Protein AF-0000000086881994 (afdb_homodimer)

InterPro domains:
  IPR004619 Type III pantothenate kinase [MF_01274] (1-253)
  IPR004619 Type III pantothenate kinase [PF03309] (3-204)
  IPR004619 Type III pantothenate kinase [PTHR34265] (1-251)
  IPR004619 Type III pantothenate kinase [TIGR00671] (3-245)
  IPR043129 ATPase, nucleotide binding domain [SSF53067] (1-122)
  IPR043129 ATPase, nucleotide binding domain [SSF53067] (123-250)

Solvent-accessible surface area (backbone atoms only — not comparable to full-atom values): 26462 Å² total; per-residue (Å²): 76,37,38,36,36,43,35,40,71,65,40,24,40,37,34,41,36,53,96,90,41,76,47,76,50,79,41,56,34,83,73,58,80,39,33,66,54,46,46,54,57,47,49,55,53,27,56,76,67,71,48,61,71,86,56,44,66,41,40,24,32,22,54,54,37,73,92,50,47,62,34,54,53,49,31,37,51,72,73,55,71,41,69,77,42,70,53,58,66,83,62,71,52,93,76,36,46,64,63,36,79,50,47,82,73,55,50,18,53,59,53,15,35,50,51,26,41,38,76,76,70,38,37,34,32,36,40,35,35,36,43,73,46,25,36,39,39,35,29,51,84,44,20,38,49,31,22,28,34,24,60,6,64,68,44,40,43,49,35,40,29,74,64,34,81,76,50,71,80,70,75,95,57,78,63,96,63,68,59,17,39,43,73,63,46,10,36,24,34,24,48,46,47,22,43,53,42,2,50,54,47,44,53,51,46,42,28,60,76,64,71,46,82,59,49,47,38,26,18,44,84,54,26,68,79,39,34,83,77,36,82,69,35,57,42,63,39,85,51,37,46,60,47,8,34,49,53,48,46,53,48,52,54,54,67,74,97,76,37,37,35,35,44,33,38,68,65,41,24,38,38,33,40,36,52,97,90,40,75,50,76,50,80,41,55,35,83,73,57,81,40,31,67,54,47,44,54,57,48,50,56,53,28,55,75,68,71,47,62,72,84,56,44,64,40,40,26,34,22,54,52,38,72,92,50,48,64,35,54,52,50,31,37,53,72,73,54,72,42,68,76,42,70,53,58,64,84,62,69,54,95,77,36,44,66,64,36,79,51,48,81,71,54,50,16,53,59,52,16,34,49,50,26,42,39,76,77,70,38,36,33,30,38,40,34,35,36,43,73,47,24,35,39,38,35,28,52,85,43,22,39,48,30,21,29,35,22,60,6,65,66,44,41,44,49,34,41,29,75,64,34,79,79,50,72,80,70,76,96,56,76,65,96,63,68,59,17,39,43,71,62,45,10,36,26,34,24,49,46,46,22,43,53,43,4,50,54,47,44,52,52,45,42,29,60,76,65,72,46,79,61,51,44,38,26,18,43,86,54,26,68,77,38,34,83,76,36,82,70,34,59,41,61,39,85,51,37,47,60,48,8,36,50,54,48,47,52,48,53,53,54,67,74,96

Sequence (514 aa):
MELLFDVGNTHTVVGYCNNNDFKIWRIGTKNIESEDELFSKLYNIFKFNKINMEEIKDVGISSVVPSKNFIFQNFVRKYFNTELCFVNAQTKVLKIQYLVDYPNEVGADRISNIIASKKEYGNNVIAIDFGTAITIDVLKEGNFIGGSIIPGFKTSMLALFSNTAKLPQVELKVPKYSIGKNTIDNIQIGVLKTTLFGIERIIEEIKRETNTDYKIVTTGGMGKSLKKFSKSFENYDSNLTLKGILYYLKEIKRGEKMELLFDVGNTHTVVGYCNNNDFKIWRIGTKNIESEDELFSKLYNIFKFNKINMEEIKDVGISSVVPSKNFIFQNFVRKYFNTELCFVNAQTKVLKIQYLVDYPNEVGADRISNIIASKKEYGNNVIAIDFGTAITIDVLKEGNFIGGSIIPGFKTSMLALFSNTAKLPQVELKVPKYSIGKNTIDNIQIGVLKTTLFGIERIIEEIKRETNTDYKIVTTGGMGKSLKKFSKSFENYDSNLTLKGILYYLKEIKRGEK

Nearest PDB structures (foldseek):
  3bex-assembly2_C  TM=9.573E-01  e=3.706E-30  unclassified
  3djc-assembly2_D  TM=9.205E-01  e=1.983E-23  Legionella pneumophila subsp. pneumophila str. Philadelphia 1
  3djc-assembly2_E  TM=9.229E-01  e=3.262E-23  Legionella pneumophila subsp. pneumophila str. Philadelphia 1
  3djc-assembly1_K  TM=9.237E-01  e=8.295E-23  Legionella pneumophila subsp. pneumophila str. Philadelphia 1
  3djc-assembly1_L  TM=9.247E-01  e=6.075E-22  Legionella pneumophila subsp. pneumophila str. Philadelphia 1

Foldseek 3Di:
DEWEWEADQQWIKIWDDDPNDTDIDIDGNVPLDALVVVCVVVVVVCVVVVHDLQPHAAYFYFHPPVVCVVRVCCNCCPRVVHDYHYQAQPDDFPNAAAQDDDRRPDGSLLLLLLQLCCVPPHQFAWEWEQECWIWTWTGHRNYTNGTDIGGHLQRQQVVCVVVDDDADREDQDADPDQDDDDRRNVSNNVRPVVVVVVVVVVQVVVCVVVVDDHQYEYEYDCLVVCCVVDVSSVHYDHCSSVNSRVSVRVRVVVVVD/DEWEWEADQQWIKIWDDDPNDTDIDIDGNVPQDALVVVCVVVVVVCVVVVHDLQPHAAYFYFHPPVVCVVRVVCNCCPRVVHDYHYQAQPDDFPNAAAQDDDRRPDGSLLLLLLQLCCVPPHQFAWEWEQECWIWTWTGHRNYTNGTDIGGHLQRQQVVCVVVDDDADREDQDADPDQDDDDRRNVSNNVRPVVVVVVVVVVQVVVCVVVVDDHQYEYEYDCLVVCCVVDVSSVHYDHCSSVNSRVSVRVRVVVVVD

pLDDT: mean 94.74, std 5.48, range [52.56, 98.94]

Secondary structure (DSSP, 8-state):
-EEEEEE-SSEEEEEEEETTEEEEEEEEGGG---HHHHHHHHHHHHHHTT--GGG--EEEEEES-HHHHHHHHHHHHHHT-S-EEE--SSS--TT--B-SS-GGGS-HHHHHHHHHHHHHH-SSEEEEEESSEEEEEEEETTEEEEEEEEE-HHHHHHHHHHH-SSPPP------S-SSBSSHHHHHHIIIIIHHHHHHHHHHHHHHHHHT---EEEEEETTGGGGTTT-GGG--B-TTHHHHHHHHHHHHHHHHH-/-EEEEEE-SSEEEEEEEETTEEEEEEEEGGG---HHHHHHHHHHHHHHTT--GGG--EEEEEES-HHHHHHHHHHHHHHT-S-EEE--SSS--TT--B-SS-GGGS-HHHHHHHHHHHHHH-SSEEEEEESSEEEEEEEETTEEEEEEEEE-HHHHHHHHHHH-SSPPP------S-SSBSSHHHHHHIIIIIHHHHHHHHHHHHHHHHHT---EEEEEETTTGGGTTT-GGG--B-TTHHHHHHHHHHHHHHHHH-

Organism: NCBI:txid2108365

Radius of gyration: 26.7 Å; Cα contacts (8 Å, |Δi|>4): 1095; chains: 2; bounding box: 47×86×58 Å

Structure (mmCIF, N/CA/C/O backbone):
data_AF-0000000086881994-model_v1
#
loop_
_entity.id
_entity.type
_entity.pdbx_description
1 polymer 'Type III pantothenate kinase'
#
loop_
_atom_site.group_PDB
_atom_site.id
_atom_site.type_symbol
_atom_site.label_atom_id
_atom_site.label_alt_id
_atom_site.label_comp_id
_atom_site.label_asym_id
_atom_site.label_entity_id
_atom_site.label_seq_id
_atom_site.pdbx_PDB_ins_code
_atom_site.Cartn_x
_atom_site.Cartn_y
_atom_site.Cartn_z
_atom_site.occupancy
_atom_site.B_iso_or_equiv
_atom_site.auth_seq_id
_atom_site.auth_comp_id
_atom_site.auth_asym_id
_atom_site.auth_atom_id
_atom_site.pdbx_PDB_model_num
ATOM 1 N N . MET A 1 1 ? -10.672 35.188 16.938 1 91.19 1 MET A N 1
ATOM 2 C CA . MET A 1 1 ? -11.188 33.938 16.453 1 91.19 1 MET A CA 1
ATOM 3 C C . MET A 1 1 ? -10.57 33.562 15.102 1 91.19 1 MET A C 1
ATOM 5 O O . MET A 1 1 ? -10.289 34.469 14.297 1 91.19 1 MET A O 1
ATOM 9 N N . GLU A 1 2 ? -10.188 32.344 14.914 1 94.56 2 GLU A N 1
ATOM 10 C CA . GLU A 1 2 ? -9.461 31.938 13.711 1 94.56 2 GLU A CA 1
ATOM 11 C C . GLU A 1 2 ? -10.234 30.875 12.922 1 94.56 2 GLU A C 1
ATOM 13 O O . GLU A 1 2 ? -10.914 30.031 13.5 1 94.56 2 GLU A O 1
ATOM 18 N N . LEU A 1 3 ? -10.203 30.984 11.656 1 96.25 3 LEU A N 1
ATOM 19 C CA . LEU A 1 3 ? -10.711 29.969 10.734 1 96.25 3 LEU A CA 1
ATOM 20 C C . LEU A 1 3 ? -9.562 29.25 10.039 1 96.25 3 LEU A C 1
ATOM 22 O O . LEU A 1 3 ? -8.68 29.875 9.469 1 96.25 3 LEU A O 1
ATOM 26 N N . LEU A 1 4 ? -9.562 27.969 10.188 1 97.44 4 LEU A N 1
ATOM 27 C CA . LEU A 1 4 ? -8.445 27.156 9.711 1 97.44 4 LEU A CA 1
ATOM 28 C C . LEU A 1 4 ? -8.922 26.141 8.672 1 97.44 4 LEU A C 1
ATOM 30 O O . LEU A 1 4 ? -10 25.578 8.805 1 97.44 4 LEU A O 1
ATOM 34 N N . PHE A 1 5 ? -8.117 25.938 7.617 1 98.06 5 PHE A N 1
ATOM 35 C CA . PHE A 1 5 ? -8.43 24.953 6.578 1 98.06 5 PHE A CA 1
ATOM 36 C C . PHE A 1 5 ? -7.258 24 6.375 1 98.06 5 PHE A C 1
ATOM 38 O O . PHE A 1 5 ? -6.133 24.438 6.117 1 98.06 5 PHE A O 1
ATOM 45 N N . ASP A 1 6 ? -7.473 22.766 6.539 1 98.31 6 ASP A N 1
ATOM 46 C CA . ASP A 1 6 ? -6.578 21.703 6.074 1 98.31 6 ASP A CA 1
ATOM 47 C C . ASP A 1 6 ? -7.098 21.078 4.785 1 98.31 6 ASP A C 1
ATOM 49 O O . ASP A 1 6 ? -7.914 20.156 4.82 1 98.31 6 ASP A O 1
ATOM 53 N N . VAL A 1 7 ? -6.613 21.547 3.658 1 98.06 7 VAL A N 1
ATOM 54 C CA . VAL A 1 7 ? -7.078 21.141 2.336 1 98.06 7 VAL A CA 1
ATOM 55 C C . VAL A 1 7 ? -6.293 19.922 1.855 1 98.06 7 VAL A C 1
ATOM 57 O O . VAL A 1 7 ? -5.195 20.062 1.307 1 98.06 7 VAL A O 1
ATOM 60 N N . GLY A 1 8 ? -6.887 18.812 2.004 1 96.75 8 GLY A N 1
ATOM 61 C CA . GLY A 1 8 ? -6.277 17.562 1.569 1 96.75 8 GLY A CA 1
ATOM 62 C C . GLY A 1 8 ? -6.836 17.047 0.257 1 96.75 8 GLY A C 1
ATOM 63 O O . GLY A 1 8 ? -7.73 17.672 -0.327 1 96.75 8 GLY A O 1
ATOM 64 N N . ASN A 1 9 ? -6.379 15.922 -0.242 1 94.75 9 ASN A N 1
ATOM 65 C CA . ASN A 1 9 ? -6.762 15.359 -1.532 1 94.75 9 ASN A CA 1
ATOM 66 C C . ASN A 1 9 ? -8.195 14.836 -1.514 1 94.75 9 ASN A C 1
ATOM 68 O O . ASN A 1 9 ? -8.93 14.984 -2.494 1 94.75 9 ASN A O 1
ATOM 72 N N . THR A 1 10 ? -8.57 14.266 -0.449 1 93.81 10 THR A N 1
ATOM 73 C CA . THR A 1 10 ? -9.891 13.648 -0.349 1 93.81 10 THR A CA 1
ATOM 74 C C . THR A 1 10 ? -10.867 14.586 0.362 1 93.81 10 THR A C 1
ATOM 76 O O . THR A 1 10 ? -11.969 14.828 -0.131 1 93.81 10 THR A O 1
ATOM 79 N N . HIS A 1 11 ? -10.344 15.148 1.484 1 95.19 11 HIS A N 1
ATOM 80 C CA . HIS A 1 11 ? -11.211 15.992 2.301 1 95.19 11 HIS A CA 1
ATOM 81 C C . HIS A 1 11 ? -10.508 17.297 2.684 1 95.19 11 HIS A C 1
ATOM 83 O O . HIS A 1 11 ? -9.281 17.344 2.754 1 95.19 11 HIS A O 1
ATOM 89 N N . THR A 1 12 ? -11.32 18.25 2.895 1 97.38 12 THR A N 1
ATOM 90 C CA . THR A 1 12 ? -10.898 19.5 3.523 1 97.38 12 THR A CA 1
ATOM 91 C C . THR A 1 12 ? -11.469 19.609 4.934 1 97.38 12 THR A C 1
ATOM 93 O O . THR A 1 12 ? -12.688 19.562 5.121 1 97.38 12 THR A O 1
ATOM 96 N N . VAL A 1 13 ? -10.586 19.688 5.863 1 97.75 13 VAL A N 1
ATOM 97 C CA . VAL A 1 13 ? -11.008 19.859 7.25 1 97.75 13 VAL A CA 1
ATOM 98 C C . VAL A 1 13 ? -11.055 21.344 7.602 1 97.75 13 VAL A C 1
ATOM 100 O O . VAL A 1 13 ? -10.086 22.078 7.379 1 97.75 13 VAL A O 1
ATOM 103 N N . VAL A 1 14 ? -12.211 21.766 8.102 1 97.25 14 VAL A N 1
ATOM 104 C CA . VAL A 1 14 ? -12.43 23.156 8.5 1 97.25 14 VAL A CA 1
ATOM 105 C C . VAL A 1 14 ? -12.477 23.25 10.023 1 97.25 14 VAL A C 1
ATOM 107 O O . VAL A 1 14 ? -13.227 22.516 10.672 1 97.25 14 VAL A O 1
ATOM 110 N N . GLY A 1 15 ? -11.625 24.141 10.539 1 97.06 15 GLY A N 1
ATOM 111 C CA . GLY A 1 15 ? -11.617 24.359 11.977 1 97.06 15 GLY A CA 1
ATOM 112 C C . GLY A 1 15 ? -11.891 25.797 12.367 1 97.06 15 GLY A C 1
ATOM 113 O O . GLY A 1 15 ? -11.32 26.719 11.781 1 97.06 15 GLY A O 1
ATOM 114 N N . TYR A 1 16 ? -12.828 25.969 13.227 1 95.88 16 TYR A N 1
ATOM 115 C CA . TYR A 1 16 ? -13.062 27.234 13.898 1 95.88 16 TYR A CA 1
ATOM 116 C C . TYR A 1 16 ? -12.5 27.203 15.32 1 95.88 16 TYR A C 1
ATOM 118 O O . TYR A 1 16 ? -12.836 26.328 16.109 1 95.88 16 TYR A O 1
ATOM 126 N N . CYS A 1 17 ? -11.586 28.094 15.539 1 95.06 17 CYS A N 1
ATOM 127 C CA . CYS A 1 17 ? -10.922 28.094 16.844 1 95.06 17 CYS A CA 1
ATOM 128 C C . CYS A 1 17 ? -11.281 29.344 17.625 1 95.06 17 CYS A C 1
ATOM 130 O O . CYS A 1 17 ? -11.133 30.469 17.141 1 95.06 17 CYS A O 1
ATOM 132 N N . ASN A 1 18 ? -11.82 29.125 18.844 1 91.56 18 ASN A N 1
ATOM 133 C CA . ASN A 1 18 ? -12.102 30.172 19.828 1 91.56 18 ASN A CA 1
ATOM 134 C C . ASN A 1 18 ? -11.531 29.828 21.188 1 91.56 18 ASN A C 1
ATOM 136 O O . ASN A 1 18 ? -12 28.906 21.859 1 91.56 18 ASN A O 1
ATOM 140 N N . ASN A 1 19 ? -10.586 30.578 21.703 1 85.94 19 ASN A N 1
ATOM 141 C CA . ASN A 1 19 ? -9.938 30.344 22.984 1 85.94 19 ASN A CA 1
ATOM 142 C C . ASN A 1 19 ? -9.477 28.891 23.125 1 85.94 19 ASN A C 1
ATOM 144 O O . ASN A 1 19 ? -9.812 28.234 24.109 1 85.94 19 ASN A O 1
ATOM 148 N N . ASN A 1 20 ? -8.875 28.312 22.078 1 82.25 20 ASN A N 1
ATOM 149 C CA . ASN A 1 20 ? -8.25 27 22.031 1 82.25 20 ASN A CA 1
ATOM 150 C C . ASN A 1 20 ? -9.297 25.891 21.938 1 82.25 20 ASN A C 1
ATOM 152 O O . ASN A 1 20 ? -8.984 24.719 22.125 1 82.25 20 ASN A O 1
ATOM 156 N N . ASP A 1 21 ? -10.531 26.266 21.781 1 90.75 21 ASP A N 1
ATOM 157 C CA . ASP A 1 21 ? -11.594 25.312 21.516 1 90.75 21 ASP A CA 1
ATOM 158 C C . ASP A 1 21 ? -11.867 25.188 20.016 1 90.75 21 ASP A C 1
ATOM 160 O O . ASP A 1 21 ? -12.023 26.203 19.328 1 90.75 21 ASP A O 1
ATOM 164 N N . PHE A 1 22 ? -11.883 23.922 19.562 1 94.19 22 PHE A N 1
ATOM 165 C CA . PHE A 1 22 ? -12.031 23.703 18.141 1 94.19 22 PHE A CA 1
ATOM 166 C C . PHE A 1 22 ? -13.422 23.172 17.812 1 94.19 22 PHE A C 1
ATOM 168 O O . PHE A 1 22 ? -13.914 22.25 18.484 1 94.19 22 PHE A O 1
ATOM 175 N N . LYS A 1 23 ? -14.125 23.781 16.922 1 95.94 23 LYS A N 1
ATOM 176 C CA . LYS A 1 23 ? -15.211 23.172 16.172 1 95.94 23 LYS A CA 1
ATOM 177 C C . LYS A 1 23 ? -14.758 22.766 14.773 1 95.94 23 LYS A C 1
ATOM 179 O O . LYS A 1 23 ? -14.133 23.562 14.062 1 95.94 23 LYS A O 1
ATOM 184 N N . ILE A 1 24 ? -15.047 21.547 14.438 1 96.88 24 ILE A N 1
ATOM 185 C CA . ILE A 1 24 ? -14.406 21 13.242 1 96.88 24 ILE A CA 1
ATOM 186 C C . ILE A 1 24 ? -15.469 20.438 12.305 1 96.88 24 ILE A C 1
ATOM 188 O O . ILE A 1 24 ? -16.422 19.797 12.75 1 96.88 24 ILE A O 1
ATOM 192 N N . TRP A 1 25 ? -15.32 20.609 11.031 1 96.75 25 TRP A N 1
ATOM 193 C CA . TRP A 1 25 ? -16.156 20.047 9.977 1 96.75 25 TRP A CA 1
ATOM 194 C C . TRP A 1 25 ? -15.305 19.484 8.844 1 96.75 25 TRP A C 1
ATOM 196 O O . TRP A 1 25 ? -14.125 19.812 8.727 1 96.75 25 TRP A O 1
ATOM 206 N N . ARG A 1 26 ? -15.906 18.625 8.047 1 95.31 26 ARG A N 1
ATOM 207 C CA . ARG A 1 26 ? -15.242 18.031 6.898 1 95.31 26 ARG A CA 1
ATOM 208 C C . ARG A 1 26 ? -16.078 18.203 5.629 1 95.31 26 ARG A C 1
ATOM 210 O O . ARG A 1 26 ? -17.281 18 5.645 1 95.31 26 ARG A O 1
ATOM 217 N N . ILE A 1 27 ? -15.352 18.625 4.586 1 95.88 27 ILE A N 1
ATOM 218 C CA . ILE A 1 27 ? -15.953 18.797 3.266 1 95.88 27 ILE A CA 1
ATOM 219 C C . ILE A 1 27 ? -15.141 18.016 2.227 1 95.88 27 ILE A C 1
ATOM 221 O O . ILE A 1 27 ? -13.914 18.016 2.266 1 95.88 27 ILE A O 1
ATOM 225 N N . GLY A 1 28 ? -15.859 17.297 1.262 1 96.06 28 GLY A N 1
ATOM 226 C CA . GLY A 1 28 ? -15.133 16.703 0.155 1 96.06 28 GLY A CA 1
ATOM 227 C C . GLY A 1 28 ? -14.391 17.719 -0.687 1 96.06 28 GLY A C 1
ATOM 228 O O . GLY A 1 28 ? -14.977 18.703 -1.15 1 96.06 28 GLY A O 1
ATOM 229 N N . THR A 1 29 ? -13.164 17.531 -0.84 1 95.25 29 THR A N 1
ATOM 230 C CA . THR A 1 29 ? -12.344 18.516 -1.541 1 95.25 29 THR A CA 1
ATOM 231 C C . THR A 1 29 ? -12.836 18.703 -2.973 1 95.25 29 THR A C 1
ATOM 233 O O . THR A 1 29 ? -12.859 19.828 -3.482 1 95.25 29 THR A O 1
ATOM 236 N N . LYS A 1 30 ? -13.258 17.609 -3.582 1 92.12 30 LYS A N 1
ATOM 237 C CA . LYS A 1 30 ? -13.758 17.672 -4.953 1 92.12 30 LYS A CA 1
ATOM 238 C C . LYS A 1 30 ? -15.008 18.531 -5.051 1 92.12 30 LYS A C 1
ATOM 240 O O . LYS A 1 30 ? -15.32 19.062 -6.121 1 92.12 30 LYS A O 1
ATOM 245 N N . ASN A 1 31 ? -15.688 18.75 -3.969 1 91.38 31 ASN A N 1
ATOM 246 C CA . ASN A 1 31 ? -16.953 19.484 -3.947 1 91.38 31 ASN A CA 1
ATOM 247 C C . ASN A 1 31 ? -16.734 20.984 -3.797 1 91.38 31 ASN A C 1
ATOM 249 O O . ASN A 1 31 ? -17.688 21.766 -3.795 1 91.38 31 ASN A O 1
ATOM 253 N N . ILE A 1 32 ? -15.562 21.406 -3.619 1 94 32 ILE A N 1
ATOM 254 C CA . ILE A 1 32 ? -15.227 22.828 -3.539 1 94 32 ILE A CA 1
ATOM 255 C C . ILE A 1 32 ? -14.898 23.359 -4.934 1 94 32 ILE A C 1
ATOM 257 O O . ILE A 1 32 ? -13.758 23.266 -5.387 1 94 32 ILE A O 1
ATOM 261 N N . GLU A 1 33 ? -15.867 24.016 -5.543 1 93.31 33 GLU A N 1
ATOM 262 C CA . GLU A 1 33 ? -15.719 24.359 -6.953 1 93.31 33 GLU A CA 1
ATOM 263 C C . GLU A 1 33 ? -15.555 25.859 -7.133 1 93.31 33 GLU A C 1
ATOM 265 O O . GLU A 1 33 ? -15.062 26.328 -8.164 1 93.31 33 GLU A O 1
ATOM 270 N N . SER A 1 34 ? -16.062 26.625 -6.191 1 95.88 34 SER A N 1
ATOM 271 C CA . SER A 1 34 ? -15.906 28.062 -6.238 1 95.88 34 SER A CA 1
ATOM 272 C C . SER A 1 34 ? -15.914 28.672 -4.836 1 95.88 34 SER A C 1
ATOM 274 O O . SER A 1 34 ? -16.344 28.016 -3.879 1 95.88 34 SER A O 1
ATOM 276 N N . GLU A 1 35 ? -15.406 29.906 -4.758 1 96.19 35 GLU A N 1
ATOM 277 C CA . GLU A 1 35 ? -15.375 30.609 -3.473 1 96.19 35 GLU A CA 1
ATOM 278 C C . GLU A 1 35 ? -16.781 30.844 -2.938 1 96.19 35 GLU A C 1
ATOM 280 O O . GLU A 1 35 ? -17 30.812 -1.725 1 96.19 35 GLU A O 1
ATOM 285 N N . ASP A 1 36 ? -17.75 31.094 -3.812 1 96.44 36 ASP A N 1
ATOM 286 C CA . ASP A 1 36 ? -19.125 31.359 -3.406 1 96.44 36 ASP A CA 1
ATOM 287 C C . ASP A 1 36 ? -19.797 30.094 -2.875 1 96.44 36 ASP A C 1
ATOM 289 O O . ASP A 1 36 ? -20.578 30.156 -1.92 1 96.44 36 ASP A O 1
ATOM 293 N N . GLU A 1 37 ? -19.484 29.031 -3.49 1 95.75 37 GLU A N 1
ATOM 294 C CA . GLU A 1 37 ? -20.031 27.766 -3.004 1 95.75 37 GLU A CA 1
ATOM 295 C C . GLU A 1 37 ? -19.453 27.406 -1.636 1 95.75 37 GLU A C 1
ATOM 297 O O . GLU A 1 37 ? -20.172 26.938 -0.756 1 95.75 37 GLU A O 1
ATOM 302 N N . LEU A 1 38 ? -18.141 27.531 -1.572 1 96.06 38 LEU A N 1
ATOM 303 C CA . LEU A 1 38 ? -17.5 27.297 -0.284 1 96.06 38 LEU A CA 1
ATOM 304 C C . LEU A 1 38 ? -18.141 28.156 0.802 1 96.06 38 LEU A C 1
ATOM 306 O O . LEU A 1 38 ? -18.453 27.656 1.889 1 96.06 38 LEU A O 1
ATOM 310 N N . PHE A 1 39 ? -18.359 29.422 0.492 1 95.5 39 PHE A N 1
ATOM 311 C CA . PHE A 1 39 ? -18.984 30.344 1.431 1 95.5 39 PHE A CA 1
ATOM 312 C C . PHE A 1 39 ? -20.391 29.859 1.808 1 95.5 39 PHE A C 1
ATOM 314 O O . PHE A 1 39 ? -20.734 29.844 2.988 1 95.5 39 PHE A O 1
ATOM 321 N N . SER A 1 40 ? -21.141 29.531 0.815 1 95.12 40 SER A N 1
ATOM 322 C CA . SER A 1 40 ? -22.516 29.094 1.049 1 95.12 40 SER A CA 1
ATOM 323 C C . SER A 1 40 ? -22.547 27.906 1.997 1 95.12 40 SER A C 1
ATOM 325 O O . SER A 1 40 ? -23.359 27.875 2.928 1 95.12 40 SER A O 1
ATOM 327 N N . LYS A 1 41 ? -21.672 26.953 1.77 1 94.38 41 LYS A N 1
ATOM 328 C CA . LYS A 1 41 ? -21.594 25.766 2.613 1 94.38 41 LYS A CA 1
ATOM 329 C C . LYS A 1 41 ? -21.219 26.141 4.047 1 94.38 41 LYS A C 1
ATOM 331 O O . LYS A 1 41 ? -21.844 25.672 4.996 1 94.38 41 LYS A O 1
ATOM 336 N N . LEU A 1 42 ? -20.266 26.984 4.191 1 95.19 42 LEU A N 1
ATOM 337 C CA . LEU A 1 42 ? -19.75 27.328 5.516 1 95.19 42 LEU A CA 1
ATOM 338 C C . LEU A 1 42 ? -20.734 28.234 6.254 1 95.19 42 LEU A C 1
ATOM 340 O O . LEU A 1 42 ? -20.875 28.125 7.477 1 95.19 42 LEU A O 1
ATOM 344 N N . TYR A 1 43 ? -21.344 29.125 5.492 1 94.56 43 TYR A N 1
ATOM 345 C CA . TYR A 1 43 ? -22.297 30.047 6.098 1 94.56 43 TYR A CA 1
ATOM 346 C C . TYR A 1 43 ? -23.406 29.297 6.82 1 94.56 43 TYR A C 1
ATOM 348 O O . TYR A 1 43 ? -23.75 29.625 7.949 1 94.56 43 TYR A O 1
ATOM 356 N N . ASN A 1 44 ? -23.938 28.281 6.176 1 94.38 44 ASN A N 1
ATOM 357 C CA . ASN A 1 44 ? -25 27.469 6.762 1 94.38 44 ASN A CA 1
ATOM 358 C C . ASN A 1 44 ? -24.531 26.75 8.016 1 94.38 44 ASN A C 1
ATOM 360 O O . ASN A 1 44 ? -25.25 26.688 9.016 1 94.38 44 ASN A O 1
ATOM 364 N N . ILE A 1 45 ? -23.344 26.266 7.918 1 95.25 45 ILE A N 1
ATOM 365 C CA . ILE A 1 45 ? -22.766 25.547 9.039 1 95.25 45 ILE A CA 1
ATOM 366 C C . ILE A 1 45 ? -22.547 26.5 10.219 1 95.25 45 ILE A C 1
ATOM 368 O O . ILE A 1 45 ? -22.891 26.172 11.359 1 95.25 45 ILE A O 1
ATOM 372 N N . PHE A 1 46 ? -22.047 27.641 9.945 1 94.56 46 PHE A N 1
ATOM 373 C CA . PHE A 1 46 ? -21.75 28.625 10.977 1 94.56 46 PHE A CA 1
ATOM 374 C C . PHE A 1 46 ? -23.031 29.156 11.609 1 94.56 46 PHE A C 1
ATOM 376 O O . PHE A 1 46 ? -23.125 29.266 12.828 1 94.56 46 PHE A O 1
ATOM 383 N N . LYS A 1 47 ? -23.969 29.469 10.781 1 94.19 47 LYS A N 1
ATOM 384 C CA . LYS A 1 47 ? -25.25 29.969 11.273 1 94.19 47 LYS A CA 1
ATOM 385 C C . LYS A 1 47 ? -25.891 28.969 12.227 1 94.19 47 LYS A C 1
ATOM 387 O O . LYS A 1 47 ? -26.359 29.344 13.305 1 94.19 47 LYS A O 1
ATOM 392 N N . PHE A 1 48 ? -25.891 27.75 11.836 1 95.12 48 PHE A N 1
ATOM 393 C CA . PHE A 1 48 ? -26.484 26.703 12.648 1 95.12 48 PHE A CA 1
ATOM 394 C C . PHE A 1 48 ? -25.766 26.578 13.984 1 95.12 48 PHE A C 1
ATOM 396 O O . PHE A 1 48 ? -26.391 26.328 15.016 1 95.12 48 PHE A O 1
ATOM 403 N N . ASN A 1 49 ? -24.484 26.828 13.969 1 94.62 49 ASN A N 1
ATOM 404 C CA . ASN A 1 49 ? -23.672 26.656 15.164 1 94.62 49 ASN A CA 1
ATOM 405 C C . ASN A 1 49 ? -23.469 27.969 15.898 1 94.62 49 ASN A C 1
ATOM 407 O O . ASN A 1 49 ? -22.641 28.062 16.812 1 94.62 49 ASN A O 1
ATOM 411 N N . LYS A 1 50 ? -24.109 29.031 15.461 1 94.06 50 LYS A N 1
ATOM 412 C CA . LYS A 1 50 ? -24.109 30.344 16.109 1 94.06 50 LYS A CA 1
ATOM 413 C C . LYS A 1 50 ? -22.703 30.953 16.125 1 94.06 50 LYS A C 1
ATOM 415 O O . LYS A 1 50 ? -22.281 31.516 17.125 1 94.06 50 LYS A O 1
ATOM 420 N N . ILE A 1 51 ? -22.016 30.672 15.055 1 93 51 ILE A N 1
ATOM 421 C CA . ILE A 1 51 ? -20.719 31.297 14.852 1 93 51 ILE A CA 1
ATOM 422 C C . ILE A 1 51 ? -20.875 32.562 14 1 93 51 ILE A C 1
ATOM 424 O O . ILE A 1 51 ? -21.453 32.5 12.914 1 93 51 ILE A O 1
ATOM 428 N N . ASN A 1 52 ? -20.484 33.625 14.539 1 89.56 52 ASN A N 1
ATOM 429 C CA . ASN A 1 52 ? -20.5 34.906 13.812 1 89.56 52 ASN A CA 1
ATOM 430 C C . ASN A 1 52 ? -19.281 35.062 12.922 1 89.56 52 ASN A C 1
ATOM 432 O O . ASN A 1 52 ? -18.172 35.25 13.422 1 89.56 52 ASN A O 1
ATOM 436 N N . MET A 1 53 ? -19.484 35.094 11.688 1 87.06 53 MET A N 1
ATOM 437 C CA . MET A 1 53 ? -18.391 35.156 10.711 1 87.06 53 MET A CA 1
ATOM 438 C C . MET A 1 53 ? -17.625 36.469 10.867 1 87.06 53 MET A C 1
ATOM 440 O O . MET A 1 53 ? -16.422 36.531 10.586 1 87.06 53 MET A O 1
ATOM 444 N N . GLU A 1 54 ? -18.297 37.5 11.336 1 87.25 54 GLU A N 1
ATOM 445 C CA . GLU A 1 54 ? -17.672 38.812 11.484 1 87.25 54 GLU A CA 1
ATOM 446 C C . GLU A 1 54 ? -16.594 38.781 12.57 1 87.25 54 GLU A C 1
ATOM 448 O O . GLU A 1 54 ? -15.711 39.625 12.602 1 87.25 54 GLU A O 1
ATOM 453 N N . GLU A 1 55 ? -16.672 37.781 13.383 1 89 55 GLU A N 1
ATOM 454 C CA . GLU A 1 55 ? -15.727 37.656 14.492 1 89 55 GLU A CA 1
ATOM 455 C C . GLU A 1 55 ? -14.438 37 14.039 1 89 55 GLU A C 1
ATOM 457 O O . GLU A 1 55 ? -13.422 37.062 14.734 1 89 55 GLU A O 1
ATOM 462 N N . ILE A 1 56 ? -14.461 36.469 12.898 1 90.69 56 ILE A N 1
ATOM 463 C CA . ILE A 1 56 ? -13.273 35.812 12.367 1 90.69 56 ILE A CA 1
ATOM 464 C C . ILE A 1 56 ? -12.297 36.844 11.844 1 90.69 56 ILE A C 1
ATOM 466 O O . ILE A 1 56 ? -12.625 37.625 10.938 1 90.69 56 ILE A O 1
ATOM 470 N N . LYS A 1 57 ? -11.086 36.875 12.398 1 86.12 57 LYS A N 1
ATOM 471 C CA . LYS A 1 57 ? -10.125 37.906 12.055 1 86.12 57 LYS A CA 1
ATOM 472 C C . LYS A 1 57 ? -8.945 37.344 11.281 1 86.12 57 LYS A C 1
ATOM 474 O O . LYS A 1 57 ? -8.25 38.062 10.57 1 86.12 57 LYS A O 1
ATOM 479 N N . ASP A 1 58 ? -8.727 36.062 11.492 1 92.31 58 ASP A N 1
ATOM 480 C CA . ASP A 1 58 ? -7.559 35.438 10.875 1 92.31 58 ASP A CA 1
ATOM 481 C C . ASP A 1 58 ? -7.926 34.094 10.227 1 92.31 58 ASP A C 1
ATOM 483 O O . ASP A 1 58 ? -8.734 33.344 10.758 1 92.31 58 ASP A O 1
ATOM 487 N N . VAL A 1 59 ? -7.367 33.875 9.055 1 95.69 59 VAL A N 1
ATOM 488 C CA . VAL A 1 59 ? -7.613 32.656 8.32 1 95.69 59 VAL A CA 1
ATOM 489 C C . VAL A 1 59 ? -6.285 31.969 7.996 1 95.69 59 VAL A C 1
ATOM 491 O O . VAL A 1 59 ? -5.391 32.594 7.414 1 95.69 59 VAL A O 1
ATOM 494 N N . GLY A 1 60 ? -6.078 30.781 8.477 1 96.94 60 GLY A N 1
ATOM 495 C CA . GLY A 1 60 ? -4.922 29.953 8.156 1 96.94 60 GLY A CA 1
ATOM 496 C C . GLY A 1 60 ? -5.258 28.766 7.281 1 96.94 60 GLY A C 1
ATOM 497 O O . GLY A 1 60 ? -6.305 28.141 7.457 1 96.94 60 GLY A O 1
ATOM 498 N N . ILE A 1 61 ? -4.383 28.453 6.293 1 97.94 61 ILE A N 1
ATOM 499 C CA . ILE A 1 61 ? -4.676 27.375 5.344 1 97.94 61 ILE A CA 1
ATOM 500 C C . ILE A 1 61 ? -3.441 26.5 5.168 1 97.94 61 ILE A C 1
ATOM 502 O O . ILE A 1 61 ? -2.344 27 4.914 1 97.94 61 ILE A O 1
ATOM 506 N N . SER A 1 62 ? -3.568 25.281 5.379 1 98.19 62 SER A N 1
ATOM 507 C CA . SER A 1 62 ? -2.662 24.234 4.91 1 98.19 62 SER A CA 1
ATOM 508 C C . SER A 1 62 ? -3.236 23.516 3.699 1 98.19 62 SER A C 1
ATOM 510 O O . SER A 1 62 ? -4.316 22.922 3.777 1 98.19 62 SER A O 1
ATOM 512 N N . SER A 1 63 ? -2.535 23.578 2.541 1 97.94 63 SER A N 1
ATOM 513 C CA . SER A 1 63 ? -3.105 22.984 1.335 1 97.94 63 SER A CA 1
ATOM 514 C C . SER A 1 63 ? -2.076 22.141 0.596 1 97.94 63 SER A C 1
ATOM 516 O O . SER A 1 63 ? -0.949 22.578 0.366 1 97.94 63 SER A O 1
ATOM 518 N N . VAL A 1 64 ? -2.482 20.969 0.273 1 96.81 64 VAL A N 1
ATOM 519 C CA . VAL A 1 64 ? -1.652 20.125 -0.583 1 96.81 64 VAL A CA 1
ATOM 520 C C . VAL A 1 64 ? -2.348 19.906 -1.925 1 96.81 64 VAL A C 1
ATOM 522 O O . VAL A 1 64 ? -2.01 18.969 -2.662 1 96.81 64 VAL A O 1
ATOM 525 N N . VAL A 1 65 ? -3.361 20.688 -2.229 1 96.44 65 VAL A N 1
ATOM 526 C CA . VAL A 1 65 ? -4.09 20.672 -3.494 1 96.44 65 VAL A CA 1
ATOM 527 C C . VAL A 1 65 ? -3.992 22.031 -4.164 1 96.44 65 VAL A C 1
ATOM 529 O O . VAL A 1 65 ? -4.973 22.781 -4.207 1 96.44 65 VAL A O 1
ATOM 532 N N . PRO A 1 66 ? -2.967 22.25 -4.824 1 94.5 66 PRO A N 1
ATOM 533 C CA . PRO A 1 66 ? -2.703 23.594 -5.375 1 94.5 66 PRO A CA 1
ATOM 534 C C . PRO A 1 66 ? -3.824 24.078 -6.285 1 94.5 66 PRO A C 1
ATOM 536 O O . PRO A 1 66 ? -4.105 25.281 -6.328 1 94.5 66 PRO A O 1
ATOM 539 N N . SER A 1 67 ? -4.492 23.234 -6.973 1 94.75 67 SER A N 1
ATOM 540 C CA . SER A 1 67 ? -5.52 23.609 -7.938 1 94.75 67 SER A CA 1
ATOM 541 C C . SER A 1 67 ? -6.707 24.266 -7.246 1 94.75 67 SER A C 1
ATOM 543 O O . SER A 1 67 ? -7.547 24.891 -7.902 1 94.75 67 SER A O 1
ATOM 545 N N . LYS A 1 68 ? -6.773 24.172 -5.926 1 96.5 68 LYS A N 1
ATOM 546 C CA . LYS A 1 68 ? -7.902 24.734 -5.191 1 96.5 68 LYS A CA 1
ATOM 547 C C . LYS A 1 68 ? -7.508 26.016 -4.457 1 96.5 68 LYS A C 1
ATOM 549 O O . LYS A 1 68 ? -8.367 26.719 -3.926 1 96.5 68 LYS A O 1
ATOM 554 N N . ASN A 1 69 ? -6.234 26.344 -4.465 1 96.69 69 ASN A N 1
ATOM 555 C CA . ASN A 1 69 ? -5.73 27.453 -3.66 1 96.69 69 ASN A CA 1
ATOM 556 C C . ASN A 1 69 ? -6.402 28.766 -4.035 1 96.69 69 ASN A C 1
ATOM 558 O O . ASN A 1 69 ? -6.691 29.594 -3.164 1 96.69 69 ASN A O 1
ATOM 562 N N . PHE A 1 70 ? -6.637 28.906 -5.324 1 96.19 70 PHE A N 1
ATOM 563 C CA . PHE A 1 70 ? -7.227 30.156 -5.789 1 96.19 70 PHE A CA 1
ATOM 564 C C . PHE A 1 70 ? -8.633 30.344 -5.23 1 96.19 70 PHE A C 1
ATOM 566 O O . PHE A 1 70 ? -9.055 31.453 -4.945 1 96.19 70 PHE A O 1
ATOM 573 N N . ILE A 1 71 ? -9.336 29.281 -5.035 1 97.06 71 ILE A N 1
ATOM 574 C CA . ILE A 1 71 ? -10.695 29.344 -4.5 1 97.06 71 ILE A CA 1
ATOM 575 C C . ILE A 1 71 ? -10.664 29.859 -3.064 1 97.06 71 ILE A C 1
ATOM 577 O O . ILE A 1 71 ? -11.453 30.719 -2.689 1 97.06 71 ILE A O 1
ATOM 581 N N . PHE A 1 72 ? -9.727 29.375 -2.314 1 96.81 72 PHE A N 1
ATOM 582 C CA . PHE A 1 72 ? -9.609 29.781 -0.92 1 96.81 72 PHE A CA 1
ATOM 583 C C . PHE A 1 72 ? -9.125 31.219 -0.816 1 96.81 72 PHE A C 1
ATOM 585 O O . PHE A 1 72 ? -9.562 31.969 0.055 1 96.81 72 PHE A O 1
ATOM 592 N N . GLN A 1 73 ? -8.195 31.562 -1.658 1 95.56 73 GLN A N 1
ATOM 593 C CA . GLN A 1 73 ? -7.734 32.938 -1.707 1 95.56 73 GLN A CA 1
ATOM 594 C C . GLN A 1 73 ? -8.891 33.906 -1.978 1 95.56 73 GLN A C 1
ATOM 596 O O . GLN A 1 73 ? -9.047 34.906 -1.285 1 95.56 73 GLN A O 1
ATOM 601 N N . ASN A 1 74 ? -9.688 33.594 -2.977 1 95.5 74 ASN A N 1
ATOM 602 C CA . ASN A 1 74 ? -10.836 34.438 -3.33 1 95.5 74 ASN A CA 1
ATOM 603 C C . ASN A 1 74 ? -11.891 34.438 -2.229 1 95.5 74 ASN A C 1
ATOM 605 O O . ASN A 1 74 ? -12.539 35.438 -1.978 1 95.5 74 ASN A O 1
ATOM 609 N N . PHE A 1 75 ? -12.047 33.281 -1.629 1 95.69 75 PHE A N 1
ATOM 610 C CA . PHE A 1 75 ? -13 33.125 -0.531 1 95.69 75 PHE A CA 1
ATOM 611 C C . PHE A 1 75 ? -12.672 34.125 0.597 1 95.69 75 PHE A C 1
ATOM 613 O O . PHE A 1 75 ? -13.539 34.844 1.07 1 95.69 75 PHE A O 1
ATOM 620 N N . VAL A 1 76 ? -11.438 34.156 0.995 1 94.31 76 VAL A N 1
ATOM 621 C CA . VAL A 1 76 ? -11.008 35 2.104 1 94.31 76 VAL A CA 1
ATOM 622 C C . VAL A 1 76 ? -11.086 36.469 1.693 1 94.31 76 VAL A C 1
ATOM 624 O O . VAL A 1 76 ? -11.539 37.312 2.469 1 94.31 76 VAL A O 1
ATOM 627 N N . ARG A 1 77 ? -10.633 36.781 0.551 1 92.5 77 ARG A N 1
ATOM 628 C CA . ARG A 1 77 ? -10.648 38.156 0.048 1 92.5 77 ARG A CA 1
ATOM 629 C C . ARG A 1 77 ? -12.078 38.688 -0.016 1 92.5 77 ARG A C 1
ATOM 631 O O . ARG A 1 77 ? -12.336 39.812 0.403 1 92.5 77 ARG A O 1
ATOM 638 N N . LYS A 1 78 ? -12.93 37.938 -0.469 1 93.56 78 LYS A N 1
ATOM 639 C CA . LYS A 1 78 ? -14.289 38.375 -0.758 1 93.56 78 LYS A CA 1
ATOM 640 C C . LYS A 1 78 ? -15.125 38.469 0.52 1 93.56 78 LYS A C 1
ATOM 642 O O . LYS A 1 78 ? -15.953 39.375 0.665 1 93.56 78 LYS A O 1
ATOM 647 N N . TYR A 1 79 ? -14.891 37.562 1.432 1 93.12 79 TYR A N 1
ATOM 648 C CA . TYR A 1 79 ? -15.875 37.438 2.508 1 93.12 79 TYR A CA 1
ATOM 649 C C . TYR A 1 79 ? -15.258 37.812 3.852 1 93.12 79 TYR A C 1
ATOM 651 O O . TYR A 1 79 ? -15.969 38.031 4.828 1 93.12 79 TYR A O 1
ATOM 659 N N . PHE A 1 80 ? -14.016 37.906 4.062 1 88.56 80 PHE A N 1
ATOM 660 C CA . PHE A 1 80 ? -13.398 38.219 5.344 1 88.56 80 PHE A CA 1
ATOM 661 C C . PHE A 1 80 ? -12.5 39.438 5.211 1 88.56 80 PHE A C 1
ATOM 663 O O . PHE A 1 80 ? -12.18 40.094 6.203 1 88.56 80 PHE A O 1
ATOM 670 N N . ASN A 1 81 ? -12.25 39.875 4.168 1 79.38 81 ASN A N 1
ATOM 671 C CA . ASN A 1 81 ? -11.375 41.031 3.918 1 79.38 81 ASN A CA 1
ATOM 672 C C . ASN A 1 81 ? -10.133 40.969 4.801 1 79.38 81 ASN A C 1
ATOM 674 O O . ASN A 1 81 ? -9.797 41.969 5.453 1 79.38 81 ASN A O 1
ATOM 678 N N . THR A 1 82 ? -9.586 39.875 5.125 1 80.31 82 THR A N 1
ATOM 679 C CA . THR A 1 82 ? -8.375 39.688 5.91 1 80.31 82 THR A CA 1
ATOM 680 C C . THR A 1 82 ? -7.293 39 5.086 1 80.31 82 THR A C 1
ATOM 682 O O . THR A 1 82 ? -7.551 38.562 3.959 1 80.31 82 THR A O 1
ATOM 685 N N . GLU A 1 83 ? -6.137 39.031 5.609 1 80.12 83 GLU A N 1
ATOM 686 C CA . GLU A 1 83 ? -5.035 38.375 4.914 1 80.12 83 GLU A CA 1
ATOM 687 C C . GLU A 1 83 ? -5.051 36.875 5.156 1 80.12 83 GLU A C 1
A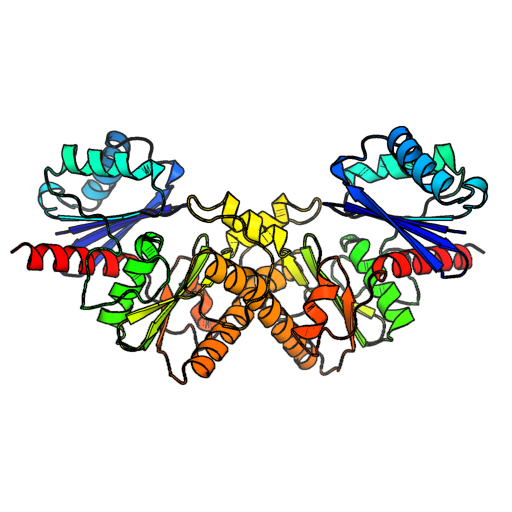TOM 689 O O . GLU A 1 83 ? -5.344 36.438 6.262 1 80.12 83 GLU A O 1
ATOM 694 N N . LEU A 1 84 ? -4.879 36.219 4.129 1 87.44 84 LEU A N 1
ATOM 695 C CA . LEU A 1 84 ? -4.801 34.781 4.137 1 87.44 84 LEU A CA 1
ATOM 696 C C . LEU A 1 84 ? -3.369 34.312 4.387 1 87.44 84 LEU A C 1
ATOM 698 O O . LEU A 1 84 ? -2.418 34.906 3.873 1 87.44 84 LEU A O 1
ATOM 702 N N . CYS A 1 85 ? -3.229 33.344 5.289 1 92.75 85 CYS A N 1
ATOM 703 C CA . CYS A 1 85 ? -1.912 32.781 5.574 1 92.75 85 CYS A CA 1
ATOM 704 C C . CYS A 1 85 ? -1.838 31.328 5.164 1 92.75 85 CYS A C 1
ATOM 706 O O . CYS A 1 85 ? -2.523 30.484 5.738 1 92.75 85 CYS A O 1
ATOM 708 N N . PHE A 1 86 ? -1.04 31.047 4.129 1 96.12 86 PHE A N 1
ATOM 709 C CA . PHE A 1 86 ? -0.77 29.672 3.738 1 96.12 86 PHE A CA 1
ATOM 710 C C . PHE A 1 86 ? 0.428 29.125 4.5 1 96.12 86 PHE A C 1
ATOM 712 O O . PHE A 1 86 ? 1.487 29.75 4.543 1 96.12 86 PHE A O 1
ATOM 719 N N . VAL A 1 87 ? 0.251 28 5.09 1 97.31 87 VAL A N 1
ATOM 720 C CA . VAL A 1 87 ? 1.36 27.328 5.762 1 97.31 87 VAL A CA 1
ATOM 721 C C . VAL A 1 87 ? 2.418 26.922 4.734 1 97.31 87 VAL A C 1
ATOM 723 O O . VAL A 1 87 ? 2.09 26.375 3.68 1 97.31 87 VAL A O 1
ATOM 726 N N . ASN A 1 88 ? 3.609 27.219 5.008 1 95.38 88 ASN A N 1
ATOM 727 C CA . ASN A 1 88 ? 4.73 26.828 4.164 1 95.38 88 ASN A CA 1
ATOM 728 C C . ASN A 1 88 ? 6.027 26.719 4.961 1 95.38 88 ASN A C 1
ATOM 730 O O . ASN A 1 88 ? 6.066 27.078 6.141 1 95.38 88 ASN A O 1
ATOM 734 N N . ALA A 1 89 ? 7.059 26.234 4.344 1 94.44 89 ALA A N 1
ATOM 735 C CA . ALA A 1 89 ? 8.32 25.984 5.035 1 94.44 89 ALA A CA 1
ATOM 736 C C . ALA A 1 89 ? 9.234 27.203 4.965 1 94.44 89 ALA A C 1
ATOM 738 O O . ALA A 1 89 ? 10.328 27.203 5.547 1 94.44 89 ALA A O 1
ATOM 739 N N . GLN A 1 90 ? 8.859 28.219 4.293 1 91 90 GLN A N 1
ATOM 740 C CA . GLN A 1 90 ? 9.695 29.422 4.152 1 91 90 GLN A CA 1
ATOM 741 C C . GLN A 1 90 ? 9.711 30.234 5.441 1 91 90 GLN A C 1
ATOM 743 O O . GLN A 1 90 ? 10.734 30.812 5.793 1 91 90 GLN A O 1
ATOM 748 N N . THR A 1 91 ? 8.641 30.266 6.09 1 86.56 91 THR A N 1
ATOM 749 C CA . THR A 1 91 ? 8.547 30.984 7.355 1 86.56 91 THR A CA 1
ATOM 750 C C . THR A 1 91 ? 8.906 30.078 8.523 1 86.56 91 THR A C 1
ATOM 752 O O . THR A 1 91 ? 8.266 29.031 8.727 1 86.56 91 THR A O 1
ATOM 755 N N . LYS A 1 92 ? 9.93 30.469 9.211 1 85.94 92 LYS A N 1
ATOM 756 C CA . LYS A 1 92 ? 10.352 29.625 10.336 1 85.94 92 LYS A CA 1
ATOM 757 C C . LYS A 1 92 ? 9.508 29.922 11.578 1 85.94 92 LYS A C 1
ATOM 759 O O . LYS A 1 92 ? 9.422 31.062 12.023 1 85.94 92 LYS A O 1
ATOM 764 N N . VAL A 1 93 ? 8.867 28.922 12 1 91.5 93 VAL A N 1
ATOM 765 C CA . VAL A 1 93 ? 8.016 28.969 13.18 1 91.5 93 VAL A CA 1
ATOM 766 C C . VAL A 1 93 ? 8.625 28.109 14.297 1 91.5 93 VAL A C 1
ATOM 768 O O . VAL A 1 93 ? 9.148 27.031 14.031 1 91.5 93 VAL A O 1
ATOM 771 N N . LEU A 1 94 ? 8.633 28.641 15.531 1 95.06 94 LEU A N 1
ATOM 772 C CA . LEU A 1 94 ? 9.109 27.922 16.719 1 95.06 94 LEU A CA 1
ATOM 773 C C . LEU A 1 94 ? 10.57 27.531 16.562 1 95.06 94 LEU A C 1
ATOM 775 O O . LEU A 1 94 ? 11 26.5 17.109 1 95.06 94 LEU A O 1
ATOM 779 N N . LYS A 1 95 ? 11.266 28.25 15.648 1 95.25 95 LYS A N 1
ATOM 780 C CA . LYS A 1 95 ? 12.688 28.016 15.398 1 95.25 95 LYS A CA 1
ATOM 781 C C . LYS A 1 95 ? 12.922 26.641 14.797 1 95.25 95 LYS A C 1
ATOM 783 O O . LYS A 1 95 ? 13.977 26.031 15.016 1 95.25 95 LYS A O 1
ATOM 788 N N . ILE A 1 96 ? 11.977 26.141 14.156 1 97.69 96 ILE A N 1
ATOM 789 C CA . ILE A 1 96 ? 12.109 24.859 13.484 1 97.69 96 ILE A CA 1
ATOM 790 C C . ILE A 1 96 ? 12.914 25.031 12.195 1 97.69 96 ILE A C 1
ATOM 792 O O . ILE A 1 96 ? 12.539 25.828 11.328 1 97.69 96 ILE A O 1
ATOM 796 N N . GLN A 1 97 ? 13.977 24.297 12.141 1 97.81 97 GLN A N 1
ATOM 797 C CA . GLN A 1 97 ? 14.672 24.172 10.859 1 97.81 97 GLN A CA 1
ATOM 798 C C . GLN A 1 97 ? 14.172 22.953 10.078 1 97.81 97 GLN A C 1
ATOM 800 O O . GLN A 1 97 ? 13.883 21.906 10.664 1 97.81 97 GLN A O 1
ATOM 805 N N . TYR A 1 98 ? 14.031 23.172 8.828 1 97.94 98 TYR A N 1
ATOM 806 C CA . TYR A 1 98 ? 13.672 22.078 7.938 1 97.94 98 TYR A CA 1
ATOM 807 C C . TYR A 1 98 ? 14.906 21.5 7.258 1 97.94 98 TYR A C 1
ATOM 809 O O . TYR A 1 98 ? 15.297 21.953 6.18 1 97.94 98 TYR A O 1
ATOM 817 N N . LEU A 1 99 ? 15.477 20.406 7.863 1 98.19 99 LEU A N 1
ATOM 818 C CA . LEU A 1 99 ? 16.75 19.844 7.461 1 98.19 99 LEU A CA 1
ATOM 819 C C . LEU A 1 99 ? 16.547 18.719 6.441 1 98.19 99 LEU A C 1
ATOM 821 O O . LEU A 1 99 ? 16.984 17.594 6.66 1 98.19 99 LEU A O 1
ATOM 825 N N . VAL A 1 100 ? 15.883 19.078 5.309 1 98.31 100 VAL A N 1
ATOM 826 C CA . VAL A 1 100 ? 15.641 18.188 4.184 1 98.31 100 VAL A CA 1
ATOM 827 C C . VAL A 1 100 ? 16.156 18.812 2.893 1 98.31 100 VAL A C 1
ATOM 829 O O . VAL A 1 100 ? 16.547 19.984 2.883 1 98.31 100 VAL A O 1
ATOM 832 N N . ASP A 1 101 ? 16.172 18.062 1.834 1 98.19 101 ASP A N 1
ATOM 833 C CA . ASP A 1 101 ? 16.812 18.484 0.596 1 98.19 101 ASP A CA 1
ATOM 834 C C . ASP A 1 101 ? 16.062 19.656 -0.042 1 98.19 101 ASP A C 1
ATOM 836 O O . ASP A 1 101 ? 16.672 20.578 -0.584 1 98.19 101 ASP A O 1
ATOM 840 N N . TYR A 1 102 ? 14.727 19.609 -0.061 1 97.19 102 TYR A N 1
ATOM 841 C CA . TYR A 1 102 ? 13.867 20.609 -0.687 1 97.19 102 TYR A CA 1
ATOM 842 C C . TYR A 1 102 ? 12.719 21 0.236 1 97.19 102 TYR A C 1
ATOM 844 O O . TYR A 1 102 ? 11.578 20.594 0.018 1 97.19 102 TYR A O 1
ATOM 852 N N . PRO A 1 103 ? 12.969 21.859 1.178 1 97.19 103 PRO A N 1
ATOM 853 C CA . PRO A 1 103 ? 11.969 22.203 2.197 1 97.19 103 PRO A CA 1
ATOM 854 C C . PRO A 1 103 ? 10.672 22.734 1.599 1 97.19 103 PRO A C 1
ATOM 856 O O . PRO A 1 103 ? 9.586 22.438 2.117 1 97.19 103 PRO A O 1
ATOM 859 N N . ASN A 1 104 ? 10.711 23.438 0.502 1 94.56 104 ASN A N 1
ATOM 860 C CA . ASN A 1 104 ? 9.531 24.078 -0.083 1 94.56 104 ASN A CA 1
ATOM 861 C C . ASN A 1 104 ? 8.617 23.047 -0.753 1 94.56 104 ASN A C 1
ATOM 863 O O . ASN A 1 104 ? 7.473 23.359 -1.086 1 94.56 104 ASN A O 1
ATOM 867 N N . GLU A 1 105 ? 9.125 21.797 -0.873 1 94.38 105 GLU A N 1
ATOM 868 C CA . GLU A 1 105 ? 8.328 20.734 -1.488 1 94.38 105 GLU A CA 1
ATOM 869 C C . GLU A 1 105 ? 7.594 19.922 -0.434 1 94.38 105 GLU A C 1
ATOM 871 O O . GLU A 1 105 ? 6.727 19.109 -0.766 1 94.38 105 GLU A O 1
ATOM 876 N N . VAL A 1 106 ? 7.91 20.188 0.794 1 96.81 106 VAL A N 1
ATOM 877 C CA . VAL A 1 106 ? 7.25 19.453 1.866 1 96.81 106 VAL A CA 1
ATOM 878 C C . VAL A 1 106 ? 5.785 19.859 1.952 1 96.81 106 VAL A C 1
ATOM 880 O O . VAL A 1 106 ? 5.461 21.047 1.879 1 96.81 106 VAL A O 1
ATOM 883 N N . GLY A 1 107 ? 4.887 18.891 2.027 1 96.94 107 GLY A N 1
ATOM 884 C CA . GLY A 1 107 ? 3.465 19.188 2.141 1 96.94 107 GLY A CA 1
ATOM 885 C C . GLY A 1 107 ? 3.131 20.078 3.322 1 96.94 107 GLY A C 1
ATOM 886 O O . GLY A 1 107 ? 3.684 19.906 4.41 1 96.94 107 GLY A O 1
ATOM 887 N N . ALA A 1 108 ? 2.217 20.953 3.096 1 97.81 108 ALA A N 1
ATOM 888 C CA . ALA A 1 108 ? 1.822 21.922 4.129 1 97.81 108 ALA A CA 1
ATOM 889 C C . ALA A 1 108 ? 1.235 21.203 5.344 1 97.81 108 ALA A C 1
ATOM 891 O O . ALA A 1 108 ? 1.389 21.656 6.477 1 97.81 108 ALA A O 1
ATOM 892 N N . ASP A 1 109 ? 0.584 20.109 5.098 1 98.25 109 ASP A N 1
ATOM 893 C CA . ASP A 1 109 ? 0.025 19.328 6.195 1 98.25 109 ASP A CA 1
ATOM 894 C C . ASP A 1 109 ? 1.129 18.75 7.078 1 98.25 109 ASP A C 1
ATOM 896 O O . ASP A 1 109 ? 1.009 18.734 8.305 1 98.25 109 ASP A O 1
ATOM 900 N N . ARG A 1 110 ? 2.197 18.266 6.469 1 98.5 110 ARG A N 1
ATOM 901 C CA . ARG A 1 110 ? 3.324 17.734 7.227 1 98.5 110 ARG A CA 1
ATOM 902 C C . ARG A 1 110 ? 4.012 18.844 8.031 1 98.5 110 ARG A C 1
ATOM 904 O O . ARG A 1 110 ? 4.414 18.609 9.18 1 98.5 110 ARG A O 1
ATOM 911 N N . ILE A 1 111 ? 4.148 20.016 7.422 1 98.44 111 ILE A N 1
ATOM 912 C CA . ILE A 1 111 ? 4.699 21.172 8.133 1 98.44 111 ILE A CA 1
ATOM 913 C C . ILE A 1 111 ? 3.832 21.484 9.344 1 98.44 111 ILE A C 1
ATOM 915 O O . ILE A 1 111 ? 4.348 21.688 10.445 1 98.44 111 ILE A O 1
ATOM 919 N N . SER A 1 112 ? 2.555 21.516 9.133 1 98.62 112 SER A N 1
ATOM 920 C CA . SER A 1 112 ? 1.616 21.797 10.219 1 98.62 112 SER A CA 1
ATOM 921 C C . SER A 1 112 ? 1.752 20.766 11.344 1 98.62 112 SER A C 1
ATOM 923 O O . SER A 1 112 ? 1.777 21.141 12.523 1 98.62 112 SER A O 1
ATOM 925 N N . ASN A 1 113 ? 1.845 19.516 10.992 1 98.75 113 ASN A N 1
ATOM 926 C CA . ASN A 1 113 ? 1.981 18.453 11.984 1 98.75 113 ASN A CA 1
ATOM 927 C C . ASN A 1 113 ? 3.256 18.609 12.805 1 98.75 113 ASN A C 1
ATOM 929 O O . ASN A 1 113 ? 3.248 18.391 14.016 1 98.75 113 ASN A O 1
ATOM 933 N N . ILE A 1 114 ? 4.305 18.969 12.156 1 98.5 114 ILE A N 1
ATOM 934 C CA . ILE A 1 114 ? 5.598 19.125 12.82 1 98.5 114 ILE A CA 1
ATOM 935 C C . ILE A 1 114 ? 5.535 20.297 13.805 1 98.5 114 ILE A C 1
ATOM 937 O O . ILE A 1 114 ? 6.051 20.203 14.922 1 98.5 114 ILE A O 1
ATOM 941 N N . ILE A 1 115 ? 4.961 21.391 13.383 1 98.44 115 ILE A N 1
ATOM 942 C CA . ILE A 1 115 ? 4.816 22.562 14.2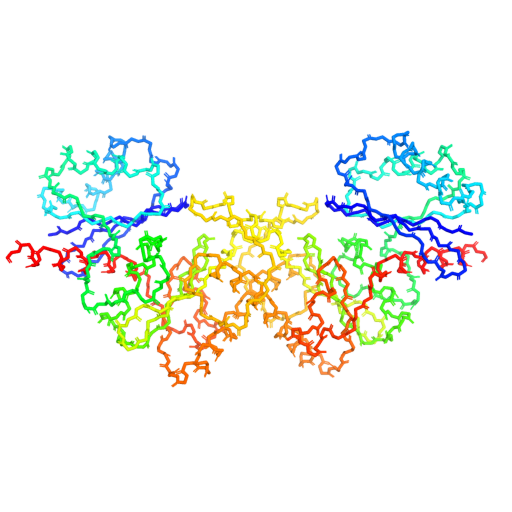42 1 98.44 115 ILE A CA 1
ATOM 943 C C . ILE A 1 115 ? 4.023 22.188 15.492 1 98.44 115 ILE A C 1
ATOM 945 O O . ILE A 1 115 ? 4.449 22.484 16.609 1 98.44 115 ILE A O 1
ATOM 949 N N . ALA A 1 116 ? 2.9 21.547 15.289 1 98.5 116 ALA A N 1
ATOM 950 C CA . ALA A 1 116 ? 2.074 21.141 16.422 1 98.5 116 ALA A CA 1
ATOM 951 C C . ALA A 1 116 ? 2.812 20.141 17.297 1 98.5 116 ALA A C 1
ATOM 953 O O . ALA A 1 116 ? 2.703 20.188 18.531 1 98.5 116 ALA A O 1
ATOM 954 N N . SER A 1 117 ? 3.537 19.219 16.703 1 98.56 117 SER A N 1
ATOM 955 C CA . SER A 1 117 ? 4.289 18.219 17.453 1 98.56 117 SER A CA 1
ATOM 956 C C . SER A 1 117 ? 5.309 18.859 18.375 1 98.56 117 SER A C 1
ATOM 958 O O . SER A 1 117 ? 5.426 18.484 19.547 1 98.56 117 SER A O 1
ATOM 960 N N . LYS A 1 118 ? 5.996 19.812 17.844 1 98.38 118 LYS A N 1
ATOM 961 C CA . LYS A 1 118 ? 6.996 20.484 18.656 1 98.38 118 LYS A CA 1
ATOM 962 C C . LYS A 1 118 ? 6.348 21.188 19.844 1 98.38 118 LYS A C 1
ATOM 964 O O . LYS A 1 118 ? 6.781 21.031 20.984 1 98.38 118 LYS A O 1
ATOM 969 N N . LYS A 1 119 ? 5.363 21.906 19.531 1 98 119 LYS A N 1
ATOM 970 C CA . LYS A 1 119 ? 4.715 22.75 20.547 1 98 119 LYS A CA 1
ATOM 971 C C . LYS A 1 119 ? 4.062 21.891 21.625 1 98 119 LYS A C 1
ATOM 973 O O . LYS A 1 119 ? 4.133 22.219 22.812 1 98 119 LYS A O 1
ATOM 978 N N . GLU A 1 120 ? 3.432 20.781 21.25 1 97.75 120 GLU A N 1
ATOM 979 C CA . GLU A 1 120 ? 2.576 20.031 22.156 1 97.75 120 GLU A CA 1
ATOM 980 C C . GLU A 1 120 ? 3.338 18.875 22.797 1 97.75 120 GLU A C 1
ATOM 982 O O . GLU A 1 120 ? 3.008 18.438 23.906 1 97.75 120 GLU A O 1
ATOM 987 N N . TYR A 1 121 ? 4.406 18.375 22.109 1 98.06 121 TYR A N 1
ATOM 988 C CA . TYR A 1 121 ? 4.938 17.094 22.547 1 98.06 121 TYR A CA 1
ATOM 989 C C . TYR A 1 121 ? 6.449 17.156 22.734 1 98.06 121 TYR A C 1
ATOM 991 O O . TYR A 1 121 ? 7.062 16.219 23.25 1 98.06 121 TYR A O 1
ATOM 999 N N . GLY A 1 122 ? 7.113 18.234 22.281 1 97.88 122 GLY A N 1
ATOM 1000 C CA . GLY A 1 122 ? 8.516 18.422 22.594 1 97.88 122 GLY A CA 1
ATOM 1001 C C . GLY A 1 122 ? 9.414 18.359 21.359 1 97.88 122 GLY A C 1
ATOM 1002 O O . GLY A 1 122 ? 8.961 18.609 20.25 1 97.88 122 GLY A O 1
ATOM 1003 N N . ASN A 1 123 ? 10.68 18.109 21.578 1 98.62 123 ASN A N 1
ATOM 1004 C CA . ASN A 1 123 ? 11.688 18.344 20.547 1 98.62 123 ASN A CA 1
ATOM 1005 C C . ASN A 1 123 ? 12.023 17.062 19.797 1 98.62 123 ASN A C 1
ATOM 1007 O O . ASN A 1 123 ? 12.68 17.109 18.75 1 98.62 123 ASN A O 1
ATOM 1011 N N . ASN A 1 124 ? 11.688 15.867 20.328 1 98.88 124 ASN A N 1
ATOM 1012 C CA . ASN A 1 124 ? 11.898 14.57 19.672 1 98.88 124 ASN A CA 1
ATOM 1013 C C . ASN A 1 124 ? 10.586 13.805 19.516 1 98.88 124 ASN A C 1
ATOM 1015 O O . ASN A 1 124 ? 10.164 13.086 20.422 1 98.88 124 ASN A O 1
ATOM 1019 N N . VAL A 1 125 ? 10 13.977 18.328 1 98.81 125 VAL A N 1
ATOM 1020 C CA . VAL A 1 125 ? 8.672 13.422 18.094 1 98.81 125 VAL A CA 1
ATOM 1021 C C . VAL A 1 125 ? 8.625 12.758 16.719 1 98.81 125 VAL A C 1
ATOM 1023 O O . VAL A 1 125 ? 9.219 13.258 15.758 1 98.81 125 VAL A O 1
ATOM 1026 N N . ILE A 1 126 ? 8.031 11.625 16.609 1 98.88 126 ILE A N 1
ATOM 1027 C CA . ILE A 1 126 ? 7.59 11.055 15.352 1 98.88 126 ILE A CA 1
ATOM 1028 C C . ILE A 1 126 ? 6.078 11.219 15.211 1 98.88 126 ILE A C 1
ATOM 1030 O O . ILE A 1 126 ? 5.312 10.688 16.016 1 98.88 126 ILE A O 1
ATOM 1034 N N . ALA A 1 127 ? 5.68 12.008 14.25 1 98.81 127 ALA A N 1
ATOM 1035 C CA . ALA A 1 127 ? 4.262 12.203 13.961 1 98.81 127 ALA A CA 1
ATOM 1036 C C . ALA A 1 127 ? 3.807 11.32 12.805 1 98.81 127 ALA A C 1
ATOM 1038 O O . ALA A 1 127 ? 4.418 11.32 11.734 1 98.81 127 ALA A O 1
ATOM 1039 N N . ILE A 1 128 ? 2.795 10.578 13 1 98.69 128 ILE A N 1
ATOM 1040 C CA . ILE A 1 128 ? 2.232 9.703 11.977 1 98.69 128 ILE A CA 1
ATOM 1041 C C . ILE A 1 128 ? 0.812 10.156 11.641 1 98.69 128 ILE A C 1
ATOM 1043 O O . ILE A 1 128 ? -0.054 10.203 12.516 1 98.69 128 ILE A O 1
ATOM 1047 N N . ASP A 1 129 ? 0.575 10.516 10.398 1 98.5 129 ASP A N 1
ATOM 1048 C CA . ASP A 1 129 ? -0.733 10.969 9.938 1 98.5 129 ASP A CA 1
ATOM 1049 C C . ASP A 1 129 ? -1.386 9.922 9.039 1 98.5 129 ASP A C 1
ATOM 1051 O O . ASP A 1 129 ? -0.958 9.719 7.898 1 98.5 129 ASP A O 1
ATOM 1055 N N . PHE A 1 130 ? -2.404 9.281 9.492 1 96.88 130 PHE A N 1
ATOM 1056 C CA . PHE A 1 130 ? -3.109 8.234 8.758 1 96.88 130 PHE A CA 1
ATOM 1057 C C . PHE A 1 130 ? -4.207 8.836 7.887 1 96.88 130 PHE A C 1
ATOM 1059 O O . PHE A 1 130 ? -5.371 8.891 8.289 1 96.88 130 PHE A O 1
ATOM 1066 N N . GLY A 1 131 ? -3.932 9.203 6.66 1 95.06 131 GLY A N 1
ATOM 1067 C CA . GLY A 1 131 ? -4.871 9.797 5.723 1 95.06 131 GLY A CA 1
ATOM 1068 C C . GLY A 1 131 ? -4.902 9.078 4.383 1 95.06 131 GLY A C 1
ATOM 1069 O O . GLY A 1 131 ? -4.82 7.852 4.328 1 95.06 131 GLY A O 1
ATOM 1070 N N . THR A 1 132 ? -5.117 9.93 3.289 1 95.38 132 THR A N 1
ATOM 1071 C CA . THR A 1 132 ? -5.027 9.398 1.934 1 95.38 132 THR A CA 1
ATOM 1072 C C . THR A 1 132 ? -3.678 8.727 1.705 1 95.38 132 THR A C 1
ATOM 1074 O O . THR A 1 132 ? -3.607 7.664 1.08 1 95.38 132 THR A O 1
ATOM 1077 N N . ALA A 1 133 ? -2.73 9.375 2.127 1 97.31 133 ALA A N 1
ATOM 1078 C CA . ALA A 1 133 ? -1.408 8.805 2.355 1 97.31 133 ALA A CA 1
ATOM 1079 C C . ALA A 1 133 ? -1.057 8.805 3.84 1 97.31 133 ALA A C 1
ATOM 1081 O O . ALA A 1 133 ? -1.499 9.688 4.586 1 97.31 133 ALA A O 1
ATOM 1082 N N . ILE A 1 134 ? -0.337 7.832 4.262 1 98.31 134 ILE A N 1
ATOM 1083 C CA . ILE A 1 134 ? 0.221 7.832 5.609 1 98.31 134 ILE A CA 1
ATOM 1084 C C . ILE A 1 134 ? 1.599 8.492 5.598 1 98.31 134 ILE A C 1
ATOM 1086 O O . ILE A 1 134 ? 2.455 8.141 4.785 1 98.31 134 ILE A O 1
ATOM 1090 N N . THR A 1 135 ? 1.798 9.469 6.445 1 98.69 135 THR A N 1
ATOM 1091 C CA . THR A 1 135 ? 3.107 10.102 6.527 1 98.69 135 THR A CA 1
ATOM 1092 C C . THR A 1 135 ? 3.738 9.859 7.895 1 98.69 135 THR A C 1
ATOM 1094 O O . THR A 1 135 ? 3.043 9.844 8.914 1 98.69 135 THR A O 1
ATOM 1097 N N . ILE A 1 136 ? 4.973 9.617 7.898 1 98.88 136 ILE A N 1
ATOM 1098 C CA . ILE A 1 136 ? 5.816 9.602 9.086 1 98.88 136 ILE A CA 1
ATOM 1099 C C . ILE A 1 136 ? 6.777 10.789 9.055 1 98.88 136 ILE A C 1
ATOM 1101 O O . ILE A 1 136 ? 7.613 10.891 8.156 1 98.88 136 ILE A O 1
ATOM 1105 N N . ASP A 1 137 ? 6.66 11.672 9.977 1 98.88 137 ASP A N 1
ATOM 1106 C CA . ASP A 1 137 ? 7.5 12.859 10.047 1 98.88 137 ASP A CA 1
ATOM 1107 C C . ASP A 1 137 ? 8.32 12.883 11.328 1 98.88 137 ASP A C 1
ATOM 1109 O O . ASP A 1 137 ? 7.785 12.68 12.422 1 98.88 137 ASP A O 1
ATOM 1113 N N . VAL A 1 138 ? 9.578 13.148 11.211 1 98.94 138 VAL A N 1
ATOM 1114 C CA . VAL A 1 138 ? 10.492 13.016 12.344 1 98.94 138 VAL A CA 1
ATOM 1115 C C . VAL A 1 138 ? 11.008 14.391 12.766 1 98.94 138 VAL A C 1
ATOM 1117 O O . VAL A 1 138 ? 11.633 15.094 11.969 1 98.94 138 VAL A O 1
ATOM 1120 N N . LEU A 1 139 ? 10.672 14.75 13.891 1 98.81 139 LEU A N 1
ATOM 1121 C CA . LEU A 1 139 ? 11.211 15.914 14.578 1 98.81 139 LEU A CA 1
ATOM 1122 C C . LEU A 1 139 ? 12.312 15.516 15.547 1 98.81 139 LEU A C 1
ATOM 1124 O O . LEU A 1 139 ? 12.07 14.766 16.5 1 98.81 139 LEU A O 1
ATOM 1128 N N . LYS A 1 140 ? 13.492 15.922 15.352 1 98.88 140 LYS A N 1
ATOM 1129 C CA . LYS A 1 140 ? 14.633 15.625 16.219 1 98.88 140 LYS A CA 1
ATOM 1130 C C . LYS A 1 140 ? 15.312 16.906 16.703 1 98.88 140 LYS A C 1
ATOM 1132 O O . LYS A 1 140 ? 15.656 17.766 15.898 1 98.88 140 LYS A O 1
ATOM 1137 N N . GLU A 1 141 ? 15.461 17.016 18.016 1 98.69 141 GLU A N 1
ATOM 1138 C CA . GLU A 1 141 ? 16.078 18.188 18.625 1 98.69 141 GLU A CA 1
ATOM 1139 C C . GLU A 1 141 ? 15.43 19.469 18.125 1 98.69 141 GLU A C 1
ATOM 1141 O O . GLU A 1 141 ? 16.125 20.453 17.828 1 98.69 141 GLU A O 1
ATOM 1146 N N . GLY A 1 142 ? 14.141 19.406 17.875 1 98.31 142 GLY A N 1
ATOM 1147 C CA . GLY A 1 142 ? 13.352 20.578 17.531 1 98.31 142 GLY A CA 1
ATOM 1148 C C . GLY A 1 142 ? 13.352 20.891 16.047 1 98.31 142 GLY A C 1
ATOM 1149 O O . GLY A 1 142 ? 12.805 21.906 15.609 1 98.31 142 GLY A O 1
ATOM 1150 N N . ASN A 1 143 ? 13.93 20.047 15.227 1 98.62 143 ASN A N 1
ATOM 1151 C CA . ASN A 1 143 ? 14.031 20.281 13.797 1 98.62 143 ASN A CA 1
ATOM 1152 C C . ASN A 1 143 ? 13.422 19.141 12.992 1 98.62 143 ASN A C 1
ATOM 1154 O O . ASN A 1 143 ? 13.492 17.984 13.398 1 98.62 143 ASN A O 1
ATOM 1158 N N . PHE A 1 144 ? 12.859 19.5 11.859 1 98.69 144 PHE A N 1
ATOM 1159 C CA . PHE A 1 144 ? 12.305 18.5 10.945 1 98.69 144 PHE A CA 1
ATOM 1160 C C . PHE A 1 144 ? 13.406 17.844 10.133 1 98.69 144 PHE A C 1
ATOM 1162 O O . PHE A 1 144 ? 14.102 18.516 9.367 1 98.69 144 PHE A O 1
ATOM 1169 N N . ILE A 1 145 ? 13.539 16.5 10.25 1 98.81 145 ILE A N 1
ATOM 1170 C CA . ILE A 1 145 ? 14.688 15.891 9.594 1 98.81 145 ILE A CA 1
ATOM 1171 C C . ILE A 1 145 ? 14.219 14.914 8.523 1 98.81 145 ILE A C 1
ATOM 1173 O O . ILE A 1 145 ? 15.023 14.18 7.945 1 98.81 145 ILE A O 1
ATOM 1177 N N . GLY A 1 146 ? 12.914 14.82 8.258 1 98.75 146 GLY A N 1
ATOM 1178 C CA . GLY A 1 146 ? 12.438 13.977 7.164 1 98.75 146 GLY A CA 1
ATOM 1179 C C . GLY A 1 146 ? 11.43 12.938 7.609 1 98.75 146 GLY A C 1
ATOM 1180 O O . GLY A 1 146 ? 10.719 13.133 8.594 1 98.75 146 GLY A O 1
ATOM 1181 N N . GLY A 1 147 ? 11.289 11.875 6.742 1 98.69 147 GLY A N 1
ATOM 1182 C CA . GLY A 1 147 ? 10.305 10.852 7.059 1 98.69 147 GLY A CA 1
ATOM 1183 C C . GLY A 1 147 ? 10.008 9.93 5.891 1 98.69 147 GLY A C 1
ATOM 1184 O O . GLY A 1 147 ? 10.914 9.523 5.164 1 98.69 147 GLY A O 1
ATOM 1185 N N . SER A 1 148 ? 8.773 9.562 5.797 1 98.81 148 SER A N 1
ATOM 1186 C CA . SER A 1 148 ? 8.352 8.648 4.742 1 98.81 148 SER A CA 1
ATOM 1187 C C . SER A 1 148 ? 6.879 8.844 4.395 1 98.81 148 SER A C 1
ATOM 1189 O O . SER A 1 148 ? 6.148 9.508 5.129 1 98.81 148 SER A O 1
ATOM 1191 N N . ILE A 1 149 ? 6.457 8.367 3.203 1 98.62 149 ILE A N 1
ATOM 1192 C CA . ILE A 1 149 ? 5.094 8.453 2.697 1 98.62 149 ILE A CA 1
ATOM 1193 C C . ILE A 1 149 ? 4.613 7.074 2.26 1 98.62 149 ILE A C 1
ATOM 1195 O O . ILE A 1 149 ? 5.262 6.414 1.443 1 98.62 149 ILE A O 1
ATOM 1199 N N . ILE A 1 150 ? 3.58 6.617 2.797 1 98.62 150 ILE A N 1
ATOM 1200 C CA . ILE A 1 150 ? 2.994 5.301 2.58 1 98.62 150 ILE A CA 1
ATOM 1201 C C . ILE A 1 150 ? 1.58 5.453 2.021 1 98.62 150 ILE A C 1
ATOM 1203 O O . ILE A 1 150 ? 0.836 6.344 2.432 1 98.62 150 ILE A O 1
ATOM 1207 N N . PRO A 1 151 ? 1.164 4.621 1.043 1 98.06 151 PRO A N 1
ATOM 1208 C CA . PRO A 1 151 ? -0.252 4.684 0.675 1 98.06 151 PRO A CA 1
ATOM 1209 C C . PRO A 1 151 ? -1.182 4.465 1.866 1 98.06 151 PRO A C 1
ATOM 1211 O O . PRO A 1 151 ? -0.95 3.562 2.676 1 98.06 151 PRO A O 1
ATOM 1214 N N . GLY A 1 152 ? -2.199 5.281 1.994 1 97.56 152 GLY A N 1
ATOM 1215 C CA . GLY A 1 152 ? -3.189 5.078 3.041 1 97.56 152 GLY A CA 1
ATOM 1216 C C . GLY A 1 152 ? -3.928 3.758 2.914 1 97.56 152 GLY A C 1
ATOM 1217 O O . GLY A 1 152 ? -3.869 3.105 1.871 1 97.56 152 GLY A O 1
ATOM 1218 N N . PHE A 1 153 ? -4.629 3.365 3.932 1 97.19 153 PHE A N 1
ATOM 1219 C CA . PHE A 1 153 ? -5.312 2.078 3.939 1 97.19 153 PHE A CA 1
ATOM 1220 C C . PHE A 1 153 ? -6.344 2.008 2.818 1 97.19 153 PHE A C 1
ATOM 1222 O O . PHE A 1 153 ? -6.375 1.039 2.057 1 97.19 153 PHE A O 1
ATOM 1229 N N . LYS A 1 154 ? -7.172 2.988 2.729 1 95.69 154 LYS A N 1
ATOM 1230 C CA . LYS A 1 154 ? -8.18 3.004 1.673 1 95.69 154 LYS A CA 1
ATOM 1231 C C . LYS A 1 154 ? -7.531 3.088 0.294 1 95.69 154 LYS A C 1
ATOM 1233 O O . LYS A 1 154 ? -7.988 2.443 -0.653 1 95.69 154 LYS A O 1
ATOM 1238 N N . THR A 1 155 ? -6.516 3.938 0.215 1 96.69 155 THR A N 1
ATOM 1239 C CA . THR A 1 155 ? -5.762 4.066 -1.026 1 96.69 155 THR A CA 1
ATOM 1240 C C . THR A 1 155 ? -5.203 2.715 -1.463 1 96.69 155 THR A C 1
ATOM 1242 O O . THR A 1 155 ? -5.293 2.35 -2.637 1 96.69 155 THR A O 1
ATOM 1245 N N . SER A 1 156 ? -4.648 1.964 -0.551 1 97.44 156 SER A N 1
ATOM 1246 C CA . SER A 1 156 ? -4.082 0.646 -0.822 1 97.44 156 SER A CA 1
ATOM 1247 C C . SER A 1 156 ? -5.168 -0.346 -1.228 1 97.44 156 SER A C 1
ATOM 1249 O O . SER A 1 156 ? -4.996 -1.108 -2.182 1 97.44 156 SER A O 1
ATOM 1251 N N . MET A 1 157 ? -6.234 -0.348 -0.523 1 95.88 157 MET A N 1
ATOM 1252 C CA . MET A 1 157 ? -7.348 -1.247 -0.813 1 95.88 157 MET A CA 1
ATOM 1253 C C . MET A 1 157 ? -7.914 -0.982 -2.205 1 95.88 157 MET A C 1
ATOM 1255 O O . MET A 1 157 ? -8.18 -1.919 -2.959 1 95.88 157 MET A O 1
ATOM 1259 N N . LEU A 1 158 ? -8.094 0.274 -2.52 1 95.06 158 LEU A N 1
ATOM 1260 C CA . LEU A 1 158 ? -8.617 0.65 -3.826 1 95.06 158 LEU A CA 1
ATOM 1261 C C . LEU A 1 158 ? -7.641 0.279 -4.934 1 95.06 158 LEU A C 1
ATOM 1263 O O . LEU A 1 158 ? -8.055 -0.082 -6.039 1 95.06 158 LEU A O 1
ATOM 1267 N N . ALA A 1 159 ? -6.395 0.396 -4.602 1 96.12 159 ALA A N 1
ATOM 1268 C CA . ALA A 1 159 ? -5.375 0.02 -5.578 1 96.12 159 ALA A CA 1
ATOM 1269 C C . ALA A 1 159 ? -5.477 -1.46 -5.938 1 96.12 159 ALA A C 1
ATOM 1271 O O . ALA A 1 159 ? -5.359 -1.831 -7.105 1 96.12 159 ALA A O 1
ATOM 1272 N N . LEU A 1 160 ? -5.66 -2.34 -4.934 1 96.12 160 LEU A N 1
ATOM 1273 C CA . LEU A 1 160 ? -5.836 -3.768 -5.184 1 96.12 160 LEU A CA 1
ATOM 1274 C C . LEU A 1 160 ? -7.078 -4.02 -6.035 1 96.12 160 LEU A C 1
ATOM 1276 O O . LEU A 1 160 ? -7.023 -4.766 -7.016 1 96.12 160 LEU A O 1
ATOM 1280 N N . PHE A 1 161 ? -8.109 -3.34 -5.711 1 93.88 161 PHE A N 1
ATOM 1281 C CA . PHE A 1 161 ? -9.383 -3.51 -6.398 1 93.88 161 PHE A CA 1
ATOM 1282 C C . PHE A 1 161 ? -9.273 -3.086 -7.855 1 93.88 161 PHE A C 1
ATOM 1284 O O . PHE A 1 161 ? -9.758 -3.785 -8.75 1 93.88 161 PHE A O 1
ATOM 1291 N N . SER A 1 162 ? -8.609 -2 -8.086 1 92.62 162 SER A N 1
ATOM 1292 C CA . SER A 1 162 ? -8.57 -1.398 -9.414 1 92.62 162 SER A CA 1
ATOM 1293 C C . SER A 1 162 ? -7.57 -2.109 -10.32 1 92.62 162 SER A C 1
ATOM 1295 O O . SER A 1 162 ? -7.68 -2.045 -11.547 1 92.62 162 SER A O 1
ATOM 1297 N N . ASN A 1 163 ? -6.629 -2.811 -9.727 1 90.69 163 ASN A N 1
ATOM 1298 C CA . ASN A 1 163 ? -5.547 -3.355 -10.539 1 90.69 163 ASN A CA 1
ATOM 1299 C C . ASN A 1 163 ? -5.609 -4.879 -10.609 1 90.69 163 ASN A C 1
ATOM 1301 O O . ASN A 1 163 ? -4.684 -5.52 -11.109 1 90.69 163 ASN A O 1
ATOM 1305 N N . THR A 1 164 ? -6.672 -5.438 -10.062 1 89.94 164 THR A N 1
ATOM 1306 C CA . THR A 1 164 ? -6.879 -6.879 -10.148 1 89.94 164 THR A CA 1
ATOM 1307 C C . THR A 1 164 ? -8.305 -7.195 -10.586 1 89.94 164 THR A C 1
ATOM 1309 O O . THR A 1 164 ? -9.242 -6.461 -10.258 1 89.94 164 THR A O 1
ATOM 1312 N N . ALA A 1 165 ? -8.453 -8.281 -11.266 1 84.56 165 ALA A N 1
ATOM 1313 C CA . ALA A 1 165 ? -9.75 -8.648 -11.828 1 84.56 165 ALA A CA 1
ATOM 1314 C C . ALA A 1 165 ? -10.641 -9.297 -10.766 1 84.56 165 ALA A C 1
ATOM 1316 O O . ALA A 1 165 ? -11.867 -9.273 -10.875 1 84.56 165 ALA A O 1
ATOM 1317 N N . LYS A 1 166 ? -10.117 -9.797 -9.68 1 84.56 166 LYS A N 1
ATOM 1318 C CA . LYS A 1 166 ? -10.906 -10.695 -8.836 1 84.56 166 LYS A CA 1
ATOM 1319 C C . LYS A 1 166 ? -10.992 -10.172 -7.406 1 84.56 166 LYS A C 1
ATOM 1321 O O . LYS A 1 166 ? -11.781 -10.68 -6.602 1 84.56 166 LYS A O 1
ATOM 1326 N N . LEU A 1 167 ? -10.273 -9.172 -7.062 1 91.62 167 LEU A N 1
ATOM 1327 C CA . LEU A 1 167 ? -10.195 -8.812 -5.652 1 91.62 167 LEU A CA 1
ATOM 1328 C C . LEU A 1 167 ? -11.234 -7.75 -5.301 1 91.62 167 LEU A C 1
ATOM 1330 O O . LEU A 1 167 ? -11.367 -6.75 -6.012 1 91.62 167 LEU A O 1
ATOM 1334 N N . PRO A 1 168 ? -11.961 -7.895 -4.195 1 91.38 168 PRO A N 1
ATOM 1335 C CA . PRO A 1 168 ? -13.008 -6.961 -3.775 1 91.38 168 PRO A CA 1
ATOM 1336 C C . PRO A 1 168 ? -12.484 -5.852 -2.867 1 91.38 168 PRO A C 1
ATOM 1338 O O . PRO A 1 168 ? -11.359 -5.945 -2.354 1 91.38 168 PRO A O 1
ATOM 1341 N N . GLN A 1 169 ? -13.281 -4.793 -2.75 1 91.69 169 GLN A N 1
ATOM 1342 C CA . GLN A 1 169 ? -13.07 -3.859 -1.648 1 91.69 169 GLN A CA 1
ATOM 1343 C C . GLN A 1 169 ? -13.484 -4.477 -0.316 1 91.69 169 GLN A C 1
ATOM 1345 O O . GLN A 1 169 ? -14.445 -5.246 -0.256 1 91.69 169 GLN A O 1
ATOM 1350 N N . VAL A 1 170 ? -12.766 -4.129 0.746 1 91.81 170 VAL A N 1
ATOM 1351 C CA . VAL A 1 170 ? -13.055 -4.742 2.039 1 91.81 170 VAL A CA 1
ATOM 1352 C C . VAL A 1 170 ? -13.156 -3.658 3.111 1 91.81 170 VAL A C 1
ATOM 1354 O O . VAL A 1 170 ? -12.648 -2.549 2.93 1 91.81 170 VAL A O 1
ATOM 1357 N N . GLU A 1 171 ? -13.805 -4.012 4.207 1 91.19 171 GLU A N 1
ATOM 1358 C CA . GLU A 1 171 ? -13.828 -3.131 5.371 1 91.19 171 GLU A CA 1
ATOM 1359 C C . GLU A 1 171 ? -12.445 -3.014 6 1 91.19 171 GLU A C 1
ATOM 1361 O O . GLU A 1 171 ? -11.68 -3.979 6.004 1 91.19 171 GLU A O 1
ATOM 1366 N N . LEU A 1 172 ? -12.18 -1.881 6.559 1 91.62 172 LEU A N 1
ATOM 1367 C CA . LEU A 1 172 ? -10.891 -1.657 7.199 1 91.62 172 LEU A CA 1
ATOM 1368 C C . LEU A 1 172 ? -10.914 -2.111 8.656 1 91.62 172 LEU A C 1
ATOM 1370 O O . LEU A 1 172 ? -11.078 -1.292 9.562 1 91.62 172 LEU A O 1
ATOM 1374 N N . LYS A 1 173 ? -10.773 -3.322 8.914 1 92.5 173 LYS A N 1
ATOM 1375 C CA . LYS A 1 173 ? -10.711 -3.953 10.227 1 92.5 173 LYS A CA 1
ATOM 1376 C C . LYS A 1 173 ? -9.453 -4.805 10.367 1 92.5 173 LYS A C 1
ATOM 1378 O O . LYS A 1 173 ? -9.188 -5.672 9.531 1 92.5 173 LYS A O 1
ATOM 1383 N N . VAL A 1 174 ? -8.727 -4.586 11.438 1 94 174 VAL A N 1
ATOM 1384 C CA . VAL A 1 174 ? -7.477 -5.305 11.648 1 94 174 VAL A CA 1
ATOM 1385 C C . VAL A 1 174 ? -7.762 -6.68 12.25 1 94 174 VAL A C 1
ATOM 1387 O O . VAL A 1 174 ? -8.258 -6.781 13.375 1 94 174 VAL A O 1
ATOM 1390 N N . PRO A 1 175 ? -7.41 -7.723 11.586 1 94.94 175 PRO A N 1
ATOM 1391 C CA . PRO A 1 175 ? -7.625 -9.055 12.164 1 94.94 175 PRO A CA 1
ATOM 1392 C C . PRO A 1 175 ? -6.664 -9.359 13.305 1 94.94 175 PRO A C 1
ATOM 1394 O O . PRO A 1 175 ? -5.562 -8.805 13.359 1 94.94 175 PRO A O 1
ATOM 1397 N N . LYS A 1 176 ? -7.039 -10.297 14.172 1 94.31 176 LYS A N 1
ATOM 1398 C CA . LYS A 1 176 ? -6.207 -10.711 15.289 1 94.31 176 LYS A CA 1
ATOM 1399 C C . LYS A 1 176 ? -5.238 -11.812 14.883 1 94.31 176 LYS A C 1
ATOM 1401 O O . LYS A 1 176 ? -4.305 -12.133 15.617 1 94.31 176 LYS A O 1
ATOM 1406 N N . TYR A 1 177 ? -5.512 -12.445 13.734 1 97.38 177 TYR A N 1
ATOM 1407 C CA . TYR A 1 177 ? -4.676 -13.523 13.211 1 97.38 177 TYR A CA 1
ATOM 1408 C C . TYR A 1 177 ? -3.873 -13.055 12 1 97.38 177 TYR A C 1
ATOM 1410 O O . TYR A 1 177 ? -4.188 -12.023 11.406 1 97.38 177 TYR A O 1
ATOM 1418 N N . SER A 1 178 ? -2.814 -13.805 11.672 1 98.19 178 SER A N 1
ATOM 1419 C CA . SER A 1 178 ? -1.916 -13.367 10.609 1 98.19 178 SER A CA 1
ATOM 1420 C C . SER A 1 178 ? -2.016 -14.281 9.391 1 98.19 178 SER A C 1
ATOM 1422 O O . SER A 1 178 ? -1.293 -14.094 8.406 1 98.19 178 SER A O 1
ATOM 1424 N N . ILE A 1 179 ? -2.859 -15.273 9.469 1 98.81 179 ILE A N 1
ATOM 1425 C CA . ILE A 1 179 ? -3.164 -16.125 8.328 1 98.81 179 ILE A CA 1
ATOM 1426 C C . ILE A 1 179 ? -4.648 -16.016 7.977 1 98.81 179 ILE A C 1
ATOM 1428 O O . ILE A 1 179 ? -5.504 -16.531 8.703 1 98.81 179 ILE A O 1
ATOM 1432 N N . GLY A 1 180 ? -4.898 -15.359 6.859 1 98.69 180 GLY A N 1
ATOM 1433 C CA . GLY A 1 180 ? -6.273 -15.266 6.395 1 98.69 180 GLY A CA 1
ATOM 1434 C C . GLY A 1 180 ? -6.75 -16.531 5.691 1 98.69 180 GLY A C 1
ATOM 1435 O O . GLY A 1 180 ? -5.988 -17.172 4.965 1 98.69 180 GLY A O 1
ATOM 1436 N N . LYS A 1 181 ? -8.023 -16.828 5.789 1 98.5 181 LYS A N 1
ATOM 1437 C CA . LYS A 1 181 ? -8.562 -18.047 5.195 1 98.5 181 LYS A CA 1
ATOM 1438 C C . LYS A 1 181 ? -9.586 -17.719 4.109 1 98.5 181 LYS A C 1
ATOM 1440 O O . LYS A 1 181 ? -10.234 -18.609 3.572 1 98.5 181 LYS A O 1
ATOM 1445 N N . ASN A 1 182 ? -9.781 -16.5 3.801 1 97.81 182 ASN A N 1
ATOM 1446 C CA . ASN A 1 182 ? -10.602 -16.016 2.699 1 97.81 182 ASN A CA 1
ATOM 1447 C C . ASN A 1 182 ? -10.055 -14.703 2.131 1 97.81 182 ASN A C 1
ATOM 1449 O O . ASN A 1 182 ? -9.156 -14.094 2.717 1 97.81 182 ASN A O 1
ATOM 1453 N N . THR A 1 183 ? -10.602 -14.281 1.035 1 96.69 183 THR A N 1
ATOM 1454 C CA . THR A 1 183 ? -10.047 -13.148 0.294 1 96.69 183 THR A CA 1
ATOM 1455 C C . THR A 1 183 ? -10.102 -11.875 1.135 1 96.69 183 THR A C 1
ATOM 1457 O O . THR A 1 183 ? -9.148 -11.094 1.14 1 96.69 183 THR A O 1
ATOM 1460 N N . ILE A 1 184 ? -11.172 -11.688 1.877 1 97.12 184 ILE A N 1
ATOM 1461 C CA . ILE A 1 184 ? -11.352 -10.492 2.695 1 97.12 184 ILE A CA 1
ATOM 1462 C C . ILE A 1 184 ? -10.273 -10.438 3.77 1 97.12 184 ILE A C 1
ATOM 1464 O O . ILE A 1 184 ? -9.57 -9.43 3.898 1 97.12 184 ILE A O 1
ATOM 1468 N N . ASP A 1 185 ? -10.039 -11.547 4.492 1 98 185 ASP A N 1
ATOM 1469 C CA . ASP A 1 185 ? -9.008 -11.625 5.52 1 98 185 ASP A CA 1
ATOM 1470 C C . ASP A 1 185 ? -7.621 -11.414 4.922 1 98 185 ASP A C 1
ATOM 1472 O O . ASP A 1 185 ? -6.773 -10.75 5.523 1 98 185 ASP A O 1
ATOM 1476 N N . ASN A 1 186 ? -7.453 -12.031 3.789 1 98.5 186 ASN A N 1
ATOM 1477 C CA . ASN A 1 186 ? -6.16 -11.906 3.121 1 98.5 186 ASN A CA 1
ATOM 1478 C C . ASN A 1 186 ? -5.805 -10.438 2.871 1 98.5 186 ASN A C 1
ATOM 1480 O O . ASN A 1 186 ? -4.676 -10.016 3.139 1 98.5 186 ASN A O 1
ATOM 1484 N N . ILE A 1 187 ? -6.758 -9.734 2.336 1 98.19 187 ILE A N 1
ATOM 1485 C CA . ILE A 1 187 ? -6.539 -8.336 1.979 1 98.19 187 ILE A CA 1
ATOM 1486 C C . ILE A 1 187 ? -6.375 -7.496 3.248 1 98.19 187 ILE A C 1
ATOM 1488 O O . ILE A 1 187 ? -5.5 -6.633 3.32 1 98.19 187 ILE A O 1
ATOM 1492 N N . GLN A 1 188 ? -7.199 -7.754 4.277 1 98 188 GLN A N 1
ATOM 1493 C CA . GLN A 1 188 ? -7.113 -7.012 5.531 1 98 188 GLN A CA 1
ATOM 1494 C C . GLN A 1 188 ? -5.754 -7.203 6.195 1 98 188 GLN A C 1
ATOM 1496 O O . GLN A 1 188 ? -5.145 -6.238 6.66 1 98 188 GLN A O 1
ATOM 1501 N N . ILE A 1 189 ? -5.266 -8.414 6.238 1 98.38 189 ILE A N 1
ATOM 1502 C CA . ILE A 1 189 ? -3.947 -8.695 6.801 1 98.38 189 ILE A CA 1
ATOM 1503 C C . ILE A 1 189 ? -2.873 -8.008 5.961 1 98.38 189 ILE A C 1
ATOM 1505 O O . ILE A 1 189 ? -1.985 -7.34 6.5 1 98.38 189 ILE A O 1
ATOM 1509 N N . GLY A 1 190 ? -3.016 -8.133 4.68 1 98.44 190 GLY A N 1
ATOM 1510 C CA . GLY A 1 190 ? -2.012 -7.605 3.766 1 98.44 190 GLY A CA 1
ATOM 1511 C C . GLY A 1 190 ? -1.952 -6.09 3.758 1 98.44 190 GLY A C 1
ATOM 1512 O O . GLY A 1 190 ? -0.867 -5.508 3.691 1 98.44 190 GLY A O 1
ATOM 1513 N N . VAL A 1 191 ? -3.049 -5.457 3.822 1 97.75 191 VAL A N 1
ATOM 1514 C CA . VAL A 1 191 ? -3.104 -4.004 3.701 1 97.75 191 VAL A CA 1
ATOM 1515 C C . VAL A 1 191 ? -2.893 -3.361 5.07 1 97.75 191 VAL A C 1
ATOM 1517 O O . VAL A 1 191 ? -2.057 -2.467 5.223 1 97.75 191 VAL A O 1
ATOM 1520 N N . LEU A 1 192 ? -3.602 -3.854 6.09 1 97.5 192 LEU A N 1
ATOM 1521 C CA . LEU A 1 192 ? -3.604 -3.17 7.379 1 97.5 192 LEU A CA 1
ATOM 1522 C C . LEU A 1 192 ? -2.467 -3.672 8.266 1 97.5 192 LEU A C 1
ATOM 1524 O O . LEU A 1 192 ? -1.591 -2.896 8.656 1 97.5 192 LEU A O 1
ATOM 1528 N N . LYS A 1 193 ? -2.406 -4.957 8.508 1 97.19 193 LYS A N 1
ATOM 1529 C CA . LYS A 1 193 ? -1.43 -5.488 9.453 1 97.19 193 LYS A CA 1
ATOM 1530 C C . LYS A 1 193 ? -0.006 -5.312 8.93 1 97.19 193 LYS A C 1
AT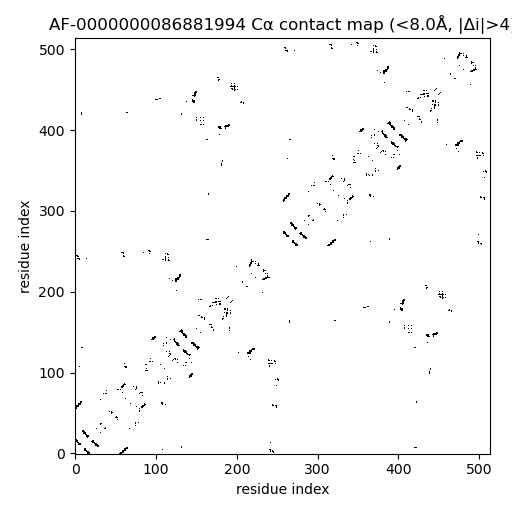OM 1532 O O . LYS A 1 193 ? 0.892 -4.926 9.68 1 97.19 193 LYS A O 1
ATOM 1537 N N . THR A 1 194 ? 0.158 -5.652 7.672 1 98 194 THR A N 1
ATOM 1538 C CA . THR A 1 194 ? 1.494 -5.52 7.102 1 98 194 THR A CA 1
ATOM 1539 C C . THR A 1 194 ? 1.978 -4.074 7.195 1 98 194 THR A C 1
ATOM 1541 O O . THR A 1 194 ? 3.129 -3.82 7.559 1 98 194 THR A O 1
ATOM 1544 N N . THR A 1 195 ? 1.105 -3.139 6.895 1 98.12 195 THR A N 1
ATOM 1545 C CA . THR A 1 195 ? 1.458 -1.726 6.957 1 98.12 195 THR A CA 1
ATOM 1546 C C . THR A 1 195 ? 1.759 -1.307 8.391 1 98.12 195 THR A C 1
ATOM 1548 O O . THR A 1 195 ? 2.77 -0.651 8.656 1 98.12 195 THR A O 1
ATOM 1551 N N . LEU A 1 196 ? 0.938 -1.702 9.32 1 97.94 196 LEU A N 1
ATOM 1552 C CA . LEU A 1 196 ? 1.109 -1.323 10.719 1 97.94 196 LEU A CA 1
ATOM 1553 C C . LEU A 1 196 ? 2.393 -1.919 11.289 1 97.94 196 LEU A C 1
ATOM 1555 O O . LEU A 1 196 ? 3.143 -1.234 11.984 1 97.94 196 LEU A O 1
ATOM 1559 N N . PHE A 1 197 ? 2.643 -3.174 10.961 1 98.19 197 PHE A N 1
ATOM 1560 C CA . PHE A 1 197 ? 3.889 -3.807 11.383 1 98.19 197 PHE A CA 1
ATOM 1561 C C . PHE A 1 197 ? 5.09 -3.109 10.75 1 98.19 197 PHE A C 1
ATOM 1563 O O . PHE A 1 197 ? 6.125 -2.939 11.398 1 98.19 197 PHE A O 1
ATOM 1570 N N . GLY A 1 198 ? 4.918 -2.768 9.484 1 98.38 198 GLY A N 1
ATOM 1571 C CA . GLY A 1 198 ? 5.977 -2.041 8.805 1 98.38 198 GLY A CA 1
ATOM 1572 C C . GLY A 1 198 ? 6.289 -0.703 9.445 1 98.38 198 GLY A C 1
ATOM 1573 O O . GLY A 1 198 ? 7.461 -0.354 9.617 1 98.38 198 GLY A O 1
ATOM 1574 N N . ILE A 1 199 ? 5.277 0.015 9.82 1 98.5 199 ILE A N 1
ATOM 1575 C CA . ILE A 1 199 ? 5.441 1.315 10.453 1 98.5 199 ILE A CA 1
ATOM 1576 C C . ILE A 1 199 ? 6.156 1.145 11.797 1 98.5 199 ILE A C 1
ATOM 1578 O O . ILE A 1 199 ? 7.074 1.903 12.117 1 98.5 199 ILE A O 1
ATOM 1582 N N . GLU A 1 200 ? 5.762 0.165 12.562 1 98.19 200 GLU A N 1
ATOM 1583 C CA . GLU A 1 200 ? 6.43 -0.104 13.828 1 98.19 200 GLU A CA 1
ATOM 1584 C C . GLU A 1 200 ? 7.926 -0.341 13.625 1 98.19 200 GLU A C 1
ATOM 1586 O O . GLU A 1 200 ? 8.75 0.169 14.391 1 98.19 200 GLU A O 1
ATOM 1591 N N . ARG A 1 201 ? 8.219 -1.099 12.617 1 98 201 ARG A N 1
ATOM 1592 C CA . ARG A 1 201 ? 9.617 -1.399 12.359 1 98 201 ARG A CA 1
ATOM 1593 C C . ARG A 1 201 ? 10.367 -0.158 11.883 1 98 201 ARG A C 1
ATOM 1595 O O . ARG A 1 201 ? 11.531 0.042 12.234 1 98 201 ARG A O 1
ATOM 1602 N N . ILE A 1 202 ? 9.75 0.657 11.078 1 98.62 202 ILE A N 1
ATOM 1603 C CA . ILE A 1 202 ? 10.359 1.907 10.633 1 98.62 202 ILE A CA 1
ATOM 1604 C C . ILE A 1 202 ? 10.688 2.775 11.844 1 98.62 202 ILE A C 1
ATOM 1606 O O . ILE A 1 202 ? 11.773 3.361 11.914 1 98.62 202 ILE A O 1
ATOM 1610 N N . ILE A 1 203 ? 9.742 2.857 12.805 1 98.62 203 ILE A N 1
ATOM 1611 C CA . ILE A 1 203 ? 9.961 3.631 14.023 1 98.62 203 ILE A CA 1
ATOM 1612 C C . ILE A 1 203 ? 11.188 3.104 14.758 1 98.62 203 ILE A C 1
ATOM 1614 O O . ILE A 1 203 ? 12.039 3.883 15.195 1 98.62 203 ILE A O 1
ATOM 1618 N N . GLU A 1 204 ? 11.289 1.78 14.836 1 98.25 204 GLU A N 1
ATOM 1619 C CA . GLU A 1 204 ? 12.438 1.163 15.492 1 98.25 204 GLU A CA 1
ATOM 1620 C C . GLU A 1 204 ? 13.742 1.514 14.781 1 98.25 204 GLU A C 1
ATOM 1622 O O . GLU A 1 204 ? 14.742 1.815 15.422 1 98.25 204 GLU A O 1
ATOM 1627 N N . GLU A 1 205 ? 13.711 1.454 13.492 1 98.38 205 GLU A N 1
ATOM 1628 C CA . GLU A 1 205 ? 14.898 1.766 12.711 1 98.38 205 GLU A CA 1
ATOM 1629 C C . GLU A 1 205 ? 15.312 3.225 12.883 1 98.38 205 GLU A C 1
ATOM 1631 O O . GLU A 1 205 ? 16.5 3.533 12.977 1 98.38 205 GLU A O 1
ATOM 1636 N N . ILE A 1 206 ? 14.344 4.098 12.906 1 98.75 206 ILE A N 1
ATOM 1637 C CA . ILE A 1 206 ? 14.617 5.516 13.086 1 98.75 206 ILE A CA 1
ATOM 1638 C C . ILE A 1 206 ? 15.289 5.746 14.438 1 98.75 206 ILE A C 1
ATOM 1640 O O . ILE A 1 206 ? 16.297 6.457 14.523 1 98.75 206 ILE A O 1
ATOM 1644 N N . LYS A 1 207 ? 14.734 5.156 15.484 1 98.69 207 LYS A N 1
ATOM 1645 C CA . LYS A 1 207 ? 15.32 5.273 16.812 1 98.69 207 LYS A CA 1
ATOM 1646 C C . LYS A 1 207 ? 16.766 4.785 16.828 1 98.69 207 LYS A C 1
ATOM 1648 O O . LYS A 1 207 ? 17.641 5.434 17.406 1 98.69 207 LYS A O 1
ATOM 1653 N N . ARG A 1 208 ? 16.984 3.697 16.172 1 98.38 208 ARG A N 1
ATOM 1654 C CA . ARG A 1 208 ? 18.312 3.098 16.125 1 98.38 208 ARG A CA 1
ATOM 1655 C C . ARG A 1 208 ? 19.297 3.979 15.336 1 98.38 208 ARG A C 1
ATOM 1657 O O . ARG A 1 208 ? 20.391 4.258 15.805 1 98.38 208 ARG A O 1
ATOM 1664 N N . GLU A 1 209 ? 18.875 4.422 14.164 1 98.38 209 GLU A N 1
ATOM 1665 C CA . GLU A 1 209 ? 19.734 5.191 13.273 1 98.38 209 GLU A CA 1
ATOM 1666 C C . GLU A 1 209 ? 20.109 6.535 13.891 1 98.38 209 GLU A C 1
ATOM 1668 O O . GLU A 1 209 ? 21.203 7.047 13.656 1 98.38 209 GLU A O 1
ATOM 1673 N N . THR A 1 210 ? 19.203 7.07 14.68 1 98.56 210 THR A N 1
ATOM 1674 C CA . THR A 1 210 ? 19.438 8.398 15.234 1 98.56 210 THR A CA 1
ATOM 1675 C C . THR A 1 210 ? 19.922 8.305 16.672 1 98.56 210 THR A C 1
ATOM 1677 O O . THR A 1 210 ? 20.328 9.305 17.266 1 98.56 210 THR A O 1
ATOM 1680 N N . ASN A 1 211 ? 19.875 7.133 17.266 1 98.44 211 ASN A N 1
ATOM 1681 C CA . ASN A 1 211 ? 20.188 6.918 18.672 1 98.44 211 ASN A CA 1
ATOM 1682 C C . ASN A 1 211 ? 19.406 7.875 19.578 1 98.44 211 ASN A C 1
ATOM 1684 O O . ASN A 1 211 ? 20 8.578 20.406 1 98.44 211 ASN A O 1
ATOM 1688 N N . THR A 1 212 ? 18.094 7.977 19.281 1 98.56 212 THR A N 1
ATOM 1689 C CA . THR A 1 212 ? 17.219 8.906 19.984 1 98.56 212 THR A CA 1
ATOM 1690 C C . THR A 1 212 ? 15.859 8.25 20.266 1 98.56 212 THR A C 1
ATOM 1692 O O . THR A 1 212 ? 15.328 7.527 19.422 1 98.56 212 THR A O 1
ATOM 1695 N N . ASP A 1 213 ? 15.352 8.5 21.469 1 97.94 213 ASP A N 1
ATOM 1696 C CA . ASP A 1 213 ? 13.969 8.109 21.75 1 97.94 213 ASP A CA 1
ATOM 1697 C C . ASP A 1 213 ? 12.992 9.188 21.281 1 97.94 213 ASP A C 1
ATOM 1699 O O . ASP A 1 213 ? 13.312 10.383 21.328 1 97.94 213 ASP A O 1
ATOM 1703 N N . TYR A 1 214 ? 11.867 8.75 20.844 1 98.56 214 TYR A N 1
ATOM 1704 C CA . TYR A 1 214 ? 10.875 9.68 20.312 1 98.56 214 TYR A CA 1
ATOM 1705 C C . TYR A 1 214 ? 9.523 9.461 20.984 1 98.56 214 TYR A C 1
ATOM 1707 O O . TYR A 1 214 ? 9.141 8.32 21.281 1 98.56 214 TYR A O 1
ATOM 1715 N N . LYS A 1 215 ? 8.844 10.547 21.266 1 98.19 215 LYS A N 1
ATOM 1716 C CA . LYS A 1 215 ? 7.402 10.445 21.484 1 98.19 215 LYS A CA 1
ATOM 1717 C C . LYS A 1 215 ? 6.664 10.219 20.172 1 98.19 215 LYS A C 1
ATOM 1719 O O . LYS A 1 215 ? 6.957 10.875 19.156 1 98.19 215 LYS A O 1
ATOM 1724 N N . ILE A 1 216 ? 5.75 9.273 20.156 1 98.31 216 ILE A N 1
ATOM 1725 C CA . ILE A 1 216 ? 4.988 8.977 18.938 1 98.31 216 ILE A CA 1
ATOM 1726 C C . ILE A 1 216 ? 3.598 9.602 19.047 1 98.31 216 ILE A C 1
ATOM 1728 O O . ILE A 1 216 ? 2.867 9.352 20 1 98.31 216 ILE A O 1
ATOM 1732 N N . VAL A 1 217 ? 3.195 10.398 18.094 1 98.12 217 VAL A N 1
ATOM 1733 C CA . VAL A 1 217 ? 1.859 10.977 18.047 1 98.12 217 VAL A CA 1
ATOM 1734 C C . VAL A 1 217 ? 1.191 10.617 16.719 1 98.12 217 VAL A C 1
ATOM 1736 O O . VAL A 1 217 ? 1.817 10.688 15.656 1 98.12 217 VAL A O 1
ATOM 1739 N N . THR A 1 218 ? -0.001 10.141 16.781 1 97.94 218 THR A N 1
ATOM 1740 C CA . THR A 1 218 ? -0.756 9.773 15.586 1 97.94 218 THR A CA 1
ATOM 1741 C C . THR A 1 218 ? -1.914 10.742 15.359 1 97.94 218 THR A C 1
ATOM 1743 O O . THR A 1 218 ? -2.42 11.344 16.312 1 97.94 218 THR A O 1
ATOM 1746 N N . THR A 1 219 ? -2.25 10.922 14.156 1 97.44 219 THR A N 1
ATOM 1747 C CA . THR A 1 219 ? -3.404 11.719 13.742 1 97.44 219 THR A CA 1
ATOM 1748 C C . THR A 1 219 ? -4.023 11.141 12.477 1 97.44 219 THR A C 1
ATOM 1750 O O . THR A 1 219 ? -3.713 10.016 12.078 1 97.44 219 THR A O 1
ATOM 1753 N N . GLY A 1 220 ? -4.988 11.805 11.93 1 94.44 220 GLY A N 1
ATOM 1754 C CA . GLY A 1 220 ? -5.676 11.312 10.75 1 94.44 220 GLY A CA 1
ATOM 1755 C C . GLY A 1 220 ? -6.91 10.492 11.07 1 94.44 220 GLY A C 1
ATOM 1756 O O . GLY A 1 220 ? -7.125 10.109 12.227 1 94.44 220 GLY A O 1
ATOM 1757 N N . GLY A 1 221 ? -7.715 10.195 10.102 1 87.75 221 GLY A N 1
ATOM 1758 C CA . GLY A 1 221 ? -9.016 9.562 10.266 1 87.75 221 GLY A CA 1
ATOM 1759 C C . GLY A 1 221 ? -8.938 8.18 10.875 1 87.75 221 GLY A C 1
ATOM 1760 O O . GLY A 1 221 ? -9.828 7.773 11.625 1 87.75 221 GLY A O 1
ATOM 1761 N N . MET A 1 222 ? -7.895 7.449 10.656 1 87.06 222 MET A N 1
ATOM 1762 C CA . MET A 1 222 ? -7.793 6.066 11.109 1 87.06 222 MET A CA 1
ATOM 1763 C C . MET A 1 222 ? -6.969 5.973 12.391 1 87.06 222 MET A C 1
ATOM 1765 O O . MET A 1 222 ? -6.902 4.914 13.016 1 87.06 222 MET A O 1
ATOM 1769 N N . GLY A 1 223 ? -6.367 7.023 12.766 1 88.94 223 GLY A N 1
ATOM 1770 C CA . GLY A 1 223 ? -5.461 7 13.898 1 88.94 223 GLY A CA 1
ATOM 1771 C C . GLY A 1 223 ? -6.137 6.582 15.195 1 88.94 223 GLY A C 1
ATOM 1772 O O . GLY A 1 223 ? -5.543 5.867 16 1 88.94 223 GLY A O 1
ATOM 1773 N N . LYS A 1 224 ? -7.391 6.922 15.312 1 87.81 224 LYS A N 1
ATOM 1774 C CA . LYS A 1 224 ? -8.109 6.656 16.562 1 87.81 224 LYS A CA 1
ATOM 1775 C C . LYS A 1 224 ? -8.305 5.156 16.766 1 87.81 224 LYS A C 1
ATOM 1777 O O . LYS A 1 224 ? -8.172 4.656 17.891 1 87.81 224 LYS A O 1
ATOM 1782 N N . SER A 1 225 ? -8.57 4.457 15.75 1 88.38 225 SER A N 1
ATOM 1783 C CA . SER A 1 225 ? -8.914 3.039 15.828 1 88.38 225 SER A CA 1
ATOM 1784 C C . SER A 1 225 ? -7.664 2.186 16.047 1 88.38 225 SER A C 1
ATOM 1786 O O . SER A 1 225 ? -7.766 0.988 16.312 1 88.38 225 SER A O 1
ATOM 1788 N N . LEU A 1 226 ? -6.484 2.816 15.938 1 90.44 226 LEU A N 1
ATOM 1789 C CA . LEU A 1 226 ? -5.25 2.039 15.961 1 90.44 226 LEU A CA 1
ATOM 1790 C C . LEU A 1 226 ? -4.613 2.068 17.344 1 90.44 226 LEU A C 1
ATOM 1792 O O . LEU A 1 226 ? -3.582 1.432 17.578 1 90.44 226 LEU A O 1
ATOM 1796 N N . LYS A 1 227 ? -5.258 2.789 18.297 1 86.56 227 LYS A N 1
ATOM 1797 C CA . LYS A 1 227 ? -4.723 2.947 19.641 1 86.56 227 LYS A CA 1
ATOM 1798 C C . LYS A 1 227 ? -4.512 1.593 20.312 1 86.56 227 LYS A C 1
ATOM 1800 O O . LYS A 1 227 ? -3.553 1.406 21.062 1 86.56 227 LYS A O 1
ATOM 1805 N N . LYS A 1 228 ? -5.348 0.63 19.984 1 84.94 228 LYS A N 1
ATOM 1806 C CA . LYS A 1 228 ? -5.301 -0.667 20.656 1 84.94 228 LYS A CA 1
ATOM 1807 C C . LYS A 1 228 ? -4.359 -1.625 19.938 1 84.94 228 LYS A C 1
ATOM 1809 O O . LYS A 1 228 ? -4.031 -2.691 20.453 1 84.94 228 LYS A O 1
ATOM 1814 N N . PHE A 1 229 ? -3.93 -1.255 18.781 1 88 229 PHE A N 1
ATOM 1815 C CA . PHE A 1 229 ? -3.109 -2.164 17.984 1 88 229 PHE A CA 1
ATOM 1816 C C . PHE A 1 229 ? -1.702 -2.264 18.562 1 88 229 PHE A C 1
ATOM 1818 O O . PHE A 1 229 ? -1.118 -3.348 18.609 1 88 229 PHE A O 1
ATOM 1825 N N . SER A 1 230 ? -1.209 -1.101 18.984 1 89.81 230 SER A N 1
ATOM 1826 C CA . SER A 1 230 ? 0.165 -1.045 19.469 1 89.81 230 SER A CA 1
ATOM 1827 C C . SER A 1 230 ? 0.33 0.032 20.547 1 89.81 230 SER A C 1
ATOM 1829 O O . SER A 1 230 ? -0.32 1.078 20.484 1 89.81 230 SER A O 1
ATOM 1831 N N . LYS A 1 231 ? 1.255 -0.187 21.406 1 87.44 231 LYS A N 1
ATOM 1832 C CA . LYS A 1 231 ? 1.591 0.808 22.422 1 87.44 231 LYS A CA 1
ATOM 1833 C C . LYS A 1 231 ? 2.207 2.051 21.797 1 87.44 231 LYS A C 1
ATOM 1835 O O . LYS A 1 231 ? 2.084 3.154 22.328 1 87.44 231 LYS A O 1
ATOM 1840 N N . SER A 1 232 ? 2.76 1.848 20.609 1 89.12 232 SER A N 1
ATOM 1841 C CA . SER A 1 232 ? 3.404 2.959 19.922 1 89.12 232 SER A CA 1
ATOM 1842 C C . SER A 1 232 ? 2.377 3.971 19.422 1 89.12 232 SER A C 1
ATOM 1844 O O . SER A 1 232 ? 2.713 5.129 19.172 1 89.12 232 SER A O 1
ATOM 1846 N N . PHE A 1 233 ? 1.137 3.551 19.344 1 91.81 233 PHE A N 1
ATOM 1847 C CA . PHE A 1 233 ? 0.108 4.406 18.766 1 91.81 233 PHE A CA 1
ATOM 1848 C C . PHE A 1 233 ? -0.829 4.934 19.844 1 91.81 233 PHE A C 1
ATOM 1850 O O . PHE A 1 233 ? -1.963 5.324 19.547 1 91.81 233 PHE A O 1
ATOM 1857 N N . GLU A 1 234 ? -0.378 4.992 21.047 1 88.75 234 GLU A N 1
ATOM 1858 C CA . GLU A 1 234 ? -1.246 5.32 22.188 1 88.75 234 GLU A CA 1
ATOM 1859 C C . GLU A 1 234 ? -1.634 6.793 22.172 1 88.75 234 GLU A C 1
ATOM 1861 O O . GLU A 1 234 ? -2.736 7.156 22.578 1 88.75 234 GLU A O 1
ATOM 1866 N N . ASN A 1 235 ? -0.77 7.723 21.75 1 94.19 235 ASN A N 1
ATOM 1867 C CA . ASN A 1 235 ? -1.056 9.148 21.688 1 94.19 235 ASN A CA 1
ATOM 1868 C C . ASN A 1 235 ? -1.737 9.523 20.375 1 94.19 235 ASN A C 1
ATOM 1870 O O . ASN A 1 235 ? -1.089 9.594 19.328 1 94.19 235 ASN A O 1
ATOM 1874 N N . TYR A 1 236 ? -3.002 9.766 20.422 1 96.12 236 TYR A N 1
ATOM 1875 C CA . TYR A 1 236 ? -3.787 10.188 19.266 1 96.12 236 TYR A CA 1
ATOM 1876 C C . TYR A 1 236 ? -4.277 11.625 19.438 1 96.12 236 TYR A C 1
ATOM 1878 O O . TYR A 1 236 ? -4.859 11.969 20.469 1 96.12 236 TYR A O 1
ATOM 1886 N N . ASP A 1 237 ? -3.938 12.461 18.516 1 96.62 237 ASP A N 1
ATOM 1887 C CA . ASP A 1 237 ? -4.367 13.852 18.484 1 96.62 237 ASP A CA 1
ATOM 1888 C C . ASP A 1 237 ? -5.125 14.172 17.203 1 96.62 237 ASP A C 1
ATOM 1890 O O . ASP A 1 237 ? -4.516 14.523 16.188 1 96.62 237 ASP A O 1
ATOM 1894 N N . SER A 1 238 ? -6.43 14.219 17.234 1 95 238 SER A N 1
ATOM 1895 C CA . SER A 1 238 ? -7.266 14.391 16.062 1 95 238 SER A CA 1
ATOM 1896 C C . SER A 1 238 ? -7.105 15.781 15.461 1 95 238 SER A C 1
ATOM 1898 O O . SER A 1 238 ? -7.418 16 14.289 1 95 238 SER A O 1
ATOM 1900 N N . ASN A 1 239 ? -6.582 16.719 16.234 1 96.56 239 ASN A N 1
ATOM 1901 C CA . ASN A 1 239 ? -6.523 18.109 15.781 1 96.56 239 ASN A CA 1
ATOM 1902 C C . ASN A 1 239 ? -5.09 18.547 15.492 1 96.56 239 ASN A C 1
ATOM 1904 O O . ASN A 1 239 ? -4.809 19.734 15.352 1 96.56 239 ASN A O 1
ATOM 1908 N N . LEU A 1 240 ? -4.227 17.609 15.375 1 98 240 LEU A N 1
ATOM 1909 C CA . LEU A 1 240 ? -2.805 17.906 15.266 1 98 240 LEU A CA 1
ATOM 1910 C C . LEU A 1 240 ? -2.543 18.906 14.133 1 98 240 LEU A C 1
ATOM 1912 O O . LEU A 1 240 ? -1.887 19.922 14.336 1 98 240 LEU A O 1
ATOM 1916 N N . THR A 1 241 ? -3.053 18.609 12.961 1 98.38 241 THR A N 1
ATOM 1917 C CA . THR A 1 241 ? -2.801 19.453 11.789 1 98.38 241 THR A CA 1
ATOM 1918 C C . THR A 1 241 ? -3.404 20.828 11.977 1 98.38 241 THR A C 1
ATOM 1920 O O . THR A 1 241 ? -2.756 21.844 11.688 1 98.38 241 THR A O 1
ATOM 1923 N N . LEU A 1 242 ? -4.629 20.922 12.492 1 98.06 242 LEU A N 1
ATOM 1924 C CA . LEU A 1 242 ? -5.285 22.203 12.719 1 98.06 242 LEU A CA 1
ATOM 1925 C C . LEU A 1 242 ? -4.527 23.016 13.758 1 98.06 242 LEU A C 1
ATOM 1927 O O . LEU A 1 242 ? -4.391 24.234 13.617 1 98.06 242 LEU A O 1
ATOM 1931 N N . LYS A 1 243 ? -4.094 22.359 14.82 1 98 243 LYS A N 1
ATOM 1932 C CA . LYS A 1 243 ? -3.27 23.047 15.812 1 98 243 LYS A CA 1
ATOM 1933 C C . LYS A 1 243 ? -2.018 23.641 15.172 1 98 243 LYS A C 1
ATOM 1935 O O . LYS A 1 243 ? -1.637 24.781 15.469 1 98 243 LYS A O 1
ATOM 1940 N N . GLY A 1 244 ? -1.417 22.828 14.305 1 98.12 244 GLY A N 1
ATOM 1941 C CA . GLY A 1 244 ? -0.242 23.328 13.602 1 98.12 244 GLY A CA 1
ATOM 1942 C C . GLY A 1 244 ? -0.518 24.578 12.781 1 98.12 244 GLY A C 1
ATOM 1943 O O . GLY A 1 244 ? 0.279 25.516 12.781 1 98.12 244 GLY A O 1
ATOM 1944 N N . ILE A 1 245 ? -1.597 24.562 12.062 1 97.81 245 ILE A N 1
ATOM 1945 C CA . ILE A 1 245 ? -2 25.719 11.273 1 97.81 245 ILE A CA 1
ATOM 1946 C C . ILE A 1 245 ? -2.199 26.922 12.195 1 97.81 245 ILE A C 1
ATOM 1948 O O . ILE A 1 245 ? -1.749 28.031 11.883 1 97.81 245 ILE A O 1
ATOM 1952 N N . LEU A 1 246 ? -2.863 26.703 13.305 1 96.44 246 LEU A N 1
ATOM 1953 C CA . LEU A 1 246 ? -3.125 27.781 14.266 1 96.44 246 LEU A CA 1
ATOM 1954 C C . LEU A 1 246 ? -1.82 28.375 14.781 1 96.44 246 LEU A C 1
ATOM 1956 O O . LEU A 1 246 ? -1.665 29.594 14.828 1 96.44 246 LEU A O 1
ATOM 1960 N N . TYR A 1 247 ? -0.908 27.5 15.188 1 96.44 247 TYR A N 1
ATOM 1961 C CA . TYR A 1 247 ? 0.363 27.969 15.727 1 96.44 247 TYR A CA 1
ATOM 1962 C C . TYR A 1 247 ? 1.155 28.734 14.672 1 96.44 247 TYR A C 1
ATOM 1964 O O . TYR A 1 247 ? 1.8 29.734 14.977 1 96.44 247 TYR A O 1
ATOM 1972 N N . TYR A 1 248 ? 1.1 28.234 13.453 1 96.81 248 TYR A N 1
ATOM 1973 C CA . TYR A 1 248 ? 1.741 28.938 12.344 1 96.81 248 TYR A CA 1
ATOM 1974 C C . TYR A 1 248 ? 1.174 30.328 12.188 1 96.81 248 TYR A C 1
ATOM 1976 O O . TYR A 1 248 ? 1.926 31.312 12.109 1 96.81 248 TYR A O 1
ATOM 1984 N N . LEU A 1 249 ? -0.106 30.406 12.133 1 94.38 249 LEU A N 1
ATOM 1985 C CA . LEU A 1 249 ? -0.827 31.672 11.969 1 94.38 249 LEU A CA 1
ATOM 1986 C C . LEU A 1 249 ? -0.474 32.656 13.078 1 94.38 249 LEU A C 1
ATOM 1988 O O . LEU A 1 249 ? -0.198 33.812 12.812 1 94.38 249 LEU A O 1
ATOM 1992 N N . LYS A 1 250 ? -0.441 32.188 14.273 1 92.5 250 LYS A N 1
ATOM 1993 C CA . LYS A 1 250 ? -0.163 33.062 15.422 1 92.5 250 LYS A CA 1
ATOM 1994 C C . LYS A 1 250 ? 1.277 33.562 15.406 1 92.5 250 LYS A C 1
ATOM 1996 O O . LYS A 1 250 ? 1.546 34.688 15.766 1 92.5 250 LYS A O 1
ATOM 2001 N N . GLU A 1 251 ? 2.15 32.719 15.023 1 92 251 GLU A N 1
ATOM 2002 C CA . GLU A 1 251 ? 3.557 33.125 14.961 1 92 251 GLU A CA 1
ATOM 2003 C C . GLU A 1 251 ? 3.795 34.156 13.891 1 92 251 GLU A C 1
ATOM 2005 O O . GLU A 1 251 ? 4.582 35.094 14.086 1 92 251 GLU A O 1
ATOM 2010 N N . ILE A 1 252 ? 3.207 34.031 12.758 1 89.25 252 ILE A N 1
ATOM 2011 C CA . ILE A 1 252 ? 3.359 34.969 11.664 1 89.25 252 ILE A CA 1
ATOM 2012 C C . ILE A 1 252 ? 2.791 36.312 12.086 1 89.25 252 ILE A C 1
ATOM 2014 O O . ILE A 1 252 ? 3.393 37.375 11.812 1 89.25 252 ILE A O 1
ATOM 2018 N N . LYS A 1 253 ? 1.726 36.312 12.734 1 85.56 253 LYS A N 1
ATOM 2019 C CA . LYS A 1 253 ? 1.097 37.562 13.188 1 85.56 253 LYS A CA 1
ATOM 2020 C C . LYS A 1 253 ? 1.936 38.25 14.258 1 85.56 253 LYS A C 1
ATOM 2022 O O . LYS A 1 253 ? 2.008 39.469 14.312 1 85.56 253 LYS A O 1
ATOM 2027 N N . ARG A 1 254 ? 2.465 37.438 15.117 1 81.56 254 ARG A N 1
ATOM 2028 C CA . ARG A 1 254 ? 3.322 38 16.156 1 81.56 254 ARG A CA 1
ATOM 2029 C C . ARG A 1 254 ? 4.582 38.625 15.562 1 81.56 254 ARG A C 1
ATOM 2031 O O . ARG A 1 254 ? 5.07 39.625 16.047 1 81.56 254 ARG A O 1
ATOM 2038 N N . GLY A 1 255 ? 5.129 37.906 14.617 1 71.5 255 GLY A N 1
ATOM 2039 C CA . GLY A 1 255 ? 6.316 38.438 13.961 1 71.5 255 GLY A CA 1
ATOM 2040 C C . GLY A 1 255 ? 6.031 39.656 13.117 1 71.5 255 GLY A C 1
ATOM 2041 O O . GLY A 1 255 ? 6.934 40.469 12.844 1 71.5 255 GLY A O 1
ATOM 2042 N N . GLU A 1 256 ? 4.844 39.719 12.523 1 60.97 256 GLU A N 1
ATOM 2043 C CA . GLU A 1 256 ? 4.41 40.875 11.734 1 60.97 256 GLU A CA 1
ATOM 2044 C C . GLU A 1 256 ? 4.113 42.062 12.625 1 60.97 256 GLU A C 1
ATOM 2046 O O . GLU A 1 256 ? 4.059 43.188 12.156 1 60.97 256 GLU A O 1
ATOM 2051 N N . LYS A 1 257 ? 4.035 41.906 14.016 1 52.81 257 LYS A N 1
ATOM 2052 C CA . LYS A 1 257 ? 3.822 43 14.953 1 52.81 257 LYS A CA 1
ATOM 2053 C C . LYS A 1 257 ? 5.148 43.531 15.477 1 52.81 257 LYS A C 1
ATOM 2055 O O . LYS A 1 257 ? 6.129 42.812 15.586 1 52.81 257 LYS A O 1
ATOM 2060 N N . MET B 1 1 ? 6.465 -32.594 -24.281 1 91 1 MET B N 1
ATOM 2061 C CA . MET B 1 1 ? 6.742 -31.172 -24.156 1 91 1 MET B CA 1
ATOM 2062 C C . MET B 1 1 ? 5.484 -30.406 -23.75 1 91 1 MET B C 1
ATOM 2064 O O . MET B 1 1 ? 4.379 -30.766 -24.156 1 91 1 MET B O 1
ATOM 2068 N N . GLU B 1 2 ? 5.613 -29.484 -22.812 1 94.5 2 GLU B N 1
ATOM 2069 C CA . GLU B 1 2 ? 4.449 -28.812 -22.25 1 94.5 2 GLU B CA 1
ATOM 2070 C C . GLU B 1 2 ? 4.512 -27.312 -22.5 1 94.5 2 GLU B C 1
ATOM 2072 O O . GLU B 1 2 ? 5.594 -26.719 -22.484 1 94.5 2 GLU B O 1
ATOM 2077 N N . LEU B 1 3 ? 3.43 -26.719 -22.797 1 96.25 3 LEU B N 1
ATOM 2078 C CA . LEU B 1 3 ? 3.26 -25.281 -22.875 1 96.25 3 LEU B CA 1
ATOM 2079 C C . LEU B 1 3 ? 2.439 -24.766 -21.688 1 96.25 3 LEU B C 1
ATOM 2081 O O . LEU B 1 3 ? 1.354 -25.281 -21.406 1 96.25 3 LEU B O 1
ATOM 2085 N N . LEU B 1 4 ? 3.01 -23.875 -20.984 1 97.38 4 LEU B N 1
ATOM 2086 C CA . LEU B 1 4 ? 2.42 -23.391 -19.734 1 97.38 4 LEU B CA 1
ATOM 2087 C C . LEU B 1 4 ? 2.137 -21.891 -19.812 1 97.38 4 LEU B C 1
ATOM 2089 O O . LEU B 1 4 ? 2.932 -21.141 -20.375 1 97.38 4 LEU B O 1
ATOM 2093 N N . PHE B 1 5 ? 0.994 -21.469 -19.266 1 98.06 5 PHE B N 1
ATOM 2094 C CA . PHE B 1 5 ? 0.626 -20.047 -19.219 1 98.06 5 PHE B CA 1
ATOM 2095 C C . PHE B 1 5 ? 0.289 -19.625 -17.797 1 98.06 5 PHE B C 1
ATOM 2097 O O . PHE B 1 5 ? -0.572 -20.219 -17.141 1 98.06 5 PHE B O 1
ATOM 2104 N N . ASP B 1 6 ? 0.959 -18.688 -17.281 1 98.25 6 ASP B N 1
ATOM 2105 C CA . ASP B 1 6 ? 0.562 -17.953 -16.078 1 98.25 6 ASP B CA 1
ATOM 2106 C C . ASP B 1 6 ? -0.049 -16.594 -16.438 1 98.25 6 ASP B C 1
ATOM 2108 O O . ASP B 1 6 ? 0.671 -15.609 -16.625 1 98.25 6 ASP B O 1
ATOM 2112 N N . VAL B 1 7 ? -1.355 -16.531 -16.531 1 98.06 7 VAL B N 1
ATOM 2113 C CA . VAL B 1 7 ? -2.096 -15.359 -16.984 1 98.06 7 VAL B CA 1
ATOM 2114 C C . VAL B 1 7 ? -2.402 -14.453 -15.797 1 98.06 7 VAL B C 1
ATOM 2116 O O . VAL B 1 7 ? -3.383 -14.664 -15.078 1 98.06 7 VAL B O 1
ATOM 2119 N N . GLY B 1 8 ? -1.634 -13.461 -15.664 1 96.75 8 GLY B N 1
ATOM 2120 C CA . GLY B 1 8 ? -1.816 -12.492 -14.594 1 96.75 8 GLY B CA 1
ATOM 2121 C C . GLY B 1 8 ? -2.465 -11.203 -15.062 1 96.75 8 GLY B C 1
ATOM 2122 O O . GLY B 1 8 ? -2.771 -11.055 -16.25 1 96.75 8 GLY B O 1
ATOM 2123 N N . ASN B 1 9 ? -2.662 -10.227 -14.195 1 94.69 9 ASN B N 1
ATOM 2124 C CA . ASN B 1 9 ? -3.355 -8.977 -14.484 1 94.69 9 ASN B CA 1
ATOM 2125 C C . ASN B 1 9 ? -2.525 -8.07 -15.391 1 94.69 9 ASN B C 1
ATOM 2127 O O . ASN B 1 9 ? -3.066 -7.406 -16.281 1 94.69 9 ASN B O 1
ATOM 2131 N N . THR B 1 10 ? -1.271 -8.055 -15.164 1 93.81 10 THR B N 1
ATOM 2132 C CA . THR B 1 10 ? -0.389 -7.16 -15.906 1 93.81 10 THR B CA 1
ATOM 2133 C C . THR B 1 10 ? 0.292 -7.898 -17.062 1 93.81 10 THR B C 1
ATOM 2135 O O . THR B 1 10 ? 0.285 -7.43 -18.188 1 93.81 10 THR B O 1
ATOM 2138 N N . HIS B 1 11 ? 0.79 -9.109 -16.688 1 95.19 11 HIS B N 1
ATOM 2139 C CA . HIS B 1 11 ? 1.538 -9.875 -17.672 1 95.19 11 HIS B CA 1
ATOM 2140 C C . HIS B 1 11 ? 1.079 -11.328 -17.703 1 95.19 11 HIS B C 1
ATOM 2142 O O . HIS B 1 11 ? 0.578 -11.844 -16.703 1 95.19 11 HIS B O 1
ATOM 2148 N N . THR B 1 12 ? 1.264 -11.898 -18.828 1 97.38 12 THR B N 1
ATOM 2149 C CA . THR B 1 12 ? 1.151 -13.344 -19.016 1 97.38 12 THR B CA 1
ATOM 2150 C C . THR B 1 12 ? 2.523 -13.969 -19.25 1 97.38 12 THR B C 1
ATOM 2152 O O . THR B 1 12 ? 3.227 -13.602 -20.188 1 97.38 12 THR B O 1
ATOM 2155 N N . VAL B 1 13 ? 2.861 -14.844 -18.359 1 97.75 13 VAL B N 1
ATOM 2156 C CA . VAL B 1 13 ? 4.129 -15.555 -18.5 1 97.75 13 VAL B CA 1
ATOM 2157 C C . VAL B 1 13 ? 3.904 -16.875 -19.25 1 97.75 13 VAL B C 1
ATOM 2159 O O . VAL B 1 13 ? 3.031 -17.656 -18.891 1 97.75 13 VAL B O 1
ATOM 2162 N N . VAL B 1 14 ? 4.68 -17.031 -20.328 1 97.19 14 VAL B N 1
ATOM 2163 C CA . VAL B 1 14 ? 4.609 -18.234 -21.156 1 97.19 14 VAL B CA 1
ATOM 2164 C C . VAL B 1 14 ? 5.848 -19.094 -20.922 1 97.19 14 VAL B C 1
ATOM 2166 O O . VAL B 1 14 ? 6.977 -18.609 -21.016 1 97.19 14 VAL B O 1
ATOM 2169 N N . GLY B 1 15 ? 5.586 -20.375 -20.578 1 97.06 15 GLY B N 1
ATOM 2170 C CA . GLY B 1 15 ? 6.691 -21.297 -20.391 1 97.06 15 GLY B CA 1
ATOM 2171 C C . GLY B 1 15 ? 6.609 -22.516 -21.297 1 97.06 15 GLY B C 1
ATOM 2172 O O . GLY B 1 15 ? 5.547 -23.125 -21.438 1 97.06 15 GLY B O 1
ATOM 2173 N N . TYR B 1 16 ? 7.66 -22.75 -21.969 1 95.81 16 TYR B N 1
ATOM 2174 C CA . TYR B 1 16 ? 7.863 -24 -22.688 1 95.81 16 TYR B CA 1
ATOM 2175 C C . TYR B 1 16 ? 8.797 -24.938 -21.922 1 95.81 16 TYR B C 1
ATOM 2177 O O . TYR B 1 16 ? 9.914 -24.547 -21.562 1 95.81 16 TYR B O 1
ATOM 2185 N N . CYS B 1 17 ? 8.266 -26.062 -21.594 1 94.94 17 CYS B N 1
ATOM 2186 C CA . CYS B 1 17 ? 9.039 -27 -20.781 1 94.94 17 CYS B CA 1
ATOM 2187 C C . CYS B 1 17 ? 9.398 -28.25 -21.578 1 94.94 17 CYS B C 1
ATOM 2189 O O . CYS B 1 17 ? 8.523 -28.906 -22.141 1 94.94 17 CYS B O 1
ATOM 2191 N N . ASN B 1 18 ? 10.711 -28.516 -21.641 1 91.5 18 ASN B N 1
ATOM 2192 C CA . ASN B 1 18 ? 11.258 -29.734 -22.234 1 91.5 18 ASN B CA 1
ATOM 2193 C C . ASN B 1 18 ? 12.266 -30.406 -21.297 1 91.5 18 ASN B C 1
ATOM 2195 O O . ASN B 1 18 ? 13.344 -29.859 -21.062 1 91.5 18 ASN B O 1
ATOM 2199 N N . ASN B 1 19 ? 11.992 -31.578 -20.812 1 85.88 19 ASN B N 1
ATOM 2200 C CA . ASN B 1 19 ? 12.852 -32.312 -19.891 1 85.88 19 ASN B CA 1
ATOM 2201 C C . ASN B 1 19 ? 13.289 -31.438 -18.719 1 85.88 19 ASN B C 1
ATOM 2203 O O . ASN B 1 19 ? 14.477 -31.312 -18.438 1 85.88 19 ASN B O 1
ATOM 2207 N N . ASN B 1 20 ? 12.367 -30.656 -18.109 1 82.06 20 ASN B N 1
ATOM 2208 C CA . ASN B 1 20 ? 12.531 -29.844 -16.922 1 82.06 20 ASN B CA 1
ATOM 2209 C C . ASN B 1 20 ? 13.312 -28.562 -17.219 1 82.06 20 ASN B C 1
ATOM 2211 O O . ASN B 1 20 ? 13.758 -27.875 -16.297 1 82.06 20 ASN B O 1
ATOM 2215 N N . ASP B 1 21 ? 13.586 -28.328 -18.469 1 90.69 21 ASP B N 1
ATOM 2216 C CA . ASP B 1 21 ? 14.188 -27.062 -18.891 1 90.69 21 ASP B CA 1
ATOM 2217 C C . ASP B 1 21 ? 13.117 -26.078 -19.359 1 90.69 21 ASP B C 1
ATOM 2219 O O . ASP B 1 21 ? 12.258 -26.438 -20.172 1 90.69 21 ASP B O 1
ATOM 2223 N N . PHE B 1 22 ? 13.203 -24.859 -18.812 1 94.12 22 PHE B N 1
ATOM 2224 C CA . PHE B 1 22 ? 12.172 -23.875 -19.109 1 94.12 22 PHE B CA 1
ATOM 2225 C C . PHE B 1 22 ? 12.703 -22.797 -20.047 1 94.12 22 PHE B C 1
ATOM 2227 O O . PHE B 1 22 ? 13.805 -22.281 -19.828 1 94.12 22 PHE B O 1
ATOM 2234 N N . LYS B 1 23 ? 12.062 -22.562 -21.125 1 95.88 23 LYS B N 1
ATOM 2235 C CA . LYS B 1 23 ? 12.141 -21.297 -21.859 1 95.88 23 LYS B CA 1
ATOM 2236 C C . LYS B 1 23 ? 10.93 -20.406 -21.562 1 95.88 23 LYS B C 1
ATOM 2238 O O . LYS B 1 23 ? 9.789 -20.875 -21.609 1 95.88 23 LYS B O 1
ATOM 2243 N N . ILE B 1 24 ? 11.219 -19.188 -21.219 1 96.81 24 ILE B N 1
ATOM 2244 C CA . ILE B 1 24 ? 10.148 -18.375 -20.656 1 96.81 24 ILE B CA 1
ATOM 2245 C C . ILE B 1 24 ? 10.047 -17.062 -21.422 1 96.81 24 ILE B C 1
ATOM 2247 O O . ILE B 1 24 ? 11.07 -16.453 -21.781 1 96.81 24 ILE B O 1
ATOM 2251 N N . TRP B 1 25 ? 8.875 -16.578 -21.672 1 96.69 25 TRP B N 1
ATOM 2252 C CA . TRP B 1 25 ? 8.578 -15.281 -22.281 1 96.69 25 TRP B CA 1
ATOM 2253 C C . TRP B 1 25 ? 7.473 -14.562 -21.516 1 96.69 25 TRP B C 1
ATOM 2255 O O . TRP B 1 25 ? 6.738 -15.172 -20.734 1 96.69 25 TRP B O 1
ATOM 2265 N N . ARG B 1 26 ? 7.387 -13.266 -21.719 1 95.31 26 ARG B N 1
ATOM 2266 C CA . ARG B 1 26 ? 6.363 -12.438 -21.094 1 95.31 26 ARG B CA 1
ATOM 2267 C C . ARG B 1 26 ? 5.621 -11.609 -22.141 1 95.31 26 ARG B C 1
ATOM 2269 O O . ARG B 1 26 ? 6.242 -11.008 -23.031 1 95.31 26 ARG B O 1
ATOM 2276 N N . ILE B 1 27 ? 4.301 -11.625 -21.984 1 95.88 27 ILE B N 1
ATOM 2277 C CA . ILE B 1 27 ? 3.416 -10.852 -22.859 1 95.88 27 ILE B CA 1
ATOM 2278 C C . ILE B 1 27 ? 2.48 -10 -22 1 95.88 27 ILE B C 1
ATOM 2280 O O . ILE B 1 27 ? 1.968 -10.461 -20.969 1 95.88 27 ILE B O 1
ATOM 2284 N N . GLY B 1 28 ? 2.254 -8.688 -22.422 1 96.06 28 GLY B N 1
ATOM 2285 C CA . GLY B 1 28 ? 1.234 -7.906 -21.734 1 96.06 28 GLY B CA 1
ATOM 2286 C C . GLY B 1 28 ? -0.151 -8.516 -21.828 1 96.06 28 GLY B C 1
ATOM 2287 O O . GLY B 1 28 ? -0.626 -8.805 -22.938 1 96.06 28 GLY B O 1
ATOM 2288 N N . THR B 1 29 ? -0.747 -8.727 -20.75 1 95.38 29 THR B N 1
ATOM 2289 C CA . THR B 1 29 ? -2.037 -9.406 -20.734 1 95.38 29 THR B CA 1
ATOM 2290 C C . THR B 1 29 ? -3.066 -8.617 -21.547 1 95.38 29 THR B C 1
ATOM 2292 O O . THR B 1 29 ? -3.879 -9.203 -22.266 1 95.38 29 THR B O 1
ATOM 2295 N N . LYS B 1 30 ? -3.002 -7.301 -21.453 1 92.19 30 LYS B N 1
ATOM 2296 C CA . LYS B 1 30 ? -3.934 -6.441 -22.172 1 92.19 30 LYS B CA 1
ATOM 2297 C C . LYS B 1 30 ? -3.771 -6.605 -23.688 1 92.19 30 LYS B C 1
ATOM 2299 O O . LYS B 1 30 ? -4.699 -6.332 -24.438 1 92.19 30 LYS B O 1
ATOM 2304 N N . ASN B 1 31 ? -2.643 -7.09 -24.125 1 91.44 31 ASN B N 1
ATOM 2305 C CA . ASN B 1 31 ? -2.33 -7.207 -25.547 1 91.44 31 ASN B CA 1
ATOM 2306 C C . ASN B 1 31 ? -2.84 -8.523 -26.141 1 91.44 31 ASN B C 1
ATOM 2308 O O . ASN B 1 31 ? -2.686 -8.781 -27.328 1 91.44 31 ASN B O 1
ATOM 2312 N N . ILE B 1 32 ? -3.377 -9.367 -25.359 1 94.12 32 ILE B N 1
ATOM 2313 C CA . ILE B 1 32 ? -3.967 -10.617 -25.828 1 94.12 32 ILE B CA 1
ATOM 2314 C C . ILE B 1 32 ? -5.449 -10.406 -26.125 1 94.12 32 ILE B C 1
ATOM 2316 O O . ILE B 1 32 ? -6.289 -10.5 -25.219 1 94.12 32 ILE B O 1
ATOM 2320 N N . GLU B 1 33 ? -5.758 -10.242 -27.391 1 93.44 33 GLU B N 1
ATOM 2321 C CA . GLU B 1 33 ? -7.109 -9.828 -27.75 1 93.44 33 GLU B CA 1
ATOM 2322 C C . GLU B 1 33 ? -7.867 -10.945 -28.453 1 93.44 33 GLU B C 1
ATOM 2324 O O . GLU B 1 33 ? -9.102 -10.93 -28.5 1 93.44 33 GLU B O 1
ATOM 2329 N N . SER B 1 34 ? -7.145 -11.844 -29.062 1 95.94 34 SER B N 1
ATOM 2330 C CA . SER B 1 34 ? -7.77 -12.992 -29.703 1 95.94 34 SER B CA 1
ATOM 2331 C C . SER B 1 34 ? -6.828 -14.195 -29.734 1 95.94 34 SER B C 1
ATOM 2333 O O . SER B 1 34 ? -5.621 -14.047 -29.547 1 95.94 34 SER B O 1
ATOM 2335 N N . GLU B 1 35 ? -7.43 -15.375 -29.969 1 96.19 35 GLU B N 1
ATOM 2336 C CA . GLU B 1 35 ? -6.637 -16.594 -30.031 1 96.19 35 GLU B CA 1
ATOM 2337 C C . GLU B 1 35 ? -5.66 -16.562 -31.203 1 96.19 35 GLU B C 1
ATOM 2339 O O . GLU B 1 35 ? -4.555 -17.094 -31.109 1 96.19 35 GLU B O 1
ATOM 2344 N N . ASP B 1 36 ? -6.039 -15.938 -32.312 1 96.5 36 ASP B N 1
ATOM 2345 C CA . ASP B 1 36 ? -5.191 -15.867 -33.5 1 96.5 36 ASP B CA 1
ATOM 2346 C C . ASP B 1 36 ? -4.008 -14.93 -33.281 1 96.5 36 ASP B C 1
ATOM 2348 O O . ASP B 1 36 ? -2.898 -15.195 -33.75 1 96.5 36 ASP B O 1
ATOM 2352 N N . GLU B 1 37 ? -4.266 -13.906 -32.562 1 95.81 37 GLU B N 1
ATOM 2353 C CA . GLU B 1 37 ? -3.178 -12.992 -32.25 1 95.81 37 GLU B CA 1
ATOM 2354 C C . GLU B 1 37 ? -2.178 -13.648 -31.297 1 95.81 37 GLU B C 1
ATOM 2356 O O . GLU B 1 37 ? -0.966 -13.484 -31.453 1 95.81 37 GLU B O 1
ATOM 2361 N N . LEU B 1 38 ? -2.746 -14.242 -30.266 1 96.06 38 LEU B N 1
ATOM 2362 C CA . LEU B 1 38 ? -1.891 -14.984 -29.344 1 96.06 38 LEU B CA 1
ATOM 2363 C C . LEU B 1 38 ? -1.021 -15.984 -30.094 1 96.06 38 LEU B C 1
ATOM 2365 O O . LEU B 1 38 ? 0.186 -16.062 -29.859 1 96.06 38 LEU B O 1
ATOM 2369 N N . PHE B 1 39 ? -1.629 -16.703 -31.016 1 95.5 39 PHE B N 1
ATOM 2370 C CA . PHE B 1 39 ? -0.911 -17.688 -31.812 1 95.5 39 PHE B CA 1
ATOM 2371 C C . PHE B 1 39 ? 0.188 -17.016 -32.625 1 95.5 39 PHE B C 1
ATOM 2373 O O . PHE B 1 39 ? 1.324 -17.484 -32.656 1 95.5 39 PHE B O 1
ATOM 2380 N N . SER B 1 40 ? -0.181 -15.961 -33.312 1 95.19 40 SER B N 1
ATOM 2381 C CA . SER B 1 40 ? 0.773 -15.258 -34.156 1 95.19 40 SER B CA 1
ATOM 2382 C C . SER B 1 40 ? 2 -14.82 -33.344 1 95.19 40 SER B C 1
ATOM 2384 O O . SER B 1 40 ? 3.135 -15 -33.812 1 95.19 40 SER B O 1
ATOM 2386 N N . LYS B 1 41 ? 1.763 -14.289 -32.156 1 94.44 41 LYS B N 1
ATOM 2387 C CA . LYS B 1 41 ? 2.854 -13.852 -31.297 1 94.44 41 LYS B CA 1
ATOM 2388 C C . LYS B 1 41 ? 3.736 -15.023 -30.891 1 94.44 41 LYS B C 1
ATOM 2390 O O . LYS B 1 41 ? 4.965 -14.938 -30.953 1 94.44 41 LYS B O 1
ATOM 2395 N N . LEU B 1 42 ? 3.129 -16.094 -30.516 1 95.12 42 LEU B N 1
ATOM 2396 C CA . LEU B 1 42 ? 3.873 -17.25 -30.016 1 95.12 42 LEU B CA 1
ATOM 2397 C C . LEU B 1 42 ? 4.586 -17.969 -31.141 1 95.12 42 LEU B C 1
ATOM 2399 O O . LEU B 1 42 ? 5.695 -18.484 -30.953 1 95.12 42 LEU B O 1
ATOM 2403 N N . TYR B 1 43 ? 3.912 -18.031 -32.281 1 94.5 43 TYR B N 1
ATOM 2404 C CA . TYR B 1 43 ? 4.496 -18.719 -33.406 1 94.5 43 TYR B CA 1
ATOM 2405 C C . TYR B 1 43 ? 5.848 -18.125 -33.781 1 94.5 43 TYR B C 1
ATOM 2407 O O . TYR B 1 43 ? 6.816 -18.844 -34.031 1 94.5 43 TYR B O 1
ATOM 2415 N N . ASN B 1 44 ? 5.918 -16.812 -33.812 1 94.31 44 ASN B N 1
ATOM 2416 C CA . ASN B 1 44 ? 7.16 -16.109 -34.156 1 94.31 44 ASN B CA 1
ATOM 2417 C C . ASN B 1 44 ? 8.242 -16.391 -33.125 1 94.31 44 ASN B C 1
ATOM 2419 O O . ASN B 1 44 ? 9.406 -16.625 -33.469 1 94.31 44 ASN B O 1
ATOM 2423 N N . ILE B 1 45 ? 7.82 -16.406 -31.906 1 95.19 45 ILE B N 1
ATOM 2424 C CA . ILE B 1 45 ? 8.75 -16.656 -30.812 1 95.19 45 ILE B CA 1
ATOM 2425 C C . ILE B 1 45 ? 9.281 -18.078 -30.891 1 95.19 45 ILE B C 1
ATOM 2427 O O . ILE B 1 45 ? 10.484 -18.312 -30.766 1 95.19 45 ILE B O 1
ATOM 2431 N N . PHE B 1 46 ? 8.422 -18.984 -31.141 1 94.44 46 PHE B N 1
ATOM 2432 C CA . PHE B 1 46 ? 8.789 -20.391 -31.188 1 94.44 46 PHE B CA 1
ATOM 2433 C C . PHE B 1 46 ? 9.68 -20.672 -32.406 1 94.44 46 PHE B C 1
ATOM 2435 O O . PHE B 1 46 ? 10.688 -21.375 -32.281 1 94.44 46 PHE B O 1
ATOM 2442 N N . LYS B 1 47 ? 9.289 -20.156 -33.531 1 94.12 47 LYS B N 1
ATOM 2443 C CA . LYS B 1 47 ? 10.078 -20.328 -34.719 1 94.12 47 LYS B CA 1
ATOM 2444 C C . LYS B 1 47 ? 11.508 -19.828 -34.531 1 94.12 47 LYS B C 1
ATOM 2446 O O . LYS B 1 47 ? 12.469 -20.516 -34.875 1 94.12 47 LYS B O 1
ATOM 2451 N N . PHE B 1 48 ? 11.617 -18.688 -33.969 1 95.06 48 PHE B N 1
ATOM 2452 C CA . PHE B 1 48 ? 12.922 -18.094 -33.75 1 95.06 48 PHE B CA 1
ATOM 2453 C C . PHE B 1 48 ? 13.75 -18.969 -32.812 1 95.06 48 PHE B C 1
ATOM 2455 O O . PHE B 1 48 ? 14.969 -19.094 -32.969 1 95.06 48 PHE B O 1
ATOM 2462 N N . ASN B 1 49 ? 13.094 -19.609 -31.875 1 94.56 49 ASN B N 1
ATOM 2463 C CA . ASN B 1 49 ? 13.789 -20.406 -30.859 1 94.56 49 ASN B CA 1
ATOM 2464 C C . ASN B 1 49 ? 13.836 -21.875 -31.25 1 94.56 49 ASN B C 1
ATOM 2466 O O . ASN B 1 49 ? 14.188 -22.734 -30.422 1 94.56 49 ASN B O 1
ATOM 2470 N N . LYS B 1 50 ? 13.367 -22.219 -32.438 1 93.94 50 LYS B N 1
ATOM 2471 C CA . LYS B 1 50 ? 13.43 -23.578 -33 1 93.94 50 LYS B CA 1
ATOM 2472 C C . LYS B 1 50 ? 12.609 -24.547 -32.156 1 93.94 50 LYS B C 1
ATOM 2474 O O . LYS B 1 50 ? 13.055 -25.672 -31.891 1 93.94 50 LYS B O 1
ATOM 2479 N N . ILE B 1 51 ? 11.523 -24.031 -31.656 1 92.94 51 ILE B N 1
ATOM 2480 C CA . ILE B 1 51 ? 10.562 -24.875 -30.953 1 92.94 51 ILE B CA 1
ATOM 2481 C C . ILE B 1 51 ? 9.477 -25.344 -31.938 1 92.94 51 ILE B C 1
ATOM 2483 O O . ILE B 1 51 ? 8.852 -24.516 -32.594 1 92.94 51 ILE B O 1
ATOM 2487 N N . ASN B 1 52 ? 9.359 -26.578 -32.062 1 89.31 52 ASN B N 1
ATOM 2488 C CA . ASN B 1 52 ? 8.32 -27.156 -32.906 1 89.31 52 ASN B CA 1
ATOM 2489 C C . ASN B 1 52 ? 6.988 -27.266 -32.156 1 89.31 52 ASN B C 1
ATOM 2491 O O . ASN B 1 52 ? 6.844 -28.062 -31.25 1 89.31 52 ASN B O 1
ATOM 2495 N N . MET B 1 53 ? 6.051 -26.562 -32.625 1 86.69 53 MET B N 1
ATOM 2496 C CA . MET B 1 53 ? 4.75 -26.5 -31.953 1 86.69 53 MET B CA 1
ATOM 2497 C C . MET B 1 53 ? 4.059 -27.859 -31.984 1 86.69 53 MET B C 1
ATOM 2499 O O . MET B 1 53 ? 3.285 -28.188 -31.078 1 86.69 53 MET B O 1
ATOM 2503 N N . GLU B 1 54 ? 4.387 -28.641 -32.969 1 86.88 54 GLU B N 1
ATOM 2504 C CA . GLU B 1 54 ? 3.766 -29.953 -33.094 1 86.88 54 GLU B CA 1
ATOM 2505 C C . GLU B 1 54 ? 4.195 -30.906 -31.984 1 86.88 54 GLU B C 1
ATOM 2507 O O . GLU B 1 54 ? 3.525 -31.891 -31.703 1 86.88 54 GLU B O 1
ATOM 2512 N N . GLU B 1 55 ? 5.254 -30.547 -31.375 1 88.75 55 GLU B N 1
ATOM 2513 C CA . GLU B 1 55 ? 5.789 -31.375 -30.297 1 88.75 55 GLU B CA 1
ATOM 2514 C C . GLU B 1 55 ? 5.09 -31.094 -28.969 1 88.75 55 GLU B C 1
ATOM 2516 O O . GLU B 1 55 ? 5.207 -31.859 -28.031 1 88.75 55 GLU B O 1
ATOM 2521 N N . ILE B 1 56 ? 4.363 -30.062 -28.953 1 90.56 56 ILE B N 1
ATOM 2522 C CA . ILE B 1 56 ? 3.641 -29.703 -27.734 1 90.56 56 ILE B CA 1
ATOM 2523 C C . ILE B 1 56 ? 2.41 -30.594 -27.578 1 90.56 56 ILE B C 1
ATOM 2525 O O . ILE B 1 56 ? 1.529 -30.594 -28.438 1 90.56 56 ILE B O 1
ATOM 2529 N N . LYS B 1 57 ? 2.34 -31.328 -26.484 1 85.88 57 LYS B N 1
ATOM 2530 C CA . LYS B 1 57 ? 1.27 -32.312 -26.312 1 85.88 57 LYS B CA 1
ATOM 2531 C C . LYS B 1 57 ? 0.307 -31.875 -25.219 1 85.88 57 LYS B C 1
ATOM 2533 O O . LYS B 1 57 ? -0.846 -32.312 -25.188 1 85.88 57 LYS B O 1
ATOM 2538 N N . ASP B 1 58 ? 0.826 -31.078 -24.297 1 92.19 58 ASP B N 1
ATOM 2539 C CA . ASP B 1 58 ? 0.025 -30.688 -23.141 1 92.19 58 ASP B CA 1
ATOM 2540 C C . ASP B 1 58 ? 0.127 -29.188 -22.875 1 92.19 58 ASP B C 1
ATOM 2542 O O . ASP B 1 58 ? 1.199 -28.609 -23.031 1 92.19 58 ASP B O 1
ATOM 2546 N N . VAL B 1 59 ? -1.012 -28.609 -22.562 1 95.62 59 VAL B N 1
ATOM 2547 C CA . VAL B 1 59 ? -1.063 -27.188 -22.266 1 95.62 59 VAL B CA 1
ATOM 2548 C C . VAL B 1 59 ? -1.674 -26.969 -20.875 1 95.62 59 VAL B C 1
ATOM 2550 O O . VAL B 1 59 ? -2.768 -27.453 -20.594 1 95.62 59 VAL B O 1
ATOM 2553 N N . GLY B 1 60 ? -0.941 -26.375 -19.969 1 96.94 60 GLY B N 1
ATOM 2554 C CA . GLY B 1 60 ? -1.425 -26 -18.641 1 96.94 60 GLY B CA 1
ATOM 2555 C C . GLY B 1 60 ? -1.567 -24.5 -18.484 1 96.94 60 GLY B C 1
ATOM 2556 O O . GLY B 1 60 ? -0.735 -23.719 -18.969 1 96.94 60 GLY B O 1
ATOM 2557 N N . ILE B 1 61 ? -2.65 -24.047 -17.797 1 97.94 61 ILE B N 1
ATOM 2558 C CA . ILE B 1 61 ? -2.92 -22.609 -17.672 1 97.94 61 ILE B CA 1
ATOM 2559 C C . ILE B 1 61 ? -3.291 -22.281 -16.219 1 97.94 61 ILE B C 1
ATOM 2561 O O . ILE B 1 61 ? -4.168 -22.922 -15.641 1 97.94 61 ILE B O 1
ATOM 2565 N N . SER B 1 62 ? -2.619 -21.422 -15.648 1 98.19 62 SER B N 1
ATOM 2566 C CA . SER B 1 62 ? -3.031 -20.703 -14.453 1 98.19 62 SER B CA 1
ATOM 2567 C C . SER B 1 62 ? -3.514 -19.297 -14.797 1 98.19 62 SER B C 1
ATOM 2569 O O . SER B 1 62 ? -2.76 -18.484 -15.344 1 98.19 62 SER B O 1
ATOM 2571 N N . SER B 1 63 ? -4.801 -18.984 -14.492 1 98 63 SER B N 1
ATOM 2572 C CA . SER B 1 63 ? -5.328 -17.688 -14.898 1 98 63 SER B CA 1
ATOM 2573 C C . SER B 1 63 ? -6.086 -17 -13.758 1 98 63 SER B C 1
ATOM 2575 O O . SER B 1 63 ? -6.934 -17.625 -13.117 1 98 63 SER B O 1
ATOM 2577 N N . VAL B 1 64 ? -5.758 -15.789 -13.547 1 96.88 64 VAL B N 1
ATOM 2578 C CA . VAL B 1 64 ? -6.527 -14.992 -12.602 1 96.88 64 VAL B CA 1
ATOM 2579 C C . VAL B 1 64 ? -7.25 -13.867 -13.336 1 96.88 64 VAL B C 1
ATOM 2581 O O . VAL B 1 64 ? -7.664 -12.883 -12.727 1 96.88 64 VAL B O 1
ATOM 2584 N N . VAL B 1 65 ? -7.332 -13.945 -14.648 1 96.44 65 VAL B N 1
ATOM 2585 C CA . VAL B 1 65 ? -8.047 -13 -15.5 1 96.44 65 VAL B CA 1
ATOM 2586 C C . VAL B 1 65 ? -9.133 -13.727 -16.281 1 96.44 65 VAL B C 1
ATOM 2588 O O . VAL B 1 65 ? -9.008 -13.938 -17.484 1 96.44 65 VAL B O 1
ATOM 2591 N N . PRO B 1 66 ? -10.211 -13.914 -15.695 1 94.5 66 PRO B N 1
ATOM 2592 C CA . PRO B 1 66 ? -11.258 -14.742 -16.297 1 94.5 66 PRO B CA 1
ATOM 2593 C C . PRO B 1 66 ? -11.695 -14.234 -17.672 1 94.5 66 PRO B C 1
ATOM 2595 O O . PRO B 1 66 ? -12.031 -15.039 -18.547 1 94.5 66 PRO B O 1
ATOM 2598 N N . SER B 1 67 ? -11.656 -12.984 -17.906 1 94.75 67 SER B N 1
ATOM 2599 C CA . SER B 1 67 ? -12.133 -12.398 -19.156 1 94.75 67 SER B CA 1
ATOM 2600 C C . SER B 1 67 ? -11.281 -12.844 -20.344 1 94.75 67 SER B C 1
ATOM 2602 O O . SER B 1 67 ? -11.672 -12.672 -21.5 1 94.75 67 SER B O 1
ATOM 2604 N N . LYS B 1 68 ? -10.133 -13.445 -20.062 1 96.56 68 LYS B N 1
ATOM 2605 C CA . LYS B 1 68 ? -9.234 -13.852 -21.141 1 96.56 68 LYS B CA 1
ATOM 2606 C C . LYS B 1 68 ? -9.258 -15.367 -21.328 1 96.56 68 LYS B C 1
ATOM 2608 O O . LYS B 1 68 ? -8.695 -15.891 -22.297 1 96.56 68 LYS B O 1
ATOM 2613 N N . ASN B 1 69 ? -9.945 -16.078 -20.453 1 96.69 69 ASN B N 1
ATOM 2614 C CA . ASN B 1 69 ? -9.898 -17.531 -20.453 1 96.69 69 ASN B CA 1
ATOM 2615 C C . ASN B 1 69 ? -10.383 -18.109 -21.781 1 96.69 69 ASN B C 1
ATOM 2617 O O . ASN B 1 69 ? -9.836 -19.109 -22.281 1 96.69 69 ASN B O 1
ATOM 2621 N N . PHE B 1 70 ? -11.383 -17.469 -22.328 1 96.19 70 PHE B N 1
ATOM 2622 C CA . PHE B 1 70 ? -11.961 -17.969 -23.562 1 96.19 70 PHE B CA 1
ATOM 2623 C C . PHE B 1 70 ? -10.945 -17.891 -24.703 1 96.19 70 PHE B C 1
ATOM 2625 O O . PHE B 1 70 ? -10.93 -18.766 -25.578 1 96.19 70 PHE B O 1
ATOM 2632 N N . ILE B 1 71 ? -10.094 -16.922 -24.688 1 97.06 71 ILE B N 1
ATOM 2633 C CA . ILE B 1 71 ? -9.078 -16.766 -25.719 1 97.06 71 ILE B CA 1
ATOM 2634 C C . ILE B 1 71 ? -8.094 -17.938 -25.656 1 97.06 71 ILE B C 1
ATOM 2636 O O . ILE B 1 71 ? -7.75 -18.516 -26.688 1 97.06 71 ILE B O 1
ATOM 2640 N N . PHE B 1 72 ? -7.715 -18.297 -24.484 1 96.75 72 PHE B N 1
ATOM 2641 C CA . PHE B 1 72 ? -6.766 -19.391 -24.312 1 96.75 72 PHE B CA 1
ATOM 2642 C C . PHE B 1 72 ? -7.41 -20.719 -24.656 1 96.75 72 PHE B C 1
ATOM 2644 O O . PHE B 1 72 ? -6.77 -21.609 -25.234 1 96.75 72 PHE B O 1
ATOM 2651 N N . GLN B 1 73 ? -8.641 -20.875 -24.25 1 95.5 73 GLN B N 1
ATOM 2652 C CA . GLN B 1 73 ? -9.375 -22.078 -24.609 1 95.5 73 GLN B CA 1
ATOM 2653 C C . GLN B 1 73 ? -9.438 -22.266 -26.125 1 95.5 73 GLN B C 1
ATOM 2655 O O . GLN B 1 73 ? -9.164 -23.344 -26.641 1 95.5 73 GLN B O 1
ATOM 2660 N N . ASN B 1 74 ? -9.805 -21.203 -26.812 1 95.38 74 ASN B N 1
ATOM 2661 C CA . ASN B 1 74 ? -9.891 -21.25 -28.266 1 95.38 74 ASN B CA 1
ATOM 2662 C C . ASN B 1 74 ? -8.523 -21.453 -28.906 1 95.38 74 ASN B C 1
ATOM 2664 O O . ASN B 1 74 ? -8.398 -22.141 -29.922 1 95.38 74 ASN B O 1
ATOM 2668 N N . PHE B 1 75 ? -7.547 -20.828 -28.312 1 95.56 75 PHE B N 1
ATOM 2669 C CA . PHE B 1 75 ? -6.176 -20.953 -28.781 1 95.56 75 PHE B CA 1
ATOM 2670 C C . PHE B 1 75 ? -5.738 -22.422 -28.797 1 95.56 75 PHE B C 1
ATOM 2672 O O . PHE B 1 75 ? -5.227 -22.906 -29.797 1 95.56 75 PHE B O 1
ATOM 2679 N N . VAL B 1 76 ? -5.965 -23.109 -27.719 1 94.19 76 VAL B N 1
ATOM 2680 C CA . VAL B 1 76 ? -5.543 -24.5 -27.578 1 94.19 76 VAL B CA 1
ATOM 2681 C C . VAL B 1 76 ? -6.375 -25.391 -28.516 1 94.19 76 VAL B C 1
ATOM 2683 O O . VAL B 1 76 ? -5.836 -26.281 -29.172 1 94.19 76 VAL B O 1
ATOM 2686 N N . ARG B 1 77 ? -7.625 -25.188 -28.531 1 92.44 77 ARG B N 1
ATOM 2687 C CA . ARG B 1 77 ? -8.523 -25.969 -29.375 1 92.44 77 ARG B CA 1
ATOM 2688 C C . ARG B 1 77 ? -8.141 -25.844 -30.859 1 92.44 77 ARG B C 1
ATOM 2690 O O . ARG B 1 77 ? -8.094 -26.844 -31.578 1 92.44 77 ARG B O 1
ATOM 2697 N N . LYS B 1 78 ? -7.867 -24.719 -31.25 1 93.38 78 LYS B N 1
ATOM 2698 C CA . LYS B 1 78 ? -7.66 -24.406 -32.656 1 93.38 78 LYS B CA 1
ATOM 2699 C C . LYS B 1 78 ? -6.277 -24.859 -33.125 1 93.38 78 LYS B C 1
ATOM 2701 O O . LYS B 1 78 ? -6.113 -25.312 -34.25 1 93.38 78 LYS B O 1
ATOM 2706 N N . TYR B 1 79 ? -5.305 -24.734 -32.281 1 93 79 TYR B N 1
ATOM 2707 C CA . TYR B 1 79 ? -3.943 -24.844 -32.781 1 93 79 TYR B CA 1
ATOM 2708 C C . TYR B 1 79 ? -3.232 -26.062 -32.188 1 93 79 TYR B C 1
ATOM 2710 O O . TYR B 1 79 ? -2.191 -26.484 -32.688 1 93 79 TYR B O 1
ATOM 2718 N N . PHE B 1 80 ? -3.621 -26.688 -31.172 1 88.38 80 PHE B N 1
ATOM 2719 C CA . PHE B 1 80 ? -2.949 -27.828 -30.578 1 88.38 80 PHE B CA 1
ATOM 2720 C C . PHE B 1 80 ? -3.881 -29.031 -30.516 1 88.38 80 PHE B C 1
ATOM 2722 O O . PHE B 1 80 ? -3.426 -30.172 -30.391 1 88.38 80 PHE B O 1
ATOM 2729 N N . ASN B 1 81 ? -5 -28.922 -30.766 1 79 81 ASN B N 1
ATOM 2730 C CA . ASN B 1 81 ? -5.988 -30 -30.688 1 79 81 ASN B CA 1
ATOM 2731 C C . ASN B 1 81 ? -5.781 -30.875 -29.469 1 79 81 ASN B C 1
ATOM 2733 O O . ASN B 1 81 ? -5.734 -32.094 -29.562 1 79 81 ASN B O 1
ATOM 2737 N N . THR B 1 82 ? -5.352 -30.375 -28.359 1 80.12 82 THR B N 1
ATOM 2738 C CA . THR B 1 82 ? -5.16 -31.094 -27.094 1 80.12 82 THR B CA 1
ATOM 2739 C C . THR B 1 82 ? -6.07 -30.516 -26.016 1 80.12 82 THR B C 1
ATOM 2741 O O . THR B 1 82 ? -6.746 -29.5 -26.234 1 80.12 82 THR B O 1
ATOM 2744 N N . GLU B 1 83 ? -6.137 -31.234 -24.984 1 79.94 83 GLU B N 1
ATOM 2745 C CA . GLU B 1 83 ? -6.965 -30.766 -23.875 1 79.94 83 GLU B CA 1
ATOM 2746 C C . GLU B 1 83 ? -6.242 -29.719 -23.047 1 79.94 83 GLU B C 1
ATOM 2748 O O . GLU B 1 83 ? -5.035 -29.812 -22.812 1 79.94 83 GLU B O 1
ATOM 2753 N N . LEU B 1 84 ? -6.941 -28.75 -22.766 1 87.31 84 LEU B N 1
ATOM 2754 C CA . LEU B 1 84 ? -6.473 -27.656 -21.938 1 87.31 84 LEU B CA 1
ATOM 2755 C C . LEU B 1 84 ? -6.742 -27.938 -20.469 1 87.31 84 LEU B C 1
ATOM 2757 O O . LEU B 1 84 ? -7.797 -28.469 -20.109 1 87.31 84 LEU B O 1
ATOM 2761 N N . CYS B 1 85 ? -5.738 -27.703 -19.641 1 92.56 85 CYS B N 1
ATOM 2762 C CA . CYS B 1 85 ? -5.895 -27.891 -18.203 1 92.56 85 CYS B CA 1
ATOM 2763 C C . CYS B 1 85 ? -5.738 -26.562 -17.453 1 92.56 85 CYS B C 1
ATOM 2765 O O . CYS B 1 85 ? -4.664 -25.953 -17.469 1 92.56 85 CYS B O 1
ATOM 2767 N N . PHE B 1 86 ? -6.844 -26.109 -16.875 1 96.19 86 PHE B N 1
ATOM 2768 C CA . PHE B 1 86 ? -6.789 -24.938 -16 1 96.19 86 PHE B CA 1
ATOM 2769 C C . PHE B 1 86 ? -6.496 -25.328 -14.562 1 96.19 86 PHE B C 1
ATOM 2771 O O . PHE B 1 86 ? -7.156 -26.219 -14.008 1 96.19 86 PHE B O 1
ATOM 2778 N N . VAL B 1 87 ? -5.523 -24.734 -14 1 97.31 87 VAL B N 1
ATOM 2779 C CA . VAL B 1 87 ? -5.215 -24.969 -12.594 1 97.31 87 VAL B CA 1
ATOM 2780 C C . VAL B 1 87 ? -6.379 -24.5 -11.727 1 97.31 87 VAL B C 1
ATOM 2782 O O . VAL B 1 87 ? -6.906 -23.406 -11.922 1 97.31 87 VAL B O 1
ATOM 2785 N N . ASN B 1 88 ? -6.785 -25.281 -10.836 1 95.31 88 ASN B N 1
ATOM 2786 C CA . ASN B 1 88 ? -7.832 -24.938 -9.875 1 95.31 88 ASN B CA 1
ATOM 2787 C C . ASN B 1 88 ? -7.707 -25.75 -8.586 1 95.31 88 ASN B C 1
ATOM 2789 O O . ASN B 1 88 ? -6.879 -26.656 -8.5 1 95.31 88 ASN B O 1
ATOM 2793 N N . ALA B 1 89 ? -8.492 -25.422 -7.613 1 94.38 89 ALA B N 1
ATOM 2794 C CA . ALA B 1 89 ? -8.383 -26.047 -6.297 1 94.38 89 ALA B CA 1
ATOM 2795 C C . ALA B 1 89 ? -9.273 -27.281 -6.203 1 94.38 89 ALA B C 1
ATOM 2797 O O . ALA B 1 89 ? -9.273 -27.969 -5.184 1 94.38 89 ALA B O 1
ATOM 2798 N N . GLN B 1 90 ? -10.031 -27.578 -7.195 1 90.94 90 GLN B N 1
ATOM 2799 C CA . GLN B 1 90 ? -10.945 -28.719 -7.168 1 90.94 90 GLN B CA 1
ATOM 2800 C C . GLN B 1 90 ? -10.18 -30.031 -7.316 1 90.94 90 GLN B C 1
ATOM 2802 O O . GLN B 1 90 ? -10.547 -31.031 -6.715 1 90.94 90 GLN B O 1
ATOM 2807 N N . THR B 1 91 ? -9.188 -30.016 -8.078 1 86.62 91 THR B N 1
ATOM 2808 C CA . THR B 1 91 ? -8.352 -31.203 -8.273 1 86.62 91 THR B CA 1
ATOM 2809 C C . THR B 1 91 ? -7.215 -31.234 -7.258 1 86.62 91 THR B C 1
ATOM 2811 O O . THR B 1 91 ? -6.395 -30.312 -7.207 1 86.62 91 THR B O 1
ATOM 2814 N N . LYS B 1 92 ? -7.246 -32.25 -6.473 1 85.88 92 LYS B N 1
ATOM 2815 C CA . LYS B 1 92 ? -6.207 -32.344 -5.449 1 85.88 92 LYS B CA 1
ATOM 2816 C C . LYS B 1 92 ? -4.918 -32.938 -6.027 1 85.88 92 LYS B C 1
ATOM 2818 O O . LYS B 1 92 ? -4.926 -34 -6.609 1 85.88 92 LYS B O 1
ATOM 2823 N N . VAL B 1 93 ? -3.928 -32.156 -5.941 1 91.56 93 VAL B N 1
ATOM 2824 C CA . VAL B 1 93 ? -2.596 -32.5 -6.418 1 91.56 93 VAL B CA 1
ATOM 2825 C C . VAL B 1 93 ? -1.645 -32.656 -5.234 1 91.56 93 VAL B C 1
ATOM 2827 O O . VAL B 1 93 ? -1.698 -31.875 -4.285 1 91.56 93 VAL B O 1
ATOM 2830 N N . LEU B 1 94 ? -0.818 -33.719 -5.242 1 94.94 94 LEU B N 1
ATOM 2831 C CA . LEU B 1 94 ? 0.198 -33.969 -4.227 1 94.94 94 LEU B CA 1
ATOM 2832 C C . LEU B 1 94 ? -0.436 -34.125 -2.846 1 94.94 94 LEU B C 1
ATOM 2834 O O . LEU B 1 94 ? 0.186 -33.781 -1.835 1 94.94 94 LEU B O 1
ATOM 2838 N N . LYS B 1 95 ? -1.763 -34.438 -2.855 1 95.19 95 LYS B N 1
ATOM 2839 C CA . LYS B 1 95 ? -2.52 -34.625 -1.623 1 95.19 95 LYS B CA 1
ATOM 2840 C C . LYS B 1 95 ? -2.621 -33.344 -0.822 1 95.19 95 LYS B C 1
ATOM 2842 O O . LYS B 1 95 ? -2.695 -33.375 0.408 1 95.19 95 LYS B O 1
ATOM 2847 N N . ILE B 1 96 ? -2.547 -32.281 -1.472 1 97.69 96 ILE B N 1
ATOM 2848 C CA . ILE B 1 96 ? -2.693 -31 -0.819 1 97.69 96 ILE B CA 1
ATOM 2849 C C . ILE B 1 96 ? -4.168 -30.734 -0.519 1 97.69 96 ILE B C 1
ATOM 2851 O O . ILE B 1 96 ? -5.004 -30.766 -1.424 1 97.69 96 ILE B O 1
ATOM 2855 N N . GLN B 1 97 ? -4.422 -30.516 0.731 1 97.81 97 GLN B N 1
ATOM 2856 C CA . GLN B 1 97 ? -5.73 -30 1.106 1 97.81 97 GLN B CA 1
ATOM 2857 C C . GLN B 1 97 ? -5.723 -28.469 1.175 1 97.81 97 GLN B C 1
ATOM 2859 O O . GLN B 1 97 ? -4.742 -27.875 1.617 1 97.81 97 GLN B O 1
ATOM 2864 N N . TYR B 1 98 ? -6.77 -27.922 0.681 1 98 98 TYR B N 1
ATOM 2865 C CA . TYR B 1 98 ? -6.945 -26.484 0.785 1 98 98 TYR B CA 1
ATOM 2866 C C . TYR B 1 98 ? -7.844 -26.125 1.965 1 98 98 TYR B C 1
ATOM 2868 O O . TYR B 1 98 ? -9.062 -26.062 1.823 1 98 98 TYR B O 1
ATOM 2876 N N . LEU B 1 99 ? -7.211 -25.812 3.127 1 98.19 99 LEU B N 1
ATOM 2877 C CA . LEU B 1 99 ? -7.898 -25.625 4.398 1 98.19 99 LEU B CA 1
ATOM 2878 C C . LEU B 1 99 ? -8.25 -24.156 4.609 1 98.19 99 LEU B C 1
ATOM 2880 O O . LEU B 1 99 ? -7.84 -23.547 5.602 1 98.19 99 LEU B O 1
ATOM 2884 N N . VAL B 1 100 ? -9.016 -23.594 3.641 1 98.31 100 VAL B N 1
ATOM 2885 C CA . VAL B 1 100 ? -9.516 -22.219 3.678 1 98.31 100 VAL B CA 1
ATOM 2886 C C . VAL B 1 100 ? -11.023 -22.219 3.488 1 98.31 100 VAL B C 1
ATOM 2888 O O . VAL B 1 100 ? -11.633 -23.25 3.197 1 98.31 100 VAL B O 1
ATOM 2891 N N . ASP B 1 101 ? -11.633 -21.078 3.678 1 98.19 101 ASP B N 1
ATOM 2892 C CA . ASP B 1 101 ? -13.086 -20.984 3.721 1 98.19 101 ASP B CA 1
ATOM 2893 C C . ASP B 1 101 ? -13.695 -21.266 2.35 1 98.19 101 ASP B C 1
ATOM 2895 O O . ASP B 1 101 ? -14.742 -21.906 2.254 1 98.19 101 ASP B O 1
ATOM 2899 N N . TYR B 1 102 ? -13.102 -20.734 1.268 1 97.19 102 TYR B N 1
ATOM 2900 C CA . TYR B 1 102 ? -13.602 -20.875 -0.097 1 97.19 102 TYR B CA 1
ATOM 2901 C C . TYR B 1 102 ? -12.477 -21.25 -1.054 1 97.19 102 TYR B C 1
ATOM 2903 O O . TYR B 1 102 ? -12.008 -20.406 -1.83 1 97.19 102 TYR B O 1
ATOM 2911 N N . PRO B 1 103 ? -12.125 -22.5 -1.107 1 97.19 103 PRO B N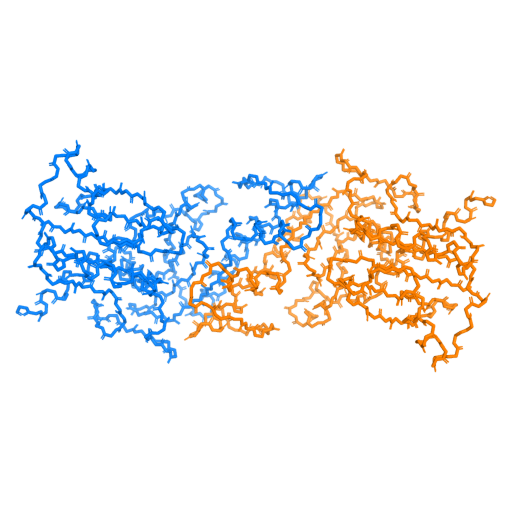 1
ATOM 2912 C CA . PRO B 1 103 ? -10.969 -22.938 -1.893 1 97.19 103 PRO B CA 1
ATOM 2913 C C . PRO B 1 103 ? -11.078 -22.562 -3.367 1 97.19 103 PRO B C 1
ATOM 2915 O O . PRO B 1 103 ? -10.07 -22.234 -4 1 97.19 103 PRO B O 1
ATOM 2918 N N . ASN B 1 104 ? -12.25 -22.562 -3.945 1 94.62 104 ASN B N 1
ATOM 2919 C CA . ASN B 1 104 ? -12.445 -22.312 -5.371 1 94.62 104 ASN B CA 1
ATOM 2920 C C . ASN B 1 104 ? -12.227 -20.844 -5.723 1 94.62 104 ASN B C 1
ATOM 2922 O O . ASN B 1 104 ? -12.109 -20.484 -6.895 1 94.62 104 ASN B O 1
ATOM 2926 N N . GLU B 1 105 ? -12.094 -19.984 -4.664 1 94.44 105 GLU B N 1
ATOM 2927 C CA . GLU B 1 105 ? -11.875 -18.562 -4.891 1 94.44 105 GLU B CA 1
ATOM 2928 C C . GLU B 1 105 ? -10.391 -18.219 -4.844 1 94.44 105 GLU B C 1
ATOM 2930 O O . GLU B 1 105 ? -9.992 -17.109 -5.191 1 94.44 105 GLU B O 1
ATOM 2935 N N . VAL B 1 106 ? -9.617 -19.203 -4.469 1 96.81 106 VAL B N 1
ATOM 2936 C CA . VAL B 1 106 ? -8.18 -18.969 -4.398 1 96.81 106 VAL B CA 1
ATOM 2937 C C . VAL B 1 106 ? -7.609 -18.797 -5.809 1 96.81 106 VAL B C 1
ATOM 2939 O O . VAL B 1 106 ? -7.953 -19.562 -6.715 1 96.81 106 VAL B O 1
ATOM 2942 N N . GLY B 1 107 ? -6.809 -17.766 -6.012 1 97 107 GLY B N 1
ATOM 2943 C CA . GLY B 1 107 ? -6.191 -17.547 -7.312 1 97 107 GLY B CA 1
ATOM 2944 C C . GLY B 1 107 ? -5.395 -18.734 -7.809 1 97 107 GLY B C 1
ATOM 2945 O O . GLY B 1 107 ? -4.68 -19.375 -7.039 1 97 107 GLY B O 1
ATOM 2946 N N . ALA B 1 108 ? -5.488 -18.969 -9.07 1 97.81 108 ALA B N 1
ATOM 2947 C CA . ALA B 1 108 ? -4.812 -20.109 -9.68 1 97.81 108 ALA B CA 1
ATOM 2948 C C . ALA B 1 108 ? -3.297 -19.984 -9.531 1 97.81 108 ALA B C 1
ATOM 2950 O O . ALA B 1 108 ? -2.598 -20.984 -9.414 1 97.81 108 ALA B O 1
ATOM 2951 N N . ASP B 1 109 ? -2.818 -18.781 -9.547 1 98.25 109 ASP B N 1
ATOM 2952 C CA . ASP B 1 109 ? -1.387 -18.562 -9.367 1 98.25 109 ASP B CA 1
ATOM 2953 C C . ASP B 1 109 ? -0.938 -18.969 -7.969 1 98.25 109 ASP B C 1
ATOM 2955 O O . ASP B 1 109 ? 0.129 -19.562 -7.805 1 98.25 109 ASP B O 1
ATOM 2959 N N . ARG B 1 110 ? -1.737 -18.672 -6.969 1 98.56 110 ARG B N 1
ATOM 2960 C CA . ARG B 1 110 ? -1.418 -19.062 -5.598 1 98.56 110 ARG B CA 1
ATOM 2961 C C . ARG B 1 110 ? -1.45 -20.578 -5.441 1 98.56 110 ARG B C 1
ATOM 2963 O O . ARG B 1 110 ? -0.605 -21.156 -4.754 1 98.56 110 ARG B O 1
ATOM 2970 N N . ILE B 1 111 ? -2.439 -21.203 -6.082 1 98.44 111 ILE B N 1
ATOM 2971 C CA . ILE B 1 111 ? -2.512 -22.672 -6.082 1 98.44 111 ILE B CA 1
ATOM 2972 C C . ILE B 1 111 ? -1.248 -23.25 -6.711 1 98.44 111 ILE B C 1
ATOM 2974 O O . ILE B 1 111 ? -0.637 -24.172 -6.16 1 98.44 111 ILE B O 1
ATOM 2978 N N . SER B 1 112 ? -0.865 -22.703 -7.828 1 98.62 112 SER B N 1
ATOM 2979 C CA . SER B 1 112 ? 0.339 -23.156 -8.523 1 98.62 112 SER B CA 1
ATOM 2980 C C . SER B 1 112 ? 1.571 -23.016 -7.633 1 98.62 112 SER B C 1
ATOM 2982 O O . SER B 1 112 ? 2.398 -23.922 -7.555 1 98.62 112 SER B O 1
ATOM 2984 N N . ASN B 1 113 ? 1.688 -21.891 -6.973 1 98.75 113 ASN B N 1
ATOM 2985 C CA . ASN B 1 113 ? 2.824 -21.641 -6.094 1 98.75 113 ASN B CA 1
ATOM 2986 C C . ASN B 1 113 ? 2.887 -22.656 -4.957 1 98.75 113 ASN B C 1
ATOM 2988 O O . ASN B 1 113 ? 3.967 -23.125 -4.598 1 98.75 113 ASN B O 1
ATOM 2992 N N . ILE B 1 114 ? 1.765 -22.969 -4.414 1 98.5 114 ILE B N 1
ATOM 2993 C CA . ILE B 1 114 ? 1.689 -23.891 -3.295 1 98.5 114 ILE B CA 1
ATOM 2994 C C . ILE B 1 114 ? 2.098 -25.297 -3.756 1 98.5 114 ILE B C 1
ATOM 2996 O O . ILE B 1 114 ? 2.816 -26 -3.049 1 98.5 114 ILE B O 1
ATOM 3000 N N . ILE B 1 115 ? 1.621 -25.703 -4.891 1 98.44 115 ILE B N 1
ATOM 3001 C CA . ILE B 1 115 ? 1.963 -27 -5.445 1 98.44 115 ILE B CA 1
ATOM 3002 C C . ILE B 1 115 ? 3.475 -27.094 -5.645 1 98.44 115 ILE B C 1
ATOM 3004 O O . ILE B 1 115 ? 4.105 -28.062 -5.207 1 98.44 115 ILE B O 1
ATOM 3008 N N . ALA B 1 116 ? 4.031 -26.094 -6.27 1 98.5 116 ALA B N 1
ATOM 3009 C CA . ALA B 1 116 ? 5.477 -26.094 -6.496 1 98.5 116 ALA B CA 1
ATOM 3010 C C . ALA B 1 116 ? 6.238 -26.047 -5.176 1 98.5 116 ALA B C 1
ATOM 3012 O O . ALA B 1 116 ? 7.277 -26.688 -5.027 1 98.5 116 ALA B O 1
ATOM 3013 N N . SER B 1 117 ? 5.762 -25.281 -4.215 1 98.56 117 SER B N 1
ATOM 3014 C CA . SER B 1 117 ? 6.402 -25.156 -2.908 1 98.56 117 SER B CA 1
ATOM 3015 C C . SER B 1 117 ? 6.484 -26.516 -2.217 1 98.56 117 SER B C 1
ATOM 3017 O O . SER B 1 117 ? 7.531 -26.891 -1.679 1 98.56 117 SER B O 1
ATOM 3019 N N . LYS B 1 118 ? 5.383 -27.219 -2.27 1 98.38 118 LYS B N 1
ATOM 3020 C CA . LYS B 1 118 ? 5.383 -28.531 -1.627 1 98.38 118 LYS B CA 1
ATOM 3021 C C . LYS B 1 118 ? 6.387 -29.469 -2.289 1 98.38 118 LYS B C 1
ATOM 3023 O O . LYS B 1 118 ? 7.191 -30.109 -1.607 1 98.38 118 LYS B O 1
ATOM 3028 N N . LYS B 1 119 ? 6.316 -29.5 -3.541 1 98 119 LYS B N 1
ATOM 3029 C CA . LYS B 1 119 ? 7.133 -30.438 -4.301 1 98 119 LYS B CA 1
ATOM 3030 C C . LYS B 1 119 ? 8.617 -30.109 -4.16 1 98 119 LYS B C 1
ATOM 3032 O O . LYS B 1 119 ? 9.445 -31.016 -4.023 1 98 119 LYS B O 1
ATOM 3037 N N . GLU B 1 120 ? 8.977 -28.844 -4.188 1 97.75 120 GLU B N 1
ATOM 3038 C CA . GLU B 1 120 ? 10.367 -28.438 -4.301 1 97.75 120 GLU B CA 1
ATOM 3039 C C . GLU B 1 120 ? 10.977 -28.156 -2.93 1 97.75 120 GLU B C 1
ATOM 3041 O O . GLU B 1 120 ? 12.188 -28.281 -2.742 1 97.75 120 GLU B O 1
ATOM 3046 N N . TYR B 1 121 ? 10.117 -27.781 -1.928 1 98 121 TYR B N 1
ATOM 3047 C CA . TYR B 1 121 ? 10.711 -27.219 -0.723 1 98 121 TYR B CA 1
ATOM 3048 C C . TYR B 1 121 ? 10.172 -27.906 0.526 1 98 121 TYR B C 1
ATOM 3050 O O . TYR B 1 121 ? 10.656 -27.656 1.634 1 98 121 TYR B O 1
ATOM 3058 N N . GLY B 1 122 ? 9.125 -28.734 0.413 1 97.88 122 GLY B N 1
ATOM 3059 C CA . GLY B 1 122 ? 8.695 -29.562 1.535 1 97.88 122 GLY B CA 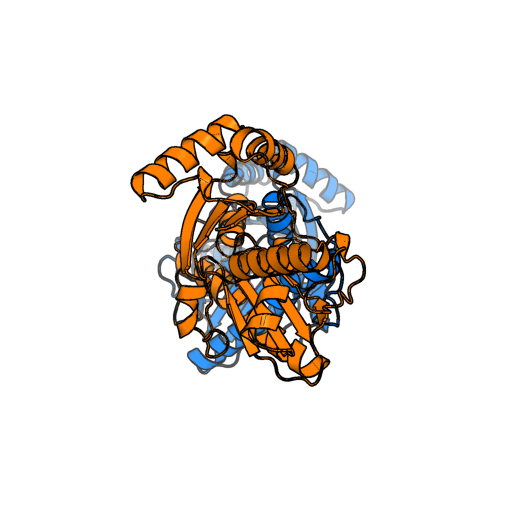1
ATOM 3060 C C . GLY B 1 122 ? 7.316 -29.203 2.047 1 97.88 122 GLY B C 1
ATOM 3061 O O . GLY B 1 122 ? 6.508 -28.625 1.311 1 97.88 122 GLY B O 1
ATOM 3062 N N . ASN B 1 123 ? 7.031 -29.562 3.271 1 98.56 123 ASN B N 1
ATOM 3063 C CA . ASN B 1 123 ? 5.66 -29.562 3.766 1 98.56 123 ASN B CA 1
ATOM 3064 C C . ASN B 1 123 ? 5.344 -28.297 4.559 1 98.56 123 ASN B C 1
ATOM 3066 O O . ASN B 1 123 ? 4.184 -28.016 4.859 1 98.56 123 ASN B O 1
ATOM 3070 N N . ASN B 1 124 ? 6.348 -27.531 5.02 1 98.88 124 ASN B N 1
ATOM 3071 C CA . ASN B 1 124 ? 6.191 -26.266 5.738 1 98.88 124 ASN B CA 1
ATOM 3072 C C . ASN B 1 124 ? 6.906 -25.125 5.031 1 98.88 124 ASN B C 1
ATOM 3074 O O . ASN B 1 124 ? 8.102 -24.891 5.258 1 98.88 124 ASN B O 1
ATOM 3078 N N . VAL B 1 125 ? 6.133 -24.406 4.211 1 98.81 125 VAL B N 1
ATOM 3079 C CA . VAL B 1 125 ? 6.723 -23.391 3.355 1 98.81 125 VAL B CA 1
ATOM 3080 C C . VAL B 1 125 ? 5.852 -22.125 3.379 1 98.81 125 VAL B C 1
ATOM 3082 O O . VAL B 1 125 ? 4.621 -22.219 3.4 1 98.81 125 VAL B O 1
ATOM 3085 N N . ILE B 1 126 ? 6.422 -21 3.465 1 98.88 126 ILE B N 1
ATOM 3086 C CA . ILE B 1 126 ? 5.781 -19.734 3.139 1 98.88 126 ILE B CA 1
ATOM 3087 C C . ILE B 1 126 ? 6.27 -19.234 1.777 1 98.88 126 ILE B C 1
ATOM 3089 O O . ILE B 1 126 ? 7.461 -18.984 1.595 1 98.88 126 ILE B O 1
ATOM 3093 N N . ALA B 1 127 ? 5.383 -19.188 0.838 1 98.81 127 ALA B N 1
ATOM 3094 C CA . ALA B 1 127 ? 5.695 -18.688 -0.496 1 98.81 127 ALA B CA 1
ATOM 3095 C C . ALA B 1 127 ? 5.262 -17.234 -0.644 1 98.81 127 ALA B C 1
ATOM 3097 O O . ALA B 1 127 ? 4.113 -16.891 -0.364 1 98.81 127 ALA B O 1
ATOM 3098 N N . ILE B 1 128 ? 6.133 -16.406 -1.044 1 98.69 128 ILE B N 1
ATOM 3099 C CA . ILE B 1 128 ? 5.852 -14.984 -1.261 1 98.69 128 ILE B CA 1
ATOM 3100 C C . ILE B 1 128 ? 6.039 -14.641 -2.736 1 98.69 128 ILE B C 1
ATOM 3102 O O . ILE B 1 128 ? 7.125 -14.82 -3.289 1 98.69 128 ILE B O 1
ATOM 3106 N N . ASP B 1 129 ? 4.988 -14.18 -3.385 1 98.5 129 ASP B N 1
ATOM 3107 C CA . ASP B 1 129 ? 5.02 -13.812 -4.797 1 98.5 129 ASP B CA 1
ATOM 3108 C C . ASP B 1 129 ? 4.941 -12.305 -4.973 1 98.5 129 ASP B C 1
ATOM 3110 O O . ASP B 1 129 ? 3.887 -11.703 -4.75 1 98.5 129 ASP B O 1
ATOM 3114 N N . PHE B 1 130 ? 6 -11.688 -5.379 1 96.88 130 PHE B N 1
ATOM 3115 C CA . PHE B 1 130 ? 6.078 -10.242 -5.566 1 96.88 130 PHE B CA 1
ATOM 3116 C C . PHE B 1 130 ? 5.625 -9.852 -6.969 1 96.88 130 PHE B C 1
ATOM 3118 O O . PHE B 1 130 ? 6.449 -9.688 -7.871 1 96.88 130 PHE B O 1
ATOM 3125 N N . GLY B 1 131 ? 4.355 -9.578 -7.191 1 95 131 GLY B N 1
ATOM 3126 C CA . GLY B 1 131 ? 3.783 -9.203 -8.477 1 95 131 GLY B CA 1
ATOM 3127 C C . GLY B 1 131 ? 2.953 -7.934 -8.406 1 95 131 GLY B C 1
ATOM 3128 O O . GLY B 1 131 ? 3.314 -6.988 -7.707 1 95 131 GLY B O 1
ATOM 3129 N N . THR B 1 132 ? 1.839 -7.941 -9.258 1 95.44 132 THR B N 1
ATOM 3130 C CA . THR B 1 132 ? 0.876 -6.848 -9.18 1 95.44 132 THR B CA 1
ATOM 3131 C C . THR B 1 132 ? 0.342 -6.688 -7.762 1 95.44 132 THR B C 1
ATOM 3133 O O . THR B 1 132 ? 0.181 -5.566 -7.277 1 95.44 132 THR B O 1
ATOM 3136 N N . ALA B 1 133 ? 0.032 -7.758 -7.238 1 97.25 133 ALA B N 1
ATOM 3137 C CA . ALA B 1 133 ? -0.148 -7.906 -5.797 1 97.25 133 ALA B CA 1
ATOM 3138 C C . ALA B 1 133 ? 0.919 -8.82 -5.199 1 97.25 133 ALA B C 1
ATOM 3140 O O . ALA B 1 133 ? 1.415 -9.727 -5.875 1 97.25 133 ALA B O 1
ATOM 3141 N N . ILE B 1 134 ? 1.311 -8.547 -4.008 1 98.31 134 ILE B N 1
ATOM 3142 C CA . ILE B 1 134 ? 2.174 -9.461 -3.266 1 98.31 134 ILE B CA 1
ATOM 3143 C C . ILE B 1 134 ? 1.32 -10.461 -2.486 1 98.31 134 ILE B C 1
ATOM 3145 O O . ILE B 1 134 ? 0.403 -10.07 -1.762 1 98.31 134 ILE B O 1
ATOM 3149 N N . THR B 1 135 ? 1.578 -11.719 -2.654 1 98.62 135 THR B N 1
ATOM 3150 C CA . THR B 1 135 ? 0.842 -12.727 -1.896 1 98.62 135 THR B CA 1
ATOM 3151 C C . THR B 1 135 ? 1.776 -13.492 -0.961 1 98.62 135 THR B C 1
ATOM 3153 O O . THR B 1 135 ? 2.928 -13.766 -1.312 1 98.62 135 THR B O 1
ATOM 3156 N N . ILE B 1 136 ? 1.315 -13.742 0.173 1 98.88 136 ILE B N 1
ATOM 3157 C CA . ILE B 1 136 ? 1.928 -14.664 1.129 1 98.88 136 ILE B CA 1
ATOM 3158 C C . ILE B 1 136 ? 1.052 -15.898 1.289 1 98.88 136 ILE B C 1
ATOM 3160 O O . ILE B 1 136 ? -0.096 -15.805 1.73 1 98.88 136 ILE B O 1
ATOM 3164 N N . ASP B 1 137 ? 1.556 -17.031 0.937 1 98.88 137 ASP B N 1
ATOM 3165 C CA . ASP B 1 137 ? 0.813 -18.281 1.011 1 98.88 137 ASP B CA 1
ATOM 3166 C C . ASP B 1 137 ? 1.501 -19.281 1.945 1 98.88 137 ASP B C 1
ATOM 3168 O O . ASP B 1 137 ? 2.709 -19.5 1.838 1 98.88 137 ASP B O 1
ATOM 3172 N N . VAL B 1 138 ? 0.754 -19.859 2.818 1 98.94 138 VAL B N 1
ATOM 3173 C CA . VAL B 1 138 ? 1.331 -20.688 3.877 1 98.94 138 VAL B CA 1
ATOM 3174 C C . VAL B 1 138 ? 0.959 -22.156 3.654 1 98.94 138 VAL B C 1
ATOM 3176 O O . VAL B 1 138 ? -0.223 -22.5 3.627 1 98.94 138 VAL B O 1
ATOM 3179 N N . LEU B 1 139 ? 1.904 -22.906 3.426 1 98.81 139 LEU B N 1
ATOM 3180 C CA . LEU B 1 139 ? 1.814 -24.359 3.395 1 98.81 139 LEU B CA 1
ATOM 3181 C C . LEU B 1 139 ? 2.279 -24.969 4.715 1 98.81 139 LEU B C 1
ATOM 3183 O O . LEU B 1 139 ? 3.441 -24.812 5.102 1 98.81 139 LEU B O 1
ATOM 3187 N N . LYS B 1 140 ? 1.445 -25.594 5.434 1 98.88 140 LYS B N 1
ATOM 3188 C CA . LYS B 1 140 ? 1.767 -26.234 6.711 1 98.88 140 LYS B CA 1
ATOM 3189 C C . LYS B 1 140 ? 1.41 -27.719 6.695 1 98.88 140 LYS B C 1
ATOM 3191 O O . LYS B 1 140 ? 0.284 -28.078 6.355 1 98.88 140 LYS B O 1
ATOM 3196 N N . GLU B 1 141 ? 2.389 -28.547 7.02 1 98.62 141 GLU B N 1
ATOM 3197 C CA . GLU B 1 141 ? 2.201 -29.984 7.043 1 98.62 141 GLU B CA 1
ATOM 3198 C C . GLU B 1 141 ? 1.613 -30.484 5.727 1 98.62 141 GLU B C 1
ATOM 3200 O O . GLU B 1 141 ? 0.707 -31.328 5.723 1 98.62 141 GLU B O 1
ATOM 3205 N N . GLY B 1 142 ? 1.988 -29.844 4.645 1 98.31 142 GLY B N 1
ATOM 3206 C CA . GLY B 1 142 ? 1.632 -30.281 3.301 1 98.31 142 GLY B CA 1
ATOM 3207 C C . GLY B 1 142 ? 0.295 -29.734 2.834 1 98.31 142 GLY B C 1
ATOM 3208 O O . GLY B 1 142 ? -0.184 -30.094 1.757 1 98.31 142 GLY B O 1
ATOM 3209 N N . ASN B 1 143 ? -0.315 -28.859 3.596 1 98.62 143 ASN B N 1
ATOM 3210 C CA . ASN B 1 143 ? -1.628 -28.328 3.246 1 98.62 143 ASN B CA 1
ATOM 3211 C C . ASN B 1 143 ? -1.614 -26.797 3.18 1 98.62 143 ASN B C 1
ATOM 3213 O O . ASN B 1 143 ? -0.894 -26.141 3.936 1 98.62 143 ASN B O 1
ATOM 3217 N N . PHE B 1 144 ? -2.416 -26.281 2.299 1 98.69 144 PHE B N 1
ATOM 3218 C CA . PHE B 1 144 ? -2.568 -24.844 2.174 1 98.69 144 PHE B CA 1
ATOM 3219 C C . PHE B 1 144 ? -3.486 -24.297 3.264 1 98.69 144 PHE B C 1
ATOM 3221 O O . PHE B 1 144 ? -4.664 -24.656 3.326 1 98.69 144 PHE B O 1
ATOM 3228 N N . ILE B 1 145 ? -2.982 -23.359 4.094 1 98.81 145 ILE B N 1
ATOM 3229 C CA . ILE B 1 145 ? -3.814 -22.953 5.223 1 98.81 145 ILE B CA 1
ATOM 3230 C C . ILE B 1 145 ? -4.137 -21.469 5.125 1 98.81 145 ILE B C 1
ATOM 3232 O O . ILE B 1 145 ? -4.695 -20.875 6.055 1 98.81 145 ILE B O 1
ATOM 3236 N N . GLY B 1 146 ? -3.75 -20.797 4.051 1 98.75 146 GLY B N 1
ATOM 3237 C CA . GLY B 1 146 ? -4.137 -19.406 3.873 1 98.75 146 GLY B CA 1
ATOM 3238 C C . GLY B 1 146 ? -2.949 -18.469 3.697 1 98.75 146 GLY B C 1
ATOM 3239 O O . GLY B 1 146 ? -1.889 -18.891 3.229 1 98.75 146 GLY B O 1
ATOM 3240 N N . GLY B 1 147 ? -3.211 -17.141 3.953 1 98.69 147 GLY B N 1
ATOM 3241 C CA . GLY B 1 147 ? -2.152 -16.156 3.752 1 98.69 147 GLY B CA 1
ATOM 3242 C C . GLY B 1 147 ? -2.652 -14.727 3.742 1 98.69 147 GLY B C 1
ATOM 3243 O O . GLY B 1 147 ? -3.506 -14.359 4.555 1 98.69 147 GLY B O 1
ATOM 3244 N N . SER B 1 148 ? -2.061 -13.953 2.902 1 98.75 148 SER B N 1
ATOM 3245 C CA . SER B 1 148 ? -2.422 -12.547 2.814 1 98.75 148 SER B CA 1
ATOM 3246 C C . SER B 1 148 ? -2.131 -11.984 1.428 1 98.75 148 SER B C 1
ATOM 3248 O O . SER B 1 148 ? -1.442 -12.617 0.627 1 98.75 148 SER B O 1
ATOM 3250 N N . ILE B 1 149 ? -2.744 -10.836 1.089 1 98.62 149 ILE B N 1
ATOM 3251 C CA . ILE B 1 149 ? -2.59 -10.148 -0.188 1 98.62 149 ILE B CA 1
ATOM 3252 C C . ILE B 1 149 ? -2.246 -8.68 0.055 1 98.62 149 ILE B C 1
ATOM 3254 O O . ILE B 1 149 ? -2.967 -7.98 0.767 1 98.62 149 ILE B O 1
ATOM 3258 N N . ILE B 1 150 ? -1.193 -8.242 -0.444 1 98.62 150 ILE B N 1
ATOM 3259 C CA . ILE B 1 150 ? -0.643 -6.902 -0.279 1 98.62 150 ILE B CA 1
ATOM 3260 C C . ILE B 1 150 ? -0.534 -6.219 -1.641 1 98.62 150 ILE B C 1
ATOM 3262 O O . ILE B 1 150 ? -0.188 -6.855 -2.637 1 98.62 150 ILE B O 1
ATOM 3266 N N . PRO B 1 151 ? -0.852 -4.918 -1.758 1 98.06 151 PRO B N 1
ATOM 3267 C CA . PRO B 1 151 ? -0.554 -4.266 -3.035 1 98.06 151 PRO B CA 1
ATOM 3268 C C . PRO B 1 151 ? 0.916 -4.395 -3.434 1 98.06 151 PRO B C 1
ATOM 3270 O O . PRO B 1 151 ? 1.804 -4.207 -2.596 1 98.06 151 PRO B O 1
ATOM 3273 N N . GLY B 1 152 ? 1.177 -4.723 -4.668 1 97.5 152 GLY B N 1
ATOM 3274 C CA . GLY B 1 152 ? 2.547 -4.766 -5.156 1 97.5 152 GLY B CA 1
ATOM 3275 C C . GLY B 1 152 ? 3.242 -3.418 -5.094 1 97.5 152 GLY B C 1
ATOM 3276 O O . GLY B 1 152 ? 2.592 -2.385 -4.922 1 97.5 152 GLY B O 1
ATOM 3277 N N . PHE B 1 153 ? 4.523 -3.398 -5.238 1 97.19 153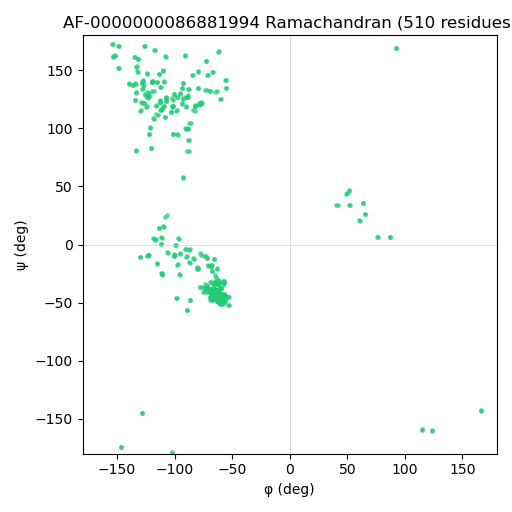 PHE B N 1
ATOM 3278 C CA . PHE B 1 153 ? 5.297 -2.166 -5.121 1 97.19 153 PHE B CA 1
ATOM 3279 C C . PHE B 1 153 ? 4.855 -1.15 -6.168 1 97.19 153 PHE B C 1
ATOM 3281 O O . PHE B 1 153 ? 4.59 0.01 -5.844 1 97.19 153 PHE B O 1
ATOM 3288 N N . LYS B 1 154 ? 4.801 -1.553 -7.391 1 95.75 154 LYS B N 1
ATOM 3289 C CA . LYS B 1 154 ? 4.371 -0.646 -8.453 1 95.75 154 LYS B CA 1
ATOM 3290 C C . LYS B 1 154 ? 2.92 -0.215 -8.25 1 95.75 154 LYS B C 1
ATOM 3292 O O . LYS B 1 154 ? 2.574 0.945 -8.484 1 95.75 154 LYS B O 1
ATOM 3297 N N . THR B 1 155 ? 2.098 -1.194 -7.883 1 96.69 155 THR B N 1
ATOM 3298 C CA . THR B 1 155 ? 0.697 -0.911 -7.59 1 96.69 155 THR B CA 1
ATOM 3299 C C . THR B 1 155 ? 0.575 0.158 -6.508 1 96.69 155 THR B C 1
ATOM 3301 O O . THR B 1 155 ? -0.219 1.092 -6.637 1 96.69 155 THR B O 1
ATOM 3304 N N . SER B 1 156 ? 1.353 0.049 -5.457 1 97.44 156 SER B N 1
ATOM 3305 C CA . SER B 1 156 ? 1.354 1.004 -4.355 1 97.44 156 SER B CA 1
ATOM 3306 C C . SER B 1 156 ? 1.854 2.371 -4.809 1 97.44 156 SER B C 1
ATOM 3308 O O . SER B 1 156 ? 1.265 3.398 -4.461 1 97.44 156 SER B O 1
ATOM 3310 N N . MET B 1 157 ? 2.904 2.387 -5.535 1 95.94 157 MET B N 1
ATOM 3311 C CA . MET B 1 157 ? 3.48 3.633 -6.039 1 95.94 157 MET B CA 1
ATOM 3312 C C . MET B 1 157 ? 2.49 4.367 -6.934 1 95.94 157 MET B C 1
ATOM 3314 O O . MET B 1 157 ? 2.324 5.582 -6.82 1 95.94 157 MET B O 1
ATOM 3318 N N . LEU B 1 158 ? 1.849 3.635 -7.816 1 95.12 158 LEU B N 1
ATOM 3319 C CA . LEU B 1 158 ? 0.874 4.227 -8.727 1 95.12 158 LEU B CA 1
ATOM 3320 C C . LEU B 1 158 ? -0.34 4.742 -7.961 1 95.12 158 LEU B C 1
ATOM 3322 O O . LEU B 1 158 ? -0.933 5.754 -8.344 1 95.12 158 LEU B O 1
ATOM 3326 N N . ALA B 1 159 ? -0.659 4.027 -6.934 1 96.12 159 ALA B N 1
ATOM 3327 C CA . ALA B 1 159 ? -1.777 4.465 -6.105 1 96.12 159 ALA B CA 1
ATOM 3328 C C . ALA B 1 159 ? -1.497 5.828 -5.477 1 96.12 159 ALA B C 1
ATOM 3330 O O . ALA B 1 159 ? -2.377 6.688 -5.43 1 96.12 159 ALA B O 1
ATOM 3331 N N . LEU B 1 160 ? -0.276 6.039 -4.945 1 96.12 160 LEU B N 1
ATOM 3332 C CA . LEU B 1 160 ? 0.109 7.332 -4.391 1 96.12 160 LEU B CA 1
ATOM 3333 C C . LEU B 1 160 ? 0.052 8.422 -5.453 1 96.12 160 LEU B C 1
ATOM 3335 O O . LEU B 1 160 ? -0.507 9.492 -5.219 1 96.12 160 LEU B O 1
ATOM 3339 N N . PHE B 1 161 ? 0.525 8.094 -6.594 1 93.88 161 PHE B N 1
ATOM 3340 C CA . PHE B 1 161 ? 0.586 9.047 -7.695 1 93.88 161 PHE B CA 1
ATOM 3341 C C . PHE B 1 161 ? -0.814 9.461 -8.141 1 93.88 161 PHE B C 1
ATOM 3343 O O . PHE B 1 161 ? -1.083 10.641 -8.352 1 93.88 161 PHE B O 1
ATOM 3350 N N . SER B 1 162 ? -1.683 8.508 -8.211 1 92.69 162 SER B N 1
ATOM 3351 C CA . SER B 1 162 ? -3.006 8.734 -8.789 1 92.69 162 SER B CA 1
ATOM 3352 C C . SER B 1 162 ? -3.939 9.398 -7.777 1 92.69 162 SER B C 1
ATOM 3354 O O . SER B 1 162 ? -4.922 10.031 -8.156 1 92.69 162 SER B O 1
ATOM 3356 N N . ASN B 1 163 ? -3.617 9.281 -6.512 1 90.75 163 ASN B N 1
ATOM 3357 C CA . ASN B 1 163 ? -4.57 9.734 -5.504 1 90.75 163 ASN B CA 1
ATOM 3358 C C . ASN B 1 163 ? -4.059 10.977 -4.773 1 90.75 163 ASN B C 1
ATOM 3360 O O . ASN B 1 163 ? -4.652 11.406 -3.783 1 90.75 163 ASN B O 1
ATOM 3364 N N . THR B 1 164 ? -2.941 11.5 -5.223 1 90.06 164 THR B N 1
ATOM 3365 C CA . THR B 1 164 ? -2.402 12.727 -4.648 1 90.06 164 THR B CA 1
ATOM 3366 C C . THR B 1 164 ? -2.021 13.719 -5.742 1 90.06 164 THR B C 1
ATOM 3368 O O . THR B 1 164 ? -1.6 13.32 -6.832 1 90.06 164 THR B O 1
ATOM 3371 N N . ALA B 1 165 ? -2.137 14.961 -5.438 1 84.81 165 ALA B N 1
ATOM 3372 C CA . ALA B 1 165 ? -1.886 16.016 -6.422 1 84.81 165 ALA B CA 1
ATOM 3373 C C . ALA B 1 165 ? -0.389 16.266 -6.582 1 84.81 165 ALA B C 1
ATOM 3375 O O . ALA B 1 165 ? 0.057 16.734 -7.633 1 84.81 165 ALA B O 1
ATOM 3376 N N . LYS B 1 166 ? 0.451 15.898 -5.664 1 84.56 166 LYS B N 1
ATOM 3377 C CA . LYS B 1 166 ? 1.811 16.438 -5.652 1 84.56 166 LYS B CA 1
ATOM 3378 C C . LYS B 1 166 ? 2.842 15.305 -5.707 1 84.56 166 LYS B C 1
ATOM 3380 O O . LYS B 1 166 ? 4.031 15.562 -5.91 1 84.56 166 LYS B O 1
ATOM 3385 N N . LEU B 1 167 ? 2.453 14.086 -5.574 1 91.62 167 LEU B N 1
ATOM 3386 C CA . LEU B 1 167 ? 3.451 13.039 -5.406 1 91.62 167 LEU B CA 1
ATOM 3387 C C . LEU B 1 167 ? 3.818 12.414 -6.75 1 91.62 167 LEU B C 1
ATOM 3389 O O . LEU B 1 167 ? 2.936 12.07 -7.539 1 91.62 167 LEU B O 1
ATOM 3393 N N . PRO B 1 168 ? 5.098 12.203 -7.035 1 91.38 168 PRO B N 1
ATOM 3394 C CA . PRO B 1 168 ? 5.574 11.648 -8.305 1 91.38 168 PRO B CA 1
ATOM 3395 C C . PRO B 1 168 ? 5.695 10.125 -8.273 1 91.38 168 PRO B C 1
ATOM 3397 O O . PRO B 1 168 ? 5.652 9.523 -7.195 1 91.38 168 PRO B O 1
ATOM 3400 N N . GLN B 1 169 ? 5.773 9.531 -9.469 1 91.81 169 GLN B N 1
ATOM 3401 C CA . GLN B 1 169 ? 6.25 8.156 -9.555 1 91.81 169 GLN B CA 1
ATOM 3402 C C . GLN B 1 169 ? 7.75 8.078 -9.281 1 91.81 169 GLN B C 1
ATOM 3404 O O . GLN B 1 169 ? 8.5 8.984 -9.656 1 91.81 169 GLN B O 1
ATOM 3409 N N . VAL B 1 170 ? 8.172 6.988 -8.648 1 91.94 170 VAL B N 1
ATOM 3410 C CA . VAL B 1 170 ? 9.586 6.879 -8.289 1 91.94 170 VAL B CA 1
ATOM 3411 C C . VAL B 1 170 ? 10.125 5.516 -8.719 1 91.94 170 VAL B C 1
ATOM 3413 O O . VAL B 1 170 ? 9.352 4.578 -8.93 1 91.94 170 VAL B O 1
ATOM 3416 N N . GLU B 1 171 ? 11.438 5.453 -8.836 1 91.25 171 GLU B N 1
ATOM 3417 C CA . GLU B 1 171 ? 12.094 4.172 -9.07 1 91.25 171 GLU B CA 1
ATOM 3418 C C . GLU B 1 171 ? 11.953 3.248 -7.863 1 91.25 171 GLU B C 1
ATOM 3420 O O . GLU B 1 171 ? 11.961 3.709 -6.719 1 91.25 171 GLU B O 1
ATOM 3425 N N . LEU B 1 172 ? 11.898 1.979 -8.133 1 91.62 172 LEU B N 1
ATOM 3426 C CA . LEU B 1 172 ? 11.758 1.005 -7.051 1 91.62 172 LEU B CA 1
ATOM 3427 C C . LEU B 1 172 ? 13.133 0.58 -6.531 1 91.62 172 LEU B C 1
ATOM 3429 O O . LEU B 1 172 ? 13.633 -0.485 -6.895 1 91.62 172 LEU B O 1
ATOM 3433 N N . LYS B 1 173 ? 13.727 1.33 -5.73 1 92.44 173 LYS B N 1
ATOM 3434 C CA . LYS B 1 173 ? 15.008 1.088 -5.074 1 92.44 173 LYS B CA 1
ATOM 3435 C C . LYS B 1 173 ? 14.883 1.222 -3.559 1 92.44 173 LYS B C 1
ATOM 3437 O O . LYS B 1 173 ? 14.398 2.238 -3.059 1 92.44 173 LYS B O 1
ATOM 3442 N N . VAL B 1 174 ? 15.359 0.225 -2.852 1 93.88 174 VAL B N 1
ATOM 3443 C CA . VAL B 1 174 ? 15.234 0.221 -1.398 1 93.88 174 VAL B CA 1
ATOM 3444 C C . VAL B 1 174 ? 16.359 1.064 -0.784 1 93.88 174 VAL B C 1
ATOM 3446 O O . VAL B 1 174 ? 17.531 0.725 -0.903 1 93.88 174 VAL B O 1
ATOM 3449 N N . PRO B 1 175 ? 16.031 2.102 -0.077 1 94.94 175 PRO B N 1
ATOM 3450 C CA . PRO B 1 175 ? 17.078 2.896 0.57 1 94.94 175 PRO B CA 1
ATOM 3451 C C . PRO B 1 175 ? 17.703 2.184 1.766 1 94.94 175 PRO B C 1
ATOM 3453 O O . PRO B 1 175 ? 17.062 1.333 2.387 1 94.94 175 PRO B O 1
ATOM 3456 N N . LYS B 1 176 ? 18.906 2.584 2.133 1 94.31 176 LYS B N 1
ATOM 3457 C CA . LYS B 1 176 ? 19.609 2.01 3.273 1 94.31 176 LYS B CA 1
ATOM 3458 C C . LYS B 1 176 ? 19.25 2.734 4.566 1 94.31 176 LYS B C 1
ATOM 3460 O O . LYS B 1 176 ? 19.578 2.264 5.66 1 94.31 176 LYS B O 1
ATOM 3465 N N . TYR B 1 177 ? 18.641 3.92 4.43 1 97.38 177 TYR B N 1
ATOM 3466 C CA . TYR B 1 177 ? 18.234 4.727 5.574 1 97.38 177 TYR B CA 1
ATOM 3467 C C . TYR B 1 177 ? 16.719 4.719 5.738 1 97.38 177 TYR B C 1
ATOM 3469 O O . TYR B 1 177 ? 15.992 4.355 4.809 1 97.38 177 TYR B O 1
ATOM 3477 N N . SER B 1 178 ? 16.25 5.094 6.938 1 98.19 178 SER B N 1
ATOM 3478 C CA . SER B 1 178 ? 14.82 4.996 7.227 1 98.19 178 SER B CA 1
ATOM 3479 C C . SER B 1 178 ? 14.188 6.379 7.367 1 98.19 178 SER B C 1
ATOM 3481 O O . SER B 1 178 ? 13 6.496 7.664 1 98.19 178 SER B O 1
ATOM 3483 N N . ILE B 1 179 ? 14.984 7.406 7.203 1 98.81 179 ILE B N 1
ATOM 3484 C CA . ILE B 1 179 ? 14.492 8.781 7.164 1 98.81 179 ILE B CA 1
ATOM 3485 C C . ILE B 1 179 ? 14.82 9.406 5.812 1 98.81 179 ILE B C 1
ATOM 3487 O O . ILE B 1 179 ? 15.977 9.727 5.531 1 98.81 179 ILE B O 1
ATOM 3491 N N . GLY B 1 180 ? 13.781 9.594 5.02 1 98.69 180 GLY B N 1
ATOM 3492 C CA . GLY B 1 180 ? 13.969 10.258 3.742 1 98.69 180 GLY B CA 1
ATOM 3493 C C . GLY B 1 180 ? 14.055 11.766 3.865 1 98.69 180 GLY B C 1
ATOM 3494 O O . GLY B 1 180 ? 13.352 12.375 4.676 1 98.69 180 GLY B O 1
ATOM 3495 N N . LYS B 1 181 ? 14.805 12.391 2.998 1 98.5 181 LYS B N 1
ATOM 3496 C CA . LYS B 1 181 ? 14.992 13.836 3.068 1 98.5 181 LYS B CA 1
ATOM 3497 C C . LYS B 1 181 ? 14.43 14.531 1.829 1 98.5 181 LYS B C 1
ATOM 3499 O O . LYS B 1 181 ? 14.594 15.734 1.658 1 98.5 181 LYS B O 1
ATOM 3504 N N . ASN B 1 182 ? 13.812 13.82 0.967 1 97.81 182 ASN B N 1
ATOM 3505 C CA . ASN B 1 182 ? 13.094 14.32 -0.196 1 97.81 182 ASN B CA 1
ATOM 3506 C C . ASN B 1 182 ? 11.914 13.422 -0.553 1 97.81 182 ASN B C 1
ATOM 3508 O O . ASN B 1 182 ? 11.781 12.32 -0.012 1 97.81 182 ASN B O 1
ATOM 3512 N N . THR B 1 183 ? 11.102 13.875 -1.455 1 96.69 183 THR B N 1
ATOM 3513 C CA . THR B 1 183 ? 9.844 13.203 -1.755 1 96.69 183 THR B CA 1
ATOM 3514 C C . THR B 1 183 ? 10.102 11.797 -2.293 1 96.69 183 THR B C 1
ATOM 3516 O O . THR B 1 183 ? 9.406 10.844 -1.924 1 96.69 183 THR B O 1
ATOM 3519 N N . ILE B 1 184 ? 11.109 11.641 -3.113 1 97.19 184 ILE B N 1
ATOM 3520 C CA . ILE B 1 184 ? 11.438 10.352 -3.723 1 97.19 184 ILE B CA 1
ATOM 3521 C C . ILE B 1 184 ? 11.82 9.352 -2.637 1 97.19 184 ILE B C 1
ATOM 3523 O O . ILE B 1 184 ? 11.258 8.258 -2.562 1 97.19 184 ILE B O 1
ATOM 3527 N N . ASP B 1 185 ? 12.719 9.75 -1.714 1 98 185 ASP B N 1
ATOM 3528 C CA . ASP B 1 185 ? 13.141 8.891 -0.61 1 98 185 ASP B CA 1
ATOM 3529 C C . ASP B 1 185 ? 11.961 8.539 0.294 1 98 185 ASP B C 1
ATOM 3531 O O . ASP B 1 185 ? 11.852 7.402 0.764 1 98 185 ASP B O 1
ATOM 3535 N N . ASN B 1 186 ? 11.18 9.555 0.529 1 98.5 186 ASN B N 1
ATOM 3536 C CA . ASN B 1 186 ? 10.016 9.336 1.387 1 98.5 186 ASN B CA 1
ATOM 3537 C C . ASN B 1 186 ? 9.125 8.219 0.857 1 98.5 186 ASN B C 1
ATOM 3539 O O . ASN B 1 186 ? 8.703 7.348 1.616 1 98.5 186 ASN B O 1
ATOM 3543 N N . ILE B 1 187 ? 8.844 8.305 -0.416 1 98.19 187 ILE B N 1
ATOM 3544 C CA . ILE B 1 187 ? 7.957 7.336 -1.048 1 98.19 187 ILE B CA 1
ATOM 3545 C C . ILE B 1 187 ? 8.625 5.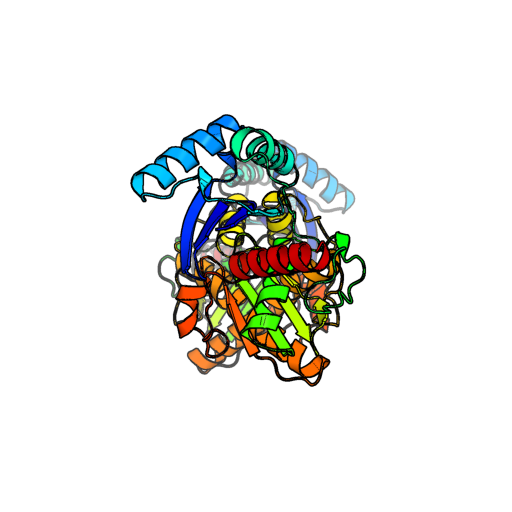965 -1.091 1 98.19 187 ILE B C 1
ATOM 3547 O O . ILE B 1 187 ? 7.992 4.945 -0.814 1 98.19 187 ILE B O 1
ATOM 3551 N N . GLN B 1 188 ? 9.93 5.918 -1.416 1 98 188 GLN B N 1
ATOM 3552 C CA . GLN B 1 188 ? 10.656 4.652 -1.479 1 98 188 GLN B CA 1
ATOM 3553 C C . GLN B 1 188 ? 10.672 3.959 -0.119 1 98 188 GLN B C 1
ATOM 3555 O O . GLN B 1 188 ? 10.438 2.754 -0.029 1 98 188 GLN B O 1
ATOM 3560 N N . ILE B 1 189 ? 10.93 4.699 0.935 1 98.38 189 ILE B N 1
ATOM 3561 C CA . ILE B 1 189 ? 10.906 4.141 2.281 1 98.38 189 ILE B CA 1
ATOM 3562 C C . ILE B 1 189 ? 9.5 3.666 2.625 1 98.38 189 ILE B C 1
ATOM 3564 O O . ILE B 1 189 ? 9.312 2.551 3.115 1 98.38 189 ILE B O 1
ATOM 3568 N N . GLY B 1 190 ? 8.547 4.492 2.303 1 98.5 190 GLY B N 1
ATOM 3569 C CA . GLY B 1 190 ? 7.168 4.203 2.654 1 98.5 190 GLY B CA 1
ATOM 3570 C C . GLY B 1 190 ? 6.594 3.02 1.9 1 98.5 190 GLY B C 1
ATOM 3571 O O . GLY B 1 190 ? 5.859 2.209 2.471 1 98.5 190 GLY B O 1
ATOM 3572 N N . VAL B 1 191 ? 6.902 2.893 0.682 1 97.75 191 VAL B N 1
ATOM 3573 C CA . VAL B 1 191 ? 6.309 1.857 -0.158 1 97.75 191 VAL B CA 1
ATOM 3574 C C . VAL B 1 191 ? 7.109 0.565 -0.032 1 97.75 191 VAL B C 1
ATOM 3576 O O . VAL B 1 191 ? 6.543 -0.504 0.205 1 97.75 191 VAL B O 1
ATOM 3579 N N . LEU B 1 192 ? 8.438 0.661 -0.135 1 97.5 192 LEU B N 1
ATOM 3580 C CA . LEU B 1 192 ? 9.258 -0.545 -0.229 1 97.5 192 LEU B CA 1
ATOM 3581 C C . LEU B 1 192 ? 9.664 -1.035 1.157 1 97.5 192 LEU B C 1
ATOM 3583 O O . LEU B 1 192 ? 9.32 -2.154 1.549 1 97.5 192 LEU B O 1
ATOM 3587 N N . LYS B 1 193 ? 10.297 -0.203 1.944 1 97.19 193 LYS B N 1
ATOM 3588 C CA . LYS B 1 193 ? 10.836 -0.645 3.227 1 97.19 193 LYS B CA 1
ATOM 3589 C C . LYS B 1 193 ? 9.719 -1.016 4.195 1 97.19 193 LYS B C 1
ATOM 3591 O O . LYS B 1 193 ? 9.797 -2.031 4.891 1 97.19 193 LYS B O 1
ATOM 3596 N N . THR B 1 194 ? 8.719 -0.137 4.238 1 98.06 194 THR B N 1
ATOM 3597 C CA . THR B 1 194 ? 7.617 -0.422 5.145 1 98.06 194 THR B CA 1
ATOM 3598 C C . THR B 1 194 ? 6.965 -1.759 4.801 1 98.06 194 THR B C 1
ATOM 3600 O O . THR B 1 194 ? 6.668 -2.559 5.691 1 98.06 194 THR B O 1
ATOM 3603 N N . THR B 1 195 ? 6.766 -2.002 3.529 1 98.12 195 THR B N 1
ATOM 3604 C CA . THR B 1 195 ? 6.156 -3.252 3.088 1 98.12 195 THR B CA 1
ATOM 3605 C C . THR B 1 195 ? 7.059 -4.438 3.418 1 98.12 195 THR B C 1
ATOM 3607 O O . THR B 1 195 ? 6.594 -5.445 3.961 1 98.12 195 THR B O 1
ATOM 3610 N N . LEU B 1 196 ? 8.328 -4.324 3.143 1 97.88 196 LEU B N 1
ATOM 3611 C CA . LEU B 1 196 ? 9.266 -5.414 3.377 1 97.88 196 LEU B CA 1
ATOM 3612 C C . LEU B 1 196 ? 9.383 -5.715 4.867 1 97.88 196 LEU B C 1
ATOM 3614 O O . LEU B 1 196 ? 9.383 -6.883 5.27 1 97.88 196 LEU B O 1
ATOM 3618 N N . PHE B 1 197 ? 9.453 -4.668 5.672 1 98.19 197 PHE B N 1
ATOM 3619 C CA . PHE B 1 197 ? 9.484 -4.855 7.117 1 98.19 197 PHE B CA 1
ATOM 3620 C C . PHE B 1 197 ? 8.188 -5.488 7.605 1 98.19 197 PHE B C 1
ATOM 3622 O O . PHE B 1 197 ? 8.203 -6.332 8.5 1 98.19 197 PHE B O 1
ATOM 3629 N N . GLY B 1 198 ? 7.094 -5.027 7.02 1 98.38 198 GLY B N 1
ATOM 3630 C CA . GLY B 1 198 ? 5.805 -5.605 7.359 1 98.38 198 GLY B CA 1
ATOM 3631 C C . GLY B 1 198 ? 5.715 -7.09 7.051 1 98.38 198 GLY B C 1
ATOM 3632 O O . GLY B 1 198 ? 5.223 -7.871 7.867 1 98.38 198 GLY B O 1
ATOM 3633 N N . ILE B 1 199 ? 6.203 -7.473 5.91 1 98.5 199 ILE B N 1
ATOM 3634 C CA . ILE B 1 199 ? 6.191 -8.875 5.496 1 98.5 199 ILE B CA 1
ATOM 3635 C C . ILE B 1 199 ? 7.039 -9.703 6.457 1 98.5 199 ILE B C 1
ATOM 3637 O O . ILE B 1 199 ? 6.629 -10.781 6.879 1 98.5 199 ILE B O 1
ATOM 3641 N N . GLU B 1 200 ? 8.203 -9.211 6.809 1 98.12 200 GLU B N 1
ATOM 3642 C CA . GLU B 1 200 ? 9.055 -9.914 7.766 1 98.12 200 GLU B CA 1
ATOM 3643 C C . GLU B 1 200 ? 8.312 -10.164 9.078 1 98.12 200 GLU B C 1
ATOM 3645 O O . GLU B 1 200 ? 8.398 -11.25 9.648 1 98.12 200 GLU B O 1
ATOM 3650 N N . ARG B 1 201 ? 7.629 -9.148 9.516 1 98 201 ARG B N 1
ATOM 3651 C CA . ARG B 1 201 ? 6.902 -9.281 10.773 1 98 201 ARG B CA 1
ATOM 3652 C C . ARG B 1 201 ? 5.738 -10.258 10.633 1 98 201 ARG B C 1
ATOM 3654 O O . ARG B 1 201 ? 5.438 -11.008 11.562 1 98 201 ARG B O 1
ATOM 3661 N N . ILE B 1 202 ? 5.043 -10.234 9.523 1 98.62 202 ILE B N 1
ATOM 3662 C CA . ILE B 1 202 ? 3.963 -11.188 9.273 1 98.62 202 ILE B CA 1
ATOM 3663 C C . ILE B 1 202 ? 4.504 -12.609 9.344 1 98.62 202 ILE B C 1
ATOM 3665 O O . ILE B 1 202 ? 3.877 -13.492 9.938 1 98.62 202 ILE B O 1
ATOM 3669 N N . ILE B 1 203 ? 5.684 -12.852 8.719 1 98.56 203 ILE B N 1
ATOM 3670 C CA . ILE B 1 203 ? 6.316 -14.164 8.742 1 98.56 203 ILE B CA 1
ATOM 3671 C C . ILE B 1 203 ? 6.566 -14.586 10.188 1 98.56 203 ILE B C 1
ATOM 3673 O O . ILE B 1 203 ? 6.27 -15.727 10.562 1 98.56 203 ILE B O 1
ATOM 3677 N N . GLU B 1 204 ? 7.062 -13.641 10.977 1 98.19 204 GLU B N 1
ATOM 3678 C CA . GLU B 1 204 ? 7.32 -13.922 12.391 1 98.19 204 GLU B CA 1
ATOM 3679 C C . GLU B 1 204 ? 6.035 -14.281 13.125 1 98.19 204 GLU B C 1
ATOM 3681 O O . GLU B 1 204 ? 6.016 -15.219 13.93 1 98.19 204 GLU B O 1
ATOM 3686 N N . GLU B 1 205 ? 5.016 -13.547 12.859 1 98.38 205 GLU B N 1
ATOM 3687 C CA . GLU B 1 205 ? 3.734 -13.797 13.508 1 98.38 205 GLU B CA 1
ATOM 3688 C C . GLU B 1 205 ? 3.174 -15.164 13.117 1 98.38 205 GLU B C 1
ATOM 3690 O O . GLU B 1 205 ? 2.617 -15.875 13.953 1 98.38 205 GLU B O 1
ATOM 3695 N N . ILE B 1 206 ? 3.301 -15.5 11.859 1 98.75 206 ILE B N 1
ATOM 3696 C CA . ILE B 1 206 ? 2.816 -16.781 11.375 1 98.75 206 ILE B CA 1
ATOM 3697 C C . ILE B 1 206 ? 3.547 -17.922 12.094 1 98.75 206 ILE B C 1
ATOM 3699 O O . ILE B 1 206 ? 2.92 -18.875 12.562 1 98.75 206 ILE B O 1
ATOM 3703 N N . LYS B 1 207 ? 4.871 -17.828 12.172 1 98.69 207 LYS B N 1
ATOM 3704 C CA . LYS B 1 207 ? 5.668 -18.828 12.867 1 98.69 207 LYS B CA 1
ATOM 3705 C C . LYS B 1 207 ? 5.219 -18.969 14.32 1 98.69 207 LYS B C 1
ATOM 3707 O O . LYS B 1 207 ? 5.074 -20.094 14.82 1 98.69 207 LYS B O 1
ATOM 3712 N N . ARG B 1 208 ? 4.969 -17.859 14.938 1 98.38 208 ARG B N 1
ATOM 3713 C CA . ARG B 1 208 ? 4.562 -17.859 16.328 1 98.38 208 ARG B CA 1
ATOM 3714 C C . ARG B 1 208 ? 3.178 -18.469 16.5 1 98.38 208 ARG B C 1
ATOM 3716 O O . ARG B 1 208 ? 2.975 -19.328 17.359 1 98.38 208 ARG B O 1
ATOM 3723 N N . GLU B 1 209 ? 2.229 -18.047 15.688 1 98.31 209 GLU B N 1
ATOM 3724 C CA . GLU B 1 209 ? 0.838 -18.484 15.797 1 98.31 209 GLU B CA 1
ATOM 3725 C C . GLU B 1 209 ? 0.702 -19.984 15.531 1 98.31 209 GLU B C 1
ATOM 3727 O O . GLU B 1 209 ? -0.161 -20.641 16.109 1 98.31 209 GLU B O 1
ATOM 3732 N N . THR B 1 210 ? 1.553 -20.469 14.672 1 98.56 210 THR B N 1
ATOM 3733 C CA . THR B 1 210 ? 1.43 -21.875 14.281 1 98.56 210 THR B CA 1
ATOM 3734 C C . THR B 1 210 ? 2.438 -22.734 15.031 1 98.56 210 THR B C 1
ATOM 3736 O O . THR B 1 210 ? 2.393 -23.969 14.953 1 98.56 210 THR B O 1
ATOM 3739 N N . ASN B 1 211 ? 3.375 -22.125 15.727 1 98.44 211 ASN B N 1
ATOM 3740 C CA . ASN B 1 211 ? 4.477 -22.812 16.391 1 98.44 211 ASN B CA 1
ATOM 3741 C C . ASN B 1 211 ? 5.211 -23.75 15.43 1 98.44 211 ASN B C 1
ATOM 3743 O O . ASN B 1 211 ? 5.379 -24.938 15.719 1 98.44 211 ASN B O 1
ATOM 3747 N N . THR B 1 212 ? 5.512 -23.203 14.242 1 98.56 212 THR B N 1
ATOM 3748 C CA . THR B 1 212 ? 6.141 -23.969 13.172 1 98.56 212 THR B CA 1
ATOM 3749 C C . THR B 1 212 ? 7.195 -23.125 12.461 1 98.56 212 THR B C 1
ATOM 3751 O O . THR B 1 212 ? 6.992 -21.922 12.227 1 98.56 212 THR B O 1
ATOM 3754 N N . ASP B 1 213 ? 8.328 -23.75 12.172 1 97.88 213 ASP B N 1
ATOM 3755 C CA . ASP B 1 213 ? 9.297 -23.109 11.289 1 97.88 213 ASP B CA 1
ATOM 3756 C C . ASP B 1 213 ? 8.961 -23.344 9.82 1 97.88 213 ASP B C 1
ATOM 3758 O O . ASP B 1 213 ? 8.445 -24.406 9.469 1 97.88 213 ASP B O 1
ATOM 3762 N N . TYR B 1 214 ? 9.25 -22.375 9.039 1 98.56 214 TYR B N 1
ATOM 3763 C CA . TYR B 1 214 ? 8.914 -22.469 7.617 1 98.56 214 TYR B CA 1
ATOM 3764 C C . TYR B 1 214 ? 10.133 -22.156 6.754 1 98.56 214 TYR B C 1
ATOM 3766 O O . TYR B 1 214 ? 10.953 -21.297 7.105 1 98.56 214 TYR B O 1
ATOM 3774 N N . LYS B 1 215 ? 10.289 -22.906 5.68 1 98.12 215 LYS B N 1
ATOM 3775 C CA . LYS B 1 215 ? 11.133 -22.422 4.594 1 98.12 215 LYS B CA 1
ATOM 3776 C C . LYS B 1 215 ? 10.461 -21.281 3.83 1 98.12 215 LYS B C 1
ATOM 3778 O O . LYS B 1 215 ? 9.273 -21.375 3.508 1 98.12 215 LYS B O 1
ATOM 3783 N N . ILE B 1 216 ? 11.18 -20.219 3.574 1 98.31 216 ILE B N 1
ATOM 3784 C CA . ILE B 1 216 ? 10.633 -19.078 2.852 1 98.31 216 ILE B CA 1
ATOM 3785 C C . ILE B 1 216 ? 11.102 -19.109 1.398 1 98.31 216 ILE B C 1
ATOM 3787 O O . ILE B 1 216 ? 12.305 -19.156 1.129 1 98.31 216 ILE B O 1
ATOM 3791 N N . VAL B 1 217 ? 10.219 -19.094 0.454 1 98.06 217 VAL B N 1
ATOM 3792 C CA . VAL B 1 217 ? 10.547 -19.031 -0.966 1 98.06 217 VAL B CA 1
ATOM 3793 C C . VAL B 1 217 ? 9.883 -17.812 -1.601 1 98.06 217 VAL B C 1
ATOM 3795 O O . VAL B 1 217 ? 8.703 -17.547 -1.359 1 98.06 217 VAL B O 1
ATOM 3798 N N . THR B 1 218 ? 10.625 -17.047 -2.314 1 97.88 218 THR B N 1
ATOM 3799 C CA . THR B 1 218 ? 10.109 -15.867 -2.992 1 97.88 218 THR B CA 1
ATOM 3800 C C . THR B 1 218 ? 10.086 -16.078 -4.504 1 97.88 218 THR B C 1
ATOM 3802 O O . THR B 1 218 ? 10.867 -16.859 -5.039 1 97.88 218 THR B O 1
ATOM 3805 N N . THR B 1 219 ? 9.172 -15.461 -5.137 1 97.44 219 THR B N 1
ATOM 3806 C CA . THR B 1 219 ? 9.062 -15.438 -6.59 1 97.44 219 THR B CA 1
ATOM 3807 C C . THR B 1 219 ? 8.5 -14.102 -7.066 1 97.44 219 THR B C 1
ATOM 3809 O O . THR B 1 219 ? 8.438 -13.133 -6.305 1 97.44 219 THR B O 1
ATOM 3812 N N . GLY B 1 220 ? 8.242 -13.977 -8.32 1 94.38 220 GLY B N 1
ATOM 3813 C CA . GLY B 1 220 ? 7.75 -12.727 -8.883 1 94.38 220 GLY B CA 1
ATOM 3814 C C . GLY B 1 220 ? 8.859 -11.828 -9.391 1 94.38 220 GLY B C 1
ATOM 3815 O O . GLY B 1 220 ? 10.039 -12.062 -9.117 1 94.38 220 GLY B O 1
ATOM 3816 N N . GLY B 1 221 ? 8.516 -10.797 -10.109 1 87.44 221 GLY B N 1
ATOM 3817 C CA . GLY B 1 221 ? 9.453 -9.938 -10.812 1 87.44 221 GLY B CA 1
ATOM 3818 C C . GLY B 1 221 ? 10.414 -9.219 -9.883 1 87.44 221 GLY B C 1
ATOM 3819 O O . GLY B 1 221 ? 11.578 -8.992 -10.234 1 87.44 221 GLY B O 1
ATOM 3820 N N . MET B 1 222 ? 10.031 -8.914 -8.68 1 86.94 222 MET B N 1
ATOM 3821 C CA . MET B 1 222 ? 10.859 -8.125 -7.766 1 86.94 222 MET B CA 1
ATOM 3822 C C . MET B 1 222 ? 11.57 -9.023 -6.766 1 86.94 222 MET B C 1
ATOM 3824 O O . MET B 1 222 ? 12.438 -8.562 -6.02 1 86.94 222 MET B O 1
ATOM 3828 N N . GLY B 1 223 ? 11.25 -10.242 -6.754 1 88.81 223 GLY B N 1
ATOM 3829 C CA . GLY B 1 223 ? 11.789 -11.148 -5.758 1 88.81 223 GLY B CA 1
ATOM 3830 C C . GLY B 1 223 ? 13.305 -11.273 -5.82 1 88.81 223 GLY B C 1
ATOM 3831 O O . GLY B 1 223 ? 13.969 -11.375 -4.785 1 88.81 223 GLY B O 1
ATOM 3832 N N . LYS B 1 224 ? 13.828 -11.156 -7 1 87.56 224 LYS B N 1
ATOM 3833 C CA . LYS B 1 224 ? 15.258 -11.352 -7.191 1 87.56 224 LYS B CA 1
ATOM 3834 C C . LYS B 1 224 ? 16.062 -10.242 -6.523 1 87.56 224 LYS B C 1
ATOM 3836 O O . LYS B 1 224 ? 17.094 -10.5 -5.906 1 87.56 224 LYS B O 1
ATOM 3841 N N . SER B 1 225 ? 15.602 -9.062 -6.586 1 88 225 SER B N 1
ATOM 3842 C CA . SER B 1 225 ? 16.328 -7.895 -6.105 1 88 225 SER B CA 1
ATOM 3843 C C . SER B 1 225 ? 16.25 -7.781 -4.586 1 88 225 SER B C 1
ATOM 3845 O O . SER B 1 225 ? 16.953 -6.969 -3.98 1 88 225 SER B O 1
ATOM 3847 N N . LEU B 1 226 ? 15.422 -8.648 -3.963 1 90.31 226 LEU B N 1
ATOM 3848 C CA . LEU B 1 226 ? 15.172 -8.492 -2.535 1 90.31 226 LEU B CA 1
ATOM 3849 C C . LEU B 1 226 ? 16.016 -9.469 -1.726 1 90.31 226 LEU B C 1
ATOM 3851 O O . LEU B 1 226 ? 15.961 -9.469 -0.493 1 90.31 226 LEU B O 1
ATOM 3855 N N . LYS B 1 227 ? 16.828 -10.297 -2.436 1 86.25 227 LYS B N 1
ATOM 3856 C CA . LYS B 1 227 ? 17.656 -11.32 -1.785 1 86.25 227 LYS B CA 1
ATOM 3857 C C . LYS B 1 227 ? 18.594 -10.695 -0.755 1 86.25 227 LYS B C 1
ATOM 3859 O O . LYS B 1 227 ? 18.844 -11.289 0.297 1 86.25 227 LYS B O 1
ATOM 3864 N N . LYS B 1 228 ? 19.031 -9.492 -1 1 85.12 228 LYS B N 1
ATOM 3865 C CA . LYS B 1 228 ? 20.016 -8.859 -0.14 1 85.12 228 LYS B CA 1
ATOM 3866 C C . LYS B 1 228 ? 19.359 -8.086 0.995 1 85.12 228 LYS B C 1
ATOM 3868 O O . LYS B 1 228 ? 20.031 -7.641 1.929 1 85.12 228 LYS B O 1
ATOM 3873 N N . PHE B 1 229 ? 18.078 -7.938 0.916 1 87.75 229 PHE B N 1
ATOM 3874 C CA . PHE B 1 229 ? 17.391 -7.117 1.907 1 87.75 229 PHE B CA 1
ATOM 3875 C C . PHE B 1 229 ? 17.281 -7.855 3.234 1 87.75 229 PHE B C 1
ATOM 3877 O O . PHE B 1 229 ? 17.438 -7.254 4.301 1 87.75 229 PHE B O 1
ATOM 3884 N N . SER B 1 230 ? 16.984 -9.141 3.096 1 89.56 230 SER B N 1
ATOM 3885 C CA . SER B 1 230 ? 16.766 -9.938 4.297 1 89.56 230 SER B CA 1
ATOM 3886 C C . SER B 1 230 ? 17.203 -11.383 4.09 1 89.56 230 SER B C 1
ATOM 3888 O O . SER B 1 230 ? 17.062 -11.93 2.992 1 89.56 230 SER B O 1
ATOM 3890 N N . LYS B 1 231 ? 17.594 -12 5.156 1 87.06 231 LYS B N 1
ATOM 3891 C CA . LYS B 1 231 ? 17.938 -13.422 5.125 1 87.06 231 LYS B CA 1
ATOM 3892 C C . LYS B 1 231 ? 16.703 -14.281 4.852 1 87.06 231 LYS B C 1
ATOM 3894 O O . LYS B 1 231 ? 16.812 -15.375 4.297 1 87.06 231 LYS B O 1
ATOM 3899 N N . SER B 1 232 ? 15.562 -13.703 5.152 1 88.81 232 SER B N 1
ATOM 3900 C CA . SER B 1 232 ? 14.312 -14.438 4.953 1 88.81 232 SER B CA 1
ATOM 3901 C C . SER B 1 232 ? 13.992 -14.594 3.471 1 88.81 232 SER B C 1
ATOM 3903 O O . SER B 1 232 ? 13.211 -15.461 3.088 1 88.81 232 SER B O 1
ATOM 3905 N N . PHE B 1 233 ? 14.609 -13.773 2.656 1 91.5 233 PHE B N 1
ATOM 3906 C CA . PHE B 1 233 ? 14.281 -13.758 1.236 1 91.5 233 PHE B CA 1
ATOM 3907 C C . PHE B 1 233 ? 15.391 -14.398 0.414 1 91.5 233 PHE B C 1
ATOM 3909 O O . PHE B 1 233 ? 15.516 -14.141 -0.783 1 91.5 233 PHE B O 1
ATOM 3916 N N . GLU B 1 234 ? 16.156 -15.266 1.002 1 88.56 234 GLU B N 1
ATOM 3917 C CA . GLU B 1 234 ? 17.344 -15.805 0.355 1 88.56 234 GLU B CA 1
ATOM 3918 C C 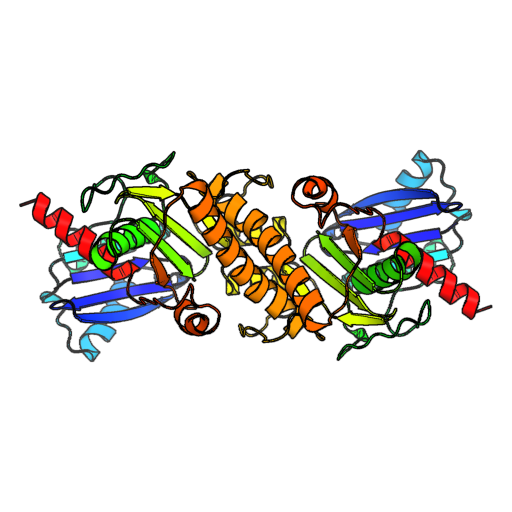. GLU B 1 234 ? 16.984 -16.797 -0.748 1 88.56 234 GLU B C 1
ATOM 3920 O O . GLU B 1 234 ? 17.688 -16.906 -1.751 1 88.56 234 GLU B O 1
ATOM 3925 N N . ASN B 1 235 ? 15.906 -17.578 -0.629 1 94.12 235 ASN B N 1
ATOM 3926 C CA . ASN B 1 235 ? 15.461 -18.531 -1.639 1 94.12 235 ASN B CA 1
ATOM 3927 C C . ASN B 1 235 ? 14.547 -17.875 -2.672 1 94.12 235 ASN B C 1
ATOM 3929 O O . ASN B 1 235 ? 13.383 -17.594 -2.389 1 94.12 235 ASN B O 1
ATOM 3933 N N . TYR B 1 236 ? 15.062 -17.625 -3.834 1 96.06 236 TYR B N 1
ATOM 3934 C CA . TYR B 1 236 ? 14.312 -17.047 -4.945 1 96.06 236 TYR B CA 1
ATOM 3935 C C . TYR B 1 236 ? 14.156 -18.062 -6.074 1 96.06 236 TYR B C 1
ATOM 3937 O O . TYR B 1 236 ? 15.141 -18.672 -6.516 1 96.06 236 TYR B O 1
ATOM 3945 N N . ASP B 1 237 ? 12.938 -18.344 -6.426 1 96.56 237 ASP B N 1
ATOM 3946 C CA . ASP B 1 237 ? 12.609 -19.25 -7.523 1 96.56 237 ASP B CA 1
ATOM 3947 C C . ASP B 1 237 ? 11.773 -18.547 -8.586 1 96.56 237 ASP B C 1
ATOM 3949 O O . ASP B 1 237 ? 10.539 -18.5 -8.484 1 96.56 237 ASP B O 1
ATOM 3953 N N . SER B 1 238 ? 12.367 -18.141 -9.672 1 94.88 238 SER B N 1
ATOM 3954 C CA . SER B 1 238 ? 11.703 -17.344 -10.703 1 94.88 238 SER B CA 1
ATOM 3955 C C . SER B 1 238 ? 10.633 -18.156 -11.422 1 94.88 238 SER B C 1
ATOM 3957 O O . SER B 1 238 ? 9.719 -17.578 -12.039 1 94.88 238 SER B O 1
ATOM 3959 N N . ASN B 1 239 ? 10.703 -19.469 -11.336 1 96.5 239 ASN B N 1
ATOM 3960 C CA . ASN B 1 239 ? 9.805 -20.328 -12.109 1 96.5 239 ASN B CA 1
ATOM 3961 C C . ASN B 1 239 ? 8.781 -21.016 -11.219 1 96.5 239 ASN B C 1
ATOM 3963 O O . ASN B 1 239 ? 8.117 -21.969 -11.648 1 96.5 239 ASN B O 1
ATOM 3967 N N . LEU B 1 240 ? 8.648 -20.547 -10.039 1 97.94 240 LEU B N 1
ATOM 3968 C CA . LEU B 1 240 ? 7.828 -21.234 -9.047 1 97.94 240 LEU B CA 1
ATOM 3969 C C . LEU B 1 240 ? 6.426 -21.5 -9.594 1 97.94 240 LEU B C 1
ATOM 3971 O O . LEU B 1 240 ? 5.938 -22.625 -9.555 1 97.94 240 LEU B O 1
ATOM 3975 N N . THR B 1 241 ? 5.777 -20.469 -10.102 1 98.38 241 THR B N 1
ATOM 3976 C CA . THR B 1 241 ? 4.406 -20.594 -10.586 1 98.38 241 THR B CA 1
ATOM 3977 C C . THR B 1 241 ? 4.328 -21.547 -11.773 1 98.38 241 THR B C 1
ATOM 3979 O O . THR B 1 241 ? 3.443 -22.406 -11.836 1 98.38 241 THR B O 1
ATOM 3982 N N . LEU B 1 242 ? 5.266 -21.438 -12.719 1 98.06 242 LEU B N 1
ATOM 3983 C CA . LEU B 1 242 ? 5.277 -22.297 -13.891 1 98.06 242 LEU B CA 1
ATOM 3984 C C . LEU B 1 242 ? 5.508 -23.75 -13.484 1 98.06 242 LEU B C 1
ATOM 3986 O O . LEU B 1 242 ? 4.891 -24.656 -14.047 1 98.06 242 LEU B O 1
ATOM 3990 N N . LYS B 1 243 ? 6.43 -23.969 -12.555 1 98 243 LYS B N 1
ATOM 3991 C CA . LYS B 1 243 ? 6.637 -25.312 -12.039 1 98 243 LYS B CA 1
ATOM 3992 C C . LYS B 1 243 ? 5.344 -25.875 -11.453 1 98 243 LYS B C 1
ATOM 3994 O O . LYS B 1 243 ? 5.012 -27.047 -11.672 1 98 243 LYS B O 1
ATOM 3999 N N . GLY B 1 244 ? 4.664 -25.016 -10.711 1 98.12 244 GLY B N 1
ATOM 4000 C CA . GLY B 1 244 ? 3.395 -25.453 -10.148 1 98.12 244 GLY B CA 1
ATOM 4001 C C . GLY B 1 244 ? 2.391 -25.875 -11.203 1 98.12 244 GLY B C 1
ATOM 4002 O O . GLY B 1 244 ? 1.704 -26.891 -11.047 1 98.12 244 GLY B O 1
ATOM 4003 N N . ILE B 1 245 ? 2.268 -25.109 -12.242 1 97.81 245 ILE B N 1
ATOM 4004 C CA . ILE B 1 245 ? 1.379 -25.438 -13.352 1 97.81 245 ILE B CA 1
ATOM 4005 C C . ILE B 1 245 ? 1.787 -26.781 -13.961 1 97.81 245 ILE B C 1
ATOM 4007 O O . ILE B 1 245 ? 0.936 -27.625 -14.234 1 97.81 245 ILE B O 1
ATOM 4011 N N . LEU B 1 246 ? 3.074 -26.953 -14.164 1 96.38 246 LEU B N 1
ATOM 4012 C CA . LEU B 1 246 ? 3.6 -28.188 -14.734 1 96.38 246 LEU B CA 1
ATOM 4013 C C . LEU B 1 246 ? 3.238 -29.391 -13.867 1 96.38 246 LEU B C 1
ATOM 4015 O O . LEU B 1 246 ? 2.766 -30.406 -14.383 1 96.38 246 LEU B O 1
ATOM 4019 N N . TYR B 1 247 ? 3.486 -29.266 -12.57 1 96.38 247 TYR B N 1
ATOM 4020 C CA . TYR B 1 247 ? 3.203 -30.359 -11.664 1 96.38 247 TYR B CA 1
ATOM 4021 C C . TYR B 1 247 ? 1.712 -30.672 -11.633 1 96.38 247 TYR B C 1
ATOM 4023 O O . TYR B 1 247 ? 1.316 -31.844 -11.57 1 96.38 247 TYR B O 1
ATOM 4031 N N . TYR B 1 248 ? 0.912 -29.641 -11.672 1 96.75 248 TYR B N 1
ATOM 4032 C CA . TYR B 1 248 ? -0.533 -29.828 -11.742 1 96.75 248 TYR B CA 1
ATOM 4033 C C . TYR B 1 248 ? -0.917 -30.609 -12.984 1 96.75 248 TYR B C 1
ATOM 4035 O O . TYR B 1 248 ? -1.66 -31.594 -12.898 1 96.75 248 TYR B O 1
ATOM 4043 N N . LEU B 1 249 ? -0.429 -30.172 -14.094 1 94.25 249 LEU B N 1
ATOM 4044 C CA . LEU B 1 249 ? -0.704 -30.781 -15.391 1 94.25 249 LEU B CA 1
ATOM 4045 C C . LEU B 1 249 ? -0.298 -32.25 -15.383 1 94.25 249 LEU B C 1
ATOM 4047 O O . LEU B 1 249 ? -1.06 -33.125 -15.836 1 94.25 249 LEU B O 1
ATOM 4051 N N . LYS B 1 250 ? 0.838 -32.562 -14.875 1 92.38 250 LYS B N 1
ATOM 4052 C CA . LYS B 1 250 ? 1.359 -33.906 -14.852 1 92.38 250 LYS B CA 1
ATOM 4053 C C . LYS B 1 250 ? 0.525 -34.812 -13.945 1 92.38 250 LYS B C 1
ATOM 4055 O O . LYS B 1 250 ? 0.291 -36 -14.258 1 92.38 250 LYS B O 1
ATOM 4060 N N . GLU B 1 251 ? 0.128 -34.281 -12.867 1 91.88 251 GLU B N 1
ATOM 4061 C CA . GLU B 1 251 ? -0.676 -35.062 -11.93 1 91.88 251 GLU B CA 1
ATOM 4062 C C . GLU B 1 251 ? -2.045 -35.406 -12.516 1 91.88 251 GLU B C 1
ATOM 4064 O O . GLU B 1 251 ? -2.561 -36.5 -12.32 1 91.88 251 GLU B O 1
ATOM 4069 N N . ILE B 1 252 ? -2.67 -34.469 -13.141 1 89.06 252 ILE B N 1
ATOM 4070 C CA . ILE B 1 252 ? -3.977 -34.688 -13.758 1 89.06 252 ILE B CA 1
ATOM 4071 C C . ILE B 1 252 ? -3.867 -35.75 -14.852 1 89.06 252 ILE B C 1
ATOM 4073 O O . ILE B 1 252 ? -4.727 -36.625 -14.969 1 89.06 252 ILE B O 1
ATOM 4077 N N . LYS B 1 253 ? -2.855 -35.688 -15.594 1 85.44 253 LYS B N 1
ATOM 4078 C CA . LYS B 1 253 ? -2.652 -36.656 -16.672 1 85.44 253 LYS B CA 1
ATOM 4079 C C . LYS B 1 253 ? -2.375 -38.031 -16.125 1 85.44 253 LYS B C 1
ATOM 4081 O O . LYS B 1 253 ? -2.805 -39.031 -16.703 1 85.44 253 LYS B O 1
ATOM 4086 N N . ARG B 1 254 ? -1.612 -38.062 -15.086 1 81.25 254 ARG B N 1
ATOM 4087 C CA . ARG B 1 254 ? -1.328 -39.375 -14.461 1 81.25 254 ARG B CA 1
ATOM 4088 C C . ARG B 1 254 ? -2.594 -39.969 -13.875 1 81.25 254 ARG B C 1
ATOM 4090 O O . ARG B 1 254 ? -2.777 -41.188 -13.914 1 81.25 254 ARG B O 1
ATOM 4097 N N . GLY B 1 255 ? -3.365 -39.125 -13.234 1 71.12 255 GLY B N 1
ATOM 4098 C CA . GLY B 1 255 ? -4.617 -39.625 -12.672 1 71.12 255 GLY B CA 1
ATOM 4099 C C . GLY B 1 255 ? -5.629 -40 -13.734 1 71.12 255 GLY B C 1
ATOM 4100 O O . GLY B 1 255 ? -6.527 -40.812 -13.469 1 71.12 255 GLY B O 1
ATOM 4101 N N . GLU B 1 256 ? -5.625 -39.312 -14.859 1 60.75 256 GLU B N 1
ATOM 4102 C CA . GLU B 1 256 ? -6.5 -39.625 -15.984 1 60.75 256 GLU B CA 1
ATOM 4103 C C . GLU B 1 256 ? -6.062 -40.906 -16.688 1 60.75 256 GLU B C 1
ATOM 4105 O O . GLU B 1 256 ? -6.836 -41.5 -17.438 1 60.75 256 GLU B O 1
ATOM 4110 N N . LYS B 1 257 ? -4.812 -41.469 -16.375 1 52.56 257 LYS B N 1
ATOM 4111 C CA . LYS B 1 257 ? -4.344 -42.719 -16.938 1 52.56 257 LYS B CA 1
ATOM 4112 C C . LYS B 1 257 ? -4.691 -43.906 -16.031 1 52.56 257 LYS B C 1
ATOM 4114 O O . LYS B 1 257 ? -4.762 -43.75 -14.812 1 52.56 257 LYS B O 1
#